Protein 5OBY (pdb70)

Radius of gyration: 21.42 Å; Cα contacts (8 Å, |Δi|>4): 765; chains: 1; bounding box: 59×61×42 Å

Foldseek 3Di:
DLDWAKFWELDQFKIWIWADDPNAIDTDAAPVRDSIFTLKWADAPPDIDGGPVLLLCVLPHPRMDGRLLVCALHQDWDWDAYPVGDIDTHHSLQSSLVVVLSVQVRVCVVVVHHAAEYEYEAAPPDDPSNQVSPCSSSVVSRHRHPYYYYQVLLLCLLVVVLVDPAWAWEWEWAAAAAWTKIWIWIHDNSDIDTLDMDTGRGAHVVVLLVLVLVVQVVVLVVPDDDPPLVVPSQLVSLSSVQSSVQQVVQLPDQKDWRWAWQSDADPVGGRIDTDIDGNVNSCVSCVVSLVSSQVRLVVSCVSSVHDLQRHDAYEYAYQVCSRPSNLVSVCVNRPPYRHDCPDPRDCSSSSSRNSVSDVVSDDPD

Nearest PDB structures (foldseek):
  5oby-assembly1_A  TM=1.003E+00  e=3.466E-74  Mycoplasmoides genitalium G37
  5obx-assembly1_A  TM=9.837E-01  e=2.014E-69  Mycoplasmoides genitalium G37
  5obu-assembly1_A  TM=9.917E-01  e=1.751E-67  Mycoplasmoides genitalium G37
  5obv-assembly1_A  TM=9.911E-01  e=8.303E-66  Mycoplasmoides genitalium G37
  6w6e-assembly1_I  TM=9.574E-01  e=3.365E-46  Mycobacterium tuberculosis

InterPro domains:
  IPR012725 Chaperone DnaK [MF_00332] (5-595)
  IPR012725 Chaperone DnaK [TIGR02350] (8-584)
  IPR013126 Heat shock protein 70 family [PF00012] (8-584)
  IPR013126 Heat shock protein 70 family [PTHR19375] (9-549)
  IPR018181 Heat shock protein 70, conserved site [PS00297] (11-18)
  IPR018181 Heat shock protein 70, conserved site [PS00329] (175-188)
  IPR018181 Heat shock protein 70, conserved site [PS01036] (317-331)
  IPR029047 Heat shock protein 70kD, peptide-binding domain superfamily [G3DSA:2.60.34.10] (359-543)
  IPR029047 Heat shock protein 70kD, peptide-binding domain superfamily [SSF100920] (365-521)
  IPR043129 ATPase, nucleotide binding domain [SSF53067] (7-166)
  IPR043129 ATPase, nucleotide binding domain [SSF53067] (171-363)

Solvent-accessible surface area: 17692 Å² total; per-residue (Å²): 140,119,31,42,5,0,0,0,22,8,14,20,42,56,1,2,1,0,5,46,113,71,68,169,48,52,11,15,68,4,101,76,38,102,108,32,1,6,3,11,0,11,11,140,62,143,86,56,59,16,0,20,32,1,51,127,77,38,54,61,40,120,27,14,20,69,40,7,27,91,48,5,27,58,98,79,103,25,133,5,112,27,99,115,45,76,76,60,101,12,19,1,36,78,0,1,2,54,1,0,33,48,1,14,73,13,0,23,171,124,46,63,138,159,3,64,31,0,0,0,1,1,6,24,104,17,85,110,53,39,51,78,4,3,93,62,0,0,164,94,10,44,4,91,25,61,114,21,14,29,16,9,16,0,0,0,17,16,44,21,14,41,170,40,123,137,91,10,40,0,0,1,0,20,0,19,17,8,23,0,23,0,3,0,0,19,4,33,176,43,86,53,102,54,50,5,55,23,37,30,77,179,5,0,1,53,39,4,1,75,55,0,34,101,55,0,39,55,76,7,51,162,138,51,147,82,40,104,25,59,146,46,94,64,1,36,13,85,0,31,62,9,0,43,158,4,20,105,68,3,31,88,82,127,71,6,99,4,58,9,67,146,7,24,106,24,180,198,21,59,0,72,0,104,21,117,1,55,47,75,73,9,59,122,38,4,98,91,29,14,57,144,0,72,97,13,0,41,64,0,21,169,115,23,185,18,118,51,132,68,0,33,54,0,0,0,4,8,31,11,1,112,10,43,22,1,28,157,4,0,82,63,40,2,101,90,74,181,12,35,132,103,40,46,8,52,8,0,5,0,18,0,0,0,38,21,0,24,105,57,107,30,125,174,137

Sequence (365 aa):
DNGLIIGIDLGTTNSCVSVMEGGRPVVLENPEGKRTTPSIVSSYKNNEIIVGDAAKRQMVTNPNTIVSIKRLMGTSNKVKVQNADGTTKELSPEQVSAQILSSYLKDFAEKKIGKKISRAVITVPAYFNDAERRNATKTAGKIAGLNVERIINNEPTAAALAYGIDKASREMKVLVYDLGGGTFDVSLLDIAEGTFEVLATAGDNRRLGGDDWDNKIIEYISAYYIAKEHQGLNLSKDKMAMQRLKEAAERAKIELSAQQLETIISLPFLTVTQKGPVNVELKLTRAKFEELTKPLLERTRNPISDVIKEAKIKPEEINEILLVGGSTRMPAVQKLVESMVPGKKPNRSINNPDDEVVAIGAAIQGGVLRGDLE

Secondary structure (DSSP, 8-state):
-----EEEEE-SSEEEEEEEETTEEEEPP-TTS-SSEES-EEEETTEEEESHHHHTTTTT-TTEE--GGGGTTS---EEEE-TTS-EEEE-HHHHHHHHHHHHHHHHHHHHTS---EEEEEE-TT--HHHHHHHHHHHHHTT-EEEEEEEHHHHHHHHTTGGG-SS-EEEEEEEE-SS-EEEEEEEEETTEEEEEEEEEETT-SHHHHHHHHHHHHHHHHHHH--S--GGG-HHHHHHHHHHHHHHHHHHHHSSEEEEEEEEEEEETTEEEEEEEEEEHHHHHHHTHHHHHHTHHHHHHHHHHHT--GGG--EEEEESGGGGSHHHHHHHHHHSTTPPPB--S-TTTHHHHHHHHHHHHHH----

Organism: Mycoplasma genitalium (strain ATCC 33530 / DSM 19775 / NCTC 10195 / G37) (NCBI:txid243273)

B-factor: mean 24.75, std 10.54, range [12.03, 91.95]

CATH classification: 3.90.640.10

Structure (mmCIF, N/CA/C/O backbone):
data_5OBY
#
_entry.id   5OBY
#
_cell.length_a   157.065
_cell.length_b   157.065
_cell.length_c   56.782
_cell.angle_alpha   90.000
_cell.angle_beta   90.000
_cell.angle_gamma   120.000
#
_symmetry.space_group_name_H-M   'H 3'
#
loop_
_entity.id
_entity.type
_entity.pdbx_description
1 polymer 'Chaperone protein DnaK'
2 non-polymer 'MAGNESIUM ION'
3 non-polymer 'PHOSPHOAMINOPHOSPHONIC ACID-ADENYLATE ESTER'
4 non-polymer GLYCEROL
5 non-polymer 'SULFATE ION'
6 water water
#
loop_
_atom_site.group_PDB
_atom_site.id
_atom_site.type_symbol
_atom_site.label_atom_id
_atom_site.label_alt_id
_atom_site.label_comp_id
_atom_site.label_asym_id
_atom_site.label_entity_id
_atom_site.label_seq_id
_atom_site.pdbx_PDB_ins_code
_atom_site.Cartn_x
_atom_site.Cartn_y
_atom_site.Cartn_z
_atom_site.occupancy
_atom_site.B_iso_or_equiv
_atom_site.auth_seq_id
_atom_site.auth_comp_id
_atom_site.auth_asym_id
_atom_site.auth_atom_id
_atom_site.pdbx_PDB_model_num
ATOM 1 N N . ASP A 1 4 ? -19.837 -23.091 20.373 1.00 47.92 4 ASP A N 1
ATOM 2 C CA . ASP A 1 4 ? -19.144 -22.936 19.020 1.00 35.18 4 ASP A CA 1
ATOM 3 C C . ASP A 1 4 ? -18.178 -21.742 18.925 1.00 33.21 4 ASP A C 1
ATOM 4 O O . ASP A 1 4 ? -17.260 -21.699 18.056 1.00 31.60 4 ASP A O 1
ATOM 6 N N . ASN A 1 5 ? -18.320 -20.832 19.857 1.00 32.50 5 ASN A N 1
ATOM 7 C CA . ASN A 1 5 ? -17.477 -19.626 19.888 1.00 30.71 5 ASN A CA 1
ATOM 8 C C . ASN A 1 5 ? -16.669 -19.510 21.185 1.00 32.55 5 ASN A C 1
ATOM 9 O O . ASN A 1 5 ? -16.254 -18.387 21.571 1.00 30.11 5 ASN A O 1
ATOM 14 N N . GLY A 1 6 ? -16.407 -20.655 21.825 1.00 28.74 6 GLY A N 1
ATOM 15 C CA . GLY A 1 6 ? -15.594 -20.666 23.026 1.00 28.20 6 GLY A CA 1
ATOM 16 C C . GLY A 1 6 ? -14.073 -20.494 22.804 1.00 26.28 6 GLY A C 1
ATOM 17 O O . GLY A 1 6 ? -13.624 -20.183 21.710 1.00 24.99 6 GLY A O 1
ATOM 18 N N . LEU A 1 7 ? -13.334 -20.632 23.892 1.00 24.69 7 LEU A N 1
ATOM 19 C CA . LEU A 1 7 ? -11.849 -20.501 23.890 1.00 24.78 7 LEU A CA 1
ATOM 20 C C . LEU A 1 7 ? -11.185 -21.311 22.805 1.00 21.12 7 LEU A C 1
ATOM 21 O O . LEU A 1 7 ? -11.570 -22.459 22.535 1.00 22.74 7 LEU A O 1
ATOM 26 N N . ILE A 1 8 ? -10.148 -20.741 22.219 1.00 21.31 8 ILE A N 1
ATOM 27 C CA . ILE A 1 8 ? -9.336 -21.468 21.241 1.00 20.04 8 ILE A CA 1
ATOM 28 C C . ILE A 1 8 ? -7.935 -21.595 21.815 1.00 20.07 8 ILE A C 1
ATOM 29 O O . ILE A 1 8 ? -7.164 -20.616 21.896 1.00 21.80 8 ILE A O 1
ATOM 34 N N . ILE A 1 9 ? -7.575 -22.804 22.240 1.00 19.23 9 ILE A N 1
ATOM 35 C CA . ILE A 1 9 ? -6.255 -22.988 22.809 1.00 17.74 9 ILE A CA 1
ATOM 36 C C . ILE A 1 9 ? -5.175 -23.017 21.729 1.00 17.03 9 ILE A C 1
ATOM 37 O O . ILE A 1 9 ? -5.449 -23.310 20.579 1.00 18.18 9 ILE A O 1
ATOM 42 N N . GLY A 1 10 ? -3.930 -22.690 22.124 1.00 16.00 10 GLY A N 1
ATOM 43 C CA . GLY A 1 10 ? -2.786 -22.720 21.210 1.00 16.22 10 GLY A CA 1
ATOM 44 C C . GLY A 1 10 ? -1.885 -23.903 21.567 1.00 15.80 10 GLY A C 1
ATOM 45 O O . GLY A 1 10 ? -1.540 -24.060 22.730 1.00 17.64 10 GLY A O 1
ATOM 46 N N . ILE A 1 11 ? -1.552 -24.694 20.555 1.00 15.16 11 ILE A N 1
ATOM 47 C CA . ILE A 1 11 ? -0.726 -25.907 20.788 1.00 14.76 11 ILE A CA 1
ATOM 48 C C . ILE A 1 11 ? 0.446 -25.904 19.858 1.00 15.55 11 ILE A C 1
ATOM 49 O O . ILE A 1 11 ? 0.312 -25.832 18.658 1.00 15.48 11 ILE A O 1
ATOM 54 N N . ASP A 1 12 ? 1.650 -26.025 20.470 1.00 14.61 12 ASP A N 1
ATOM 55 C CA . ASP A 1 12 ? 2.880 -26.348 19.760 1.00 14.43 12 ASP A CA 1
ATOM 56 C C . ASP A 1 12 ? 3.076 -27.859 19.884 1.00 14.44 12 ASP A C 1
ATOM 57 O O . ASP A 1 12 ? 3.315 -28.363 20.978 1.00 15.43 12 ASP A O 1
ATOM 62 N N . LEU A 1 13 ? 2.896 -28.563 18.754 1.00 14.26 13 LEU A N 1
ATOM 63 C CA . LEU A 1 13 ? 3.044 -30.041 18.693 1.00 14.55 13 LEU A CA 1
ATOM 64 C C . LEU A 1 13 ? 4.456 -30.311 18.122 1.00 14.00 13 LEU A C 1
ATOM 65 O O . LEU A 1 13 ? 4.616 -30.350 16.937 1.00 14.99 13 LEU A O 1
ATOM 70 N N . GLY A 1 14 ? 5.433 -30.442 19.031 1.00 14.25 14 GLY A N 1
ATOM 71 C CA . GLY A 1 14 ? 6.817 -30.524 18.596 1.00 14.79 14 GLY A CA 1
ATOM 72 C C . GLY A 1 14 ? 7.262 -31.973 18.437 1.00 13.87 14 GLY A C 1
ATOM 73 O O . GLY A 1 14 ? 6.589 -32.909 18.860 1.00 14.44 14 GLY A O 1
ATOM 74 N N . THR A 1 15 ? 8.397 -32.172 17.797 1.00 14.14 15 THR A N 1
ATOM 75 C CA . THR A 1 15 ? 8.952 -33.504 17.641 1.00 13.05 15 THR A CA 1
ATOM 76 C C . THR A 1 15 ? 9.303 -34.078 18.969 1.00 13.56 15 THR A C 1
ATOM 77 O O . THR A 1 15 ? 9.132 -35.291 19.183 1.00 14.54 15 THR A O 1
ATOM 81 N N . THR A 1 16 ? 9.853 -33.256 19.844 1.00 13.53 16 THR A N 1
ATOM 82 C CA . THR A 1 16 ? 10.388 -33.629 21.131 1.00 13.71 16 THR A CA 1
ATOM 83 C C . THR A 1 16 ? 9.416 -33.374 22.285 1.00 13.15 16 THR A C 1
ATOM 84 O O . THR A 1 16 ? 9.127 -34.251 23.084 1.00 13.87 16 THR A O 1
ATOM 88 N N . ASN A 1 17 ? 8.916 -32.127 22.290 1.00 13.50 17 ASN A N 1
ATOM 89 C CA . ASN A 1 17 ? 8.020 -31.678 23.344 1.00 13.36 17 ASN A CA 1
ATOM 90 C C . ASN A 1 17 ? 6.806 -30.956 22.743 1.00 14.07 17 ASN A C 1
ATOM 91 O O . ASN A 1 17 ? 6.855 -30.469 21.628 1.00 15.12 17 ASN A O 1
ATOM 96 N N . SER A 1 18 ? 5.736 -30.910 23.546 1.00 13.49 18 SER A N 1
ATOM 97 C CA . SER A 1 18 ? 4.544 -30.134 23.187 1.00 13.72 18 SER A CA 1
ATOM 98 C C . SER A 1 18 ? 4.252 -29.179 24.314 1.00 14.90 18 SER A C 1
ATOM 99 O O . SER A 1 18 ? 4.616 -29.346 25.448 1.00 16.66 18 SER A O 1
ATOM 102 N N . CYS A 1 19 ? 3.460 -28.146 23.955 1.00 14.88 19 CYS A N 1
ATOM 103 C CA . CYS A 1 19 ? 3.135 -27.077 24.896 1.00 15.67 19 CYS A CA 1
ATOM 104 C C . CYS A 1 19 ? 1.765 -26.508 24.547 1.00 15.77 19 CYS A C 1
ATOM 105 O O . CYS A 1 19 ? 1.464 -26.373 23.390 1.00 16.22 19 CYS A O 1
ATOM 108 N N . VAL A 1 20 ? 0.987 -26.179 25.593 1.00 16.27 20 VAL A N 1
ATOM 109 C CA . VAL A 1 20 ? -0.359 -25.604 25.395 1.00 16.04 20 VAL A CA 1
ATOM 110 C C . VAL A 1 20 ? -0.465 -24.284 26.188 1.00 17.11 20 VAL A C 1
ATOM 111 O O . VAL A 1 20 ? -0.073 -24.192 27.321 1.00 18.37 20 VAL A O 1
ATOM 115 N N . SER A 1 21 ? -1.093 -23.315 25.512 1.00 17.58 21 SER A N 1
ATOM 116 C CA . SER A 1 21 ? -1.320 -22.014 26.055 1.00 17.89 21 SER A CA 1
ATOM 117 C C . SER A 1 21 ? -2.750 -21.558 25.705 1.00 18.35 21 SER A C 1
ATOM 118 O O . SER A 1 21 ? -3.346 -22.006 24.752 1.00 19.07 21 SER A O 1
ATOM 121 N N . VAL A 1 22 ? -3.227 -20.577 26.454 1.00 19.33 22 VAL A N 1
ATOM 122 C CA . VAL A 1 22 ? -4.549 -19.994 26.193 1.00 20.34 22 VAL A CA 1
ATOM 123 C C . VAL A 1 22 ? -4.478 -18.526 26.601 1.00 21.39 22 VAL A C 1
ATOM 124 O O . VAL A 1 22 ? -3.791 -18.150 27.543 1.00 21.98 22 VAL A O 1
ATOM 128 N N . MET A 1 23 ? -5.316 -17.727 25.932 1.00 21.06 23 MET A N 1
ATOM 129 C CA . MET A 1 23 ? -5.492 -16.357 26.350 1.00 22.89 23 MET A CA 1
ATOM 130 C C . MET A 1 23 ? -6.345 -16.319 27.604 1.00 26.47 23 MET A C 1
ATOM 131 O O . MET A 1 23 ? -7.428 -16.945 27.642 1.00 26.96 23 MET A O 1
ATOM 136 N N . GLU A 1 24 ? -5.901 -15.530 28.596 1.00 28.94 24 GLU A N 1
ATOM 137 C CA . GLU A 1 24 ? -6.635 -15.353 29.857 1.00 30.02 24 GLU A CA 1
ATOM 138 C C . GLU A 1 24 ? -6.484 -13.890 30.316 1.00 34.06 24 GLU A C 1
ATOM 139 O O . GLU A 1 24 ? -5.403 -13.342 30.452 1.00 36.72 24 GLU A O 1
ATOM 145 N N . GLY A 1 25 ? -7.597 -13.216 30.480 1.00 38.99 25 GLY A N 1
ATOM 146 C CA . GLY A 1 25 ? -7.521 -11.823 30.859 1.00 38.65 25 GLY A CA 1
ATOM 147 C C . GLY A 1 25 ? -6.642 -10.951 29.983 1.00 39.57 25 GLY A C 1
ATOM 148 O O . GLY A 1 25 ? -6.008 -9.993 30.479 1.00 44.78 25 GLY A O 1
ATOM 149 N N . GLY A 1 26 ? -6.663 -11.215 28.690 1.00 33.89 26 GLY A N 1
ATOM 150 C CA . GLY A 1 26 ? -5.913 -10.421 27.693 1.00 32.81 26 GLY A CA 1
ATOM 151 C C . GLY A 1 26 ? -4.387 -10.701 27.636 1.00 30.52 26 GLY A C 1
ATOM 152 O O . GLY A 1 26 ? -3.686 -10.011 26.909 1.00 38.12 26 GLY A O 1
ATOM 153 N N . ARG A 1 27 ? -3.885 -11.790 28.246 1.00 29.48 27 ARG A N 1
ATOM 154 C CA . ARG A 1 27 ? -2.449 -12.181 28.157 1.00 26.83 27 ARG A CA 1
ATOM 155 C C . ARG A 1 27 ? -2.431 -13.701 27.950 1.00 25.35 27 ARG A C 1
ATOM 156 O O . ARG A 1 27 ? -3.24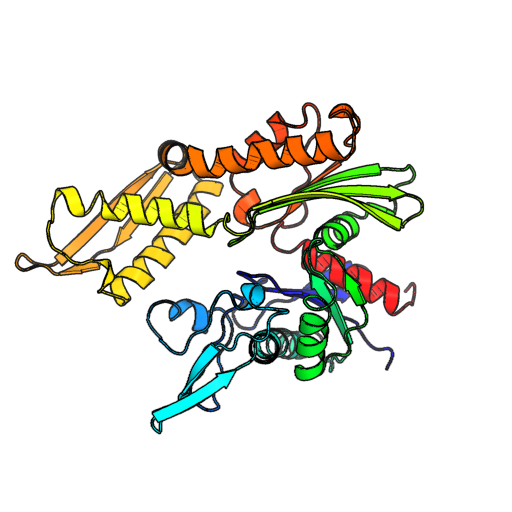3 -14.440 28.515 1.00 26.37 27 ARG A O 1
ATOM 164 N N . PRO A 1 28 ? -1.475 -14.191 27.187 1.00 22.98 28 PRO A N 1
ATOM 165 C CA . PRO A 1 28 ? -1.303 -15.652 27.062 1.00 21.92 28 PRO A CA 1
ATOM 166 C C . PRO A 1 28 ? -0.748 -16.240 28.345 1.00 23.38 28 PRO A C 1
ATOM 167 O O . PRO A 1 28 ? 0.153 -15.667 28.937 1.00 26.58 28 PRO A O 1
ATOM 171 N N . VAL A 1 29 ? -1.284 -17.392 28.727 1.00 22.90 29 VAL A N 1
ATOM 172 C CA . VAL A 1 29 ? -0.839 -18.153 29.888 1.00 23.37 29 VAL A CA 1
ATOM 173 C C . VAL A 1 29 ? -0.427 -19.537 29.367 1.00 21.90 29 VAL A C 1
ATOM 174 O O . VAL A 1 29 ? -1.076 -20.094 28.502 1.00 22.84 29 VAL A O 1
ATOM 178 N N . VAL A 1 30 ? 0.714 -20.031 29.846 1.00 21.48 30 VAL A N 1
ATOM 179 C CA . VAL A 1 30 ? 1.163 -21.400 29.511 1.00 19.82 30 VAL A CA 1
ATOM 180 C C . VAL A 1 30 ? 0.622 -22.317 30.591 1.00 20.83 30 VAL A C 1
ATOM 181 O O . VAL A 1 30 ? 0.815 -22.067 31.761 1.00 24.48 30 VAL A O 1
ATOM 185 N N . LEU A 1 31 ? -0.056 -23.394 30.188 1.00 20.55 31 LEU A N 1
ATOM 186 C CA . LEU A 1 31 ? -0.670 -24.274 31.185 1.00 23.22 31 LEU A CA 1
ATOM 187 C C . LEU A 1 31 ? 0.228 -25.449 31.605 1.00 23.00 31 LEU A C 1
ATOM 188 O O . LEU A 1 31 ? 0.807 -26.108 30.776 1.00 23.00 31 LEU A O 1
ATOM 193 N N . GLU A 1 32 ? 0.291 -25.687 32.906 1.00 24.92 32 GLU A N 1
ATOM 194 C CA . GLU A 1 32 ? 1.078 -26.760 33.452 1.00 25.53 32 GLU A CA 1
ATOM 195 C C . GLU A 1 32 ? 0.344 -28.089 33.347 1.00 25.11 32 GLU A C 1
ATOM 196 O O . GLU A 1 32 ? -0.826 -28.132 33.609 1.00 27.39 32 GLU A O 1
ATOM 202 N N . ASN A 1 33 ? 1.098 -29.158 33.041 1.00 23.62 33 ASN A N 1
ATOM 203 C CA . ASN A 1 33 ? 0.545 -30.505 32.995 1.00 23.95 33 ASN A CA 1
ATOM 204 C C . ASN A 1 33 ? 0.433 -31.036 34.403 1.00 25.67 33 ASN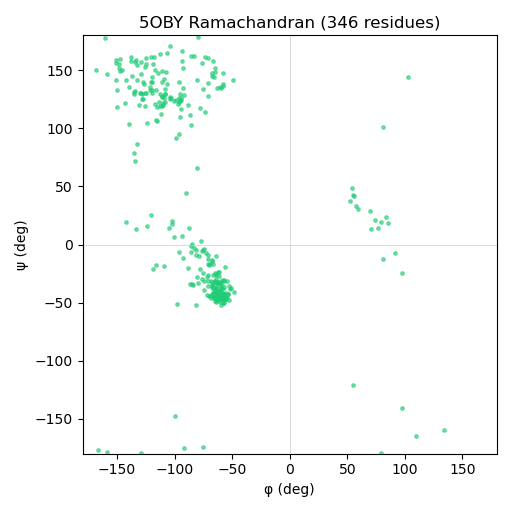 A C 1
ATOM 205 O O . ASN A 1 33 ? 0.825 -30.373 35.373 1.00 27.52 33 ASN A O 1
ATOM 210 N N . PRO A 1 34 ? -0.081 -32.261 34.565 1.00 27.47 34 PRO A N 1
ATOM 211 C CA . PRO A 1 34 ? -0.277 -32.767 35.903 1.00 31.05 34 PRO A CA 1
ATOM 212 C C . PRO A 1 34 ? 0.998 -33.113 36.647 1.00 29.60 34 PRO A C 1
ATOM 213 O O . PRO A 1 34 ? 0.939 -33.376 37.817 1.00 36.73 34 PRO A O 1
ATOM 217 N N . GLU A 1 35 ? 2.142 -33.112 35.980 1.00 28.03 35 GLU A N 1
ATOM 218 C CA . GLU A 1 35 ? 3.420 -33.310 36.660 1.00 29.79 35 GLU A CA 1
ATOM 219 C C . GLU A 1 35 ? 4.037 -31.958 37.019 1.00 32.52 35 GLU A C 1
ATOM 220 O O . GLU A 1 35 ? 5.173 -31.904 37.513 1.00 33.13 35 GLU A O 1
ATOM 226 N N . GLY A 1 36 ? 3.279 -30.884 36.806 1.00 30.58 36 GLY A N 1
ATOM 227 C CA . GLY A 1 36 ? 3.693 -29.511 37.111 1.00 32.27 36 GLY A CA 1
ATOM 228 C C . GLY A 1 36 ? 4.604 -28.888 36.094 1.00 32.07 36 GLY A C 1
ATOM 229 O O . GLY A 1 36 ? 5.259 -27.894 36.392 1.00 35.98 36 GLY A O 1
ATOM 230 N N . LYS A 1 37 ? 4.639 -29.433 34.876 1.00 27.74 37 LYS A N 1
ATOM 231 C CA . LYS A 1 37 ? 5.588 -28.966 33.872 1.00 25.83 37 LYS A CA 1
ATOM 232 C C . LYS A 1 37 ? 4.881 -28.206 32.772 1.00 24.50 37 LYS A C 1
ATOM 233 O O . LYS A 1 37 ? 3.821 -28.606 32.301 1.00 24.22 37 LYS A O 1
ATOM 239 N N . ARG A 1 38 ? 5.559 -27.178 32.321 1.00 23.31 38 ARG A N 1
ATOM 240 C CA . ARG A 1 38 ? 5.054 -26.309 31.266 1.00 22.99 38 ARG A CA 1
ATOM 241 C C . ARG A 1 38 ? 5.234 -26.801 29.842 1.00 19.99 38 ARG A C 1
ATOM 242 O O . ARG A 1 38 ? 4.671 -26.260 28.917 1.00 20.22 38 ARG A O 1
ATOM 250 N N . THR A 1 39 ? 6.012 -27.889 29.712 1.00 19.08 39 THR A N 1
ATOM 251 C CA . THR A 1 39 ? 6.098 -28.618 28.442 1.00 17.96 39 THR A CA 1
ATOM 252 C C . THR A 1 39 ? 5.949 -30.122 28.733 1.00 17.77 39 THR A C 1
ATOM 253 O O . THR A 1 39 ? 6.137 -30.519 29.858 1.00 18.70 39 THR A O 1
ATOM 257 N N . THR A 1 40 ? 5.490 -30.828 27.717 1.00 15.21 40 THR A N 1
ATOM 258 C CA . THR A 1 40 ? 5.175 -32.283 27.886 1.00 15.24 40 THR A CA 1
ATOM 259 C C . THR A 1 40 ? 5.898 -33.021 26.732 1.00 14.79 40 THR A C 1
ATOM 260 O O . THR A 1 40 ? 5.751 -32.703 25.600 1.00 15.33 40 THR A O 1
ATOM 264 N N . PRO A 1 41 ? 6.661 -34.106 27.080 1.00 14.84 41 PRO A N 1
ATOM 265 C CA . PRO A 1 41 ? 7.307 -34.868 26.011 1.00 13.87 41 PRO A CA 1
ATOM 266 C C . PRO A 1 41 ? 6.292 -35.401 25.008 1.00 13.75 41 PRO A C 1
ATOM 267 O O . PRO A 1 41 ? 5.210 -35.948 25.409 1.00 14.87 41 PRO A O 1
ATOM 271 N N . SER A 1 42 ? 6.577 -35.308 23.728 1.00 13.41 42 SER A N 1
ATOM 272 C CA . SER A 1 42 ? 5.734 -35.822 22.634 1.00 14.06 42 SER A CA 1
ATOM 273 C C . SER A 1 42 ? 5.954 -37.314 22.475 1.00 13.40 42 SER A C 1
ATOM 274 O O . SER A 1 42 ? 6.509 -37.744 21.470 1.00 14.56 42 SER A O 1
ATOM 277 N N . ILE A 1 43 ? 5.566 -38.066 23.490 1.00 13.35 43 ILE A N 1
ATOM 278 C CA . ILE A 1 43 ? 5.921 -39.491 23.580 1.00 13.36 43 ILE A CA 1
ATOM 279 C C . ILE A 1 43 ? 4.674 -40.217 24.112 1.00 14.39 43 ILE A C 1
ATOM 280 O O . ILE A 1 43 ? 4.051 -39.715 25.040 1.00 15.44 43 ILE A O 1
ATOM 285 N N . VAL A 1 44 ? 4.340 -41.349 23.518 1.00 14.28 44 VAL A N 1
ATOM 286 C CA . VAL A 1 44 ? 3.111 -42.067 23.845 1.00 14.17 44 VAL A CA 1
ATOM 287 C C . VAL A 1 44 ? 3.463 -43.573 23.982 1.00 15.16 44 VAL A C 1
ATOM 288 O O . VAL A 1 44 ? 4.104 -44.160 23.132 1.00 17.15 44 VAL A O 1
ATOM 292 N N . SER A 1 45 ? 3.020 -44.145 25.106 1.00 15.63 45 SER A N 1
ATOM 293 C CA A SER A 1 45 ? 3.203 -45.558 25.344 0.50 15.60 45 SER A CA 1
ATOM 294 C CA B SER A 1 45 ? 3.230 -45.571 25.414 0.50 15.85 45 SER A CA 1
ATOM 295 C C . SER A 1 45 ? 1.882 -46.318 25.390 1.00 16.48 45 SER A C 1
ATOM 296 O O . SER A 1 45 ? 0.887 -45.821 25.954 1.00 17.50 45 SER A O 1
ATOM 301 N N . TYR A 1 46 ? 1.851 -47.489 24.754 1.00 17.07 46 TYR A N 1
ATOM 302 C CA . TYR A 1 46 ? 0.622 -48.308 24.617 1.00 17.41 46 TYR A CA 1
ATOM 303 C C . TYR A 1 46 ? 0.727 -49.562 25.420 1.00 17.59 46 TYR A C 1
ATOM 304 O O . TYR A 1 46 ? 1.615 -50.385 25.234 1.00 18.73 46 TYR A O 1
ATOM 313 N N . LYS A 1 47 ? -0.279 -49.807 26.256 1.00 20.47 47 LYS A N 1
ATOM 314 C CA . LYS A 1 47 ? -0.457 -51.107 26.977 1.00 20.62 47 LYS A CA 1
ATOM 315 C C . LYS A 1 47 ? -1.931 -51.456 26.776 1.00 22.87 47 LYS A C 1
ATOM 316 O O . LYS A 1 47 ? -2.786 -51.165 27.593 1.00 24.85 47 LYS A O 1
ATOM 322 N N . ASN A 1 48 ? -2.228 -52.121 25.647 1.00 24.99 48 ASN A N 1
ATOM 323 C CA . ASN A 1 48 ? -3.618 -52.349 25.244 1.00 27.14 48 ASN A CA 1
ATOM 324 C C . ASN A 1 48 ? -4.361 -51.027 25.183 1.00 38.09 48 ASN A C 1
ATOM 325 O O . ASN A 1 48 ? -3.895 -50.107 24.549 1.00 42.39 48 ASN A O 1
ATOM 330 N N . ASN A 1 49 ? -5.414 -50.897 25.964 1.00 33.35 49 ASN A N 1
ATOM 331 C CA . ASN A 1 49 ? -6.166 -49.662 25.966 1.00 34.16 49 ASN A CA 1
ATOM 332 C C . ASN A 1 49 ? -5.645 -48.633 26.878 1.00 33.06 49 ASN A C 1
ATOM 333 O O . ASN A 1 49 ? -6.190 -47.525 26.864 1.00 35.46 49 ASN A O 1
ATOM 338 N N . GLU A 1 50 ? -4.648 -48.942 27.703 1.00 27.38 50 GLU A N 1
ATOM 339 C CA . GLU A 1 50 ? -4.088 -47.958 28.613 1.00 24.21 50 GLU A CA 1
ATOM 340 C C . GLU A 1 50 ? -2.985 -47.259 27.848 1.00 21.54 50 GLU A C 1
ATOM 341 O O . GLU A 1 50 ? -1.998 -47.879 27.414 1.00 22.72 50 GLU A O 1
ATOM 347 N N . ILE A 1 51 ? -3.146 -45.961 27.699 1.00 20.68 51 ILE A N 1
ATOM 348 C CA . ILE A 1 51 ? -2.232 -45.143 26.934 1.00 19.13 51 ILE A CA 1
ATOM 349 C C . ILE A 1 51 ? -1.664 -44.105 27.864 1.00 19.16 51 ILE A C 1
ATOM 350 O O . ILE A 1 51 ? -2.397 -43.443 28.612 1.00 23.67 51 ILE A O 1
ATOM 355 N N . ILE A 1 52 ? -0.337 -43.967 27.860 1.00 18.38 52 ILE A N 1
ATOM 356 C CA . ILE A 1 52 ? 0.342 -43.018 28.736 1.00 18.36 52 ILE A CA 1
ATOM 357 C C . ILE A 1 52 ? 1.087 -42.025 27.879 1.00 17.22 52 ILE A C 1
ATOM 358 O O . ILE A 1 52 ? 1.769 -42.409 26.959 1.00 19.50 52 ILE A O 1
ATOM 363 N N . VAL A 1 53 ? 0.952 -40.752 28.176 1.00 17.03 53 VAL A N 1
ATOM 364 C CA . VAL A 1 53 ? 1.625 -39.684 27.427 1.00 15.93 53 VAL A CA 1
ATOM 365 C C . VAL A 1 53 ? 2.532 -38.899 28.298 1.00 15.77 53 VAL A C 1
ATOM 366 O O . VAL A 1 53 ? 2.251 -38.634 29.450 1.00 18.09 53 VAL A O 1
ATOM 370 N N . GLY A 1 54 ? 3.666 -38.464 27.722 1.00 15.77 54 GLY A N 1
ATOM 371 C CA . GLY A 1 54 ? 4.462 -37.410 28.384 1.00 16.49 54 GLY A CA 1
ATOM 372 C C . GLY A 1 54 ? 5.624 -37.958 29.206 1.00 16.54 54 GLY A C 1
ATOM 373 O O . GLY A 1 54 ? 6.339 -38.848 28.793 1.00 16.70 54 GLY A O 1
ATOM 374 N N . ASP A 1 55 ? 5.839 -37.337 30.361 1.00 17.32 55 ASP A N 1
ATOM 375 C CA . ASP A 1 55 ? 7.014 -37.616 31.193 1.00 19.37 55 ASP A CA 1
ATOM 376 C C . ASP A 1 55 ? 7.107 -39.088 31.570 1.00 19.34 55 ASP A C 1
ATOM 377 O O . ASP A 1 55 ? 8.191 -39.681 31.534 1.00 20.08 55 ASP A O 1
ATOM 382 N N . ALA A 1 56 ? 5.987 -39.706 31.937 1.00 19.37 56 ALA A N 1
ATOM 383 C CA . ALA A 1 56 ? 6.008 -41.117 32.319 1.00 19.20 56 ALA A CA 1
ATOM 384 C C . ALA A 1 56 ? 6.384 -41.993 31.160 1.00 18.78 56 ALA A C 1
ATOM 385 O O . ALA A 1 56 ? 6.989 -43.078 31.340 1.00 21.34 56 ALA A O 1
ATOM 387 N N . ALA A 1 57 ? 6.038 -41.618 29.952 1.00 16.84 57 ALA A N 1
ATOM 388 C CA . ALA A 1 57 ? 6.429 -42.330 28.724 1.00 16.16 57 ALA A CA 1
ATOM 389 C C . ALA A 1 57 ? 7.898 -42.092 28.373 1.00 15.94 57 ALA A C 1
ATOM 390 O O . ALA A 1 57 ? 8.617 -43.030 28.025 1.00 16.06 57 ALA A O 1
ATOM 392 N N . LYS A 1 58 ? 8.393 -40.858 28.564 1.00 15.00 58 LYS A N 1
ATOM 393 C CA . LYS A 1 58 ? 9.801 -40.555 28.312 1.00 14.27 58 LYS A CA 1
ATOM 394 C C . LYS A 1 58 ? 10.676 -41.429 29.191 1.00 14.69 58 LYS A C 1
ATOM 395 O O . LYS A 1 58 ? 11.738 -41.857 28.747 1.00 16.01 58 LYS A O 1
ATOM 401 N N . ARG A 1 59 ? 10.270 -41.693 30.402 1.00 16.68 59 ARG A N 1
ATOM 402 C CA . ARG A 1 59 ? 11.059 -42.589 31.311 1.00 17.91 59 ARG A CA 1
ATOM 403 C C . ARG A 1 59 ? 11.189 -44.014 30.855 1.00 18.14 59 ARG A C 1
ATOM 404 O O . ARG A 1 59 ? 11.994 -44.747 31.432 1.00 19.73 59 ARG A O 1
ATOM 412 N N . GLN A 1 60 ? 10.449 -44.405 29.835 1.00 16.58 60 GLN A N 1
ATOM 413 C CA . GLN A 1 60 ? 10.513 -45.742 29.258 1.00 16.95 60 GLN A CA 1
ATOM 414 C C . GLN A 1 60 ? 10.819 -45.744 27.786 1.00 16.96 60 GLN A C 1
ATOM 415 O O . GLN A 1 60 ? 10.661 -46.721 27.080 1.00 18.18 60 GLN A O 1
ATOM 421 N N . MET A 1 61 ? 11.321 -44.566 27.289 1.00 16.87 61 MET A N 1
ATOM 422 C CA . MET A 1 61 ? 11.472 -44.510 25.893 1.00 17.91 61 MET A CA 1
ATOM 423 C C . MET A 1 61 ? 12.483 -45.477 25.319 1.00 17.20 61 MET A C 1
ATOM 424 O O . MET A 1 61 ? 12.381 -45.872 24.147 1.00 18.95 61 MET A O 1
ATOM 429 N N . VAL A 1 62 ? 13.535 -45.759 26.091 1.00 15.59 62 VAL A N 1
ATOM 430 C CA . VAL A 1 62 ? 14.501 -46.723 25.639 1.00 15.97 62 VAL A CA 1
ATOM 431 C C . VAL A 1 62 ? 14.088 -48.165 26.019 1.00 17.21 62 VAL A C 1
ATOM 432 O O . VAL A 1 62 ? 14.394 -49.120 25.319 1.00 20.92 62 VAL A O 1
ATOM 436 N N . THR A 1 63 ? 13.440 -48.313 27.170 1.00 15.49 63 THR A N 1
ATOM 437 C CA . THR A 1 63 ? 13.203 -49.663 27.716 1.00 16.02 63 THR A CA 1
ATOM 438 C C . THR A 1 63 ? 11.930 -50.322 27.243 1.00 16.77 63 THR A C 1
ATOM 439 O O . THR A 1 63 ? 11.816 -51.549 27.394 1.00 18.49 63 THR A O 1
ATOM 443 N N . ASN A 1 64 ? 10.927 -49.583 26.735 1.00 16.66 64 ASN A N 1
ATOM 444 C CA . ASN A 1 64 ? 9.624 -50.178 26.392 1.00 15.92 64 ASN A CA 1
ATOM 445 C C . ASN A 1 64 ? 9.435 -50.202 24.916 1.00 15.57 64 ASN A C 1
ATOM 446 O O . ASN A 1 64 ? 9.326 -49.123 24.333 1.00 15.66 64 ASN A O 1
ATOM 451 N N . PRO A 1 65 ? 9.246 -51.391 24.299 1.00 15.74 65 PRO A N 1
ATOM 452 C CA . PRO A 1 65 ? 9.124 -51.457 22.862 1.00 16.22 65 PRO A CA 1
ATOM 453 C C . PRO A 1 65 ? 7.799 -50.870 22.346 1.00 16.93 65 PRO A C 1
ATOM 454 O O . PRO A 1 65 ? 7.648 -50.748 21.166 1.00 19.12 65 PRO A O 1
ATOM 458 N N . ASN A 1 66 ? 6.829 -50.624 23.249 1.00 14.77 66 ASN A N 1
ATOM 459 C CA . ASN A 1 66 ? 5.550 -50.051 22.826 1.00 14.67 66 ASN A CA 1
ATOM 460 C C . ASN A 1 66 ? 5.453 -48.558 23.140 1.00 15.12 66 ASN A C 1
ATOM 461 O O . ASN A 1 66 ? 4.363 -47.971 23.167 1.00 16.29 66 ASN A O 1
ATOM 466 N N . THR A 1 67 ? 6.602 -47.902 23.341 1.00 14.52 67 THR A N 1
ATOM 467 C CA . THR A 1 67 ? 6.699 -46.464 23.517 1.00 14.05 67 THR A CA 1
ATOM 468 C C . THR A 1 67 ? 7.141 -45.814 22.243 1.00 14.69 67 THR A C 1
ATOM 469 O O . THR A 1 67 ? 8.216 -46.146 21.721 1.00 16.90 67 THR A O 1
ATOM 473 N N . ILE A 1 68 ? 6.348 -44.875 21.754 1.00 15.53 68 ILE A N 1
ATOM 474 C CA . ILE A 1 68 ? 6.544 -44.215 20.468 1.00 14.79 68 ILE A CA 1
ATOM 475 C C . ILE A 1 68 ? 7.088 -42.819 20.616 1.00 14.34 68 ILE A C 1
ATOM 476 O O . ILE A 1 68 ? 6.468 -41.990 21.318 1.00 15.31 68 ILE A O 1
ATOM 481 N N . VAL A 1 69 ? 8.206 -42.567 19.948 1.00 14.10 69 VAL A N 1
ATOM 482 C CA . VAL A 1 69 ? 8.856 -41.227 19.993 1.00 14.84 69 VAL A CA 1
ATOM 483 C C . VAL A 1 69 ? 8.916 -40.700 18.560 1.00 14.67 69 VAL A C 1
ATOM 484 O O . VAL A 1 69 ? 8.810 -41.411 17.613 1.00 14.94 69 VAL A O 1
ATOM 488 N N . SER A 1 70 ? 9.103 -39.337 18.454 1.00 14.88 70 SER A N 1
ATOM 489 C CA . SER A 1 70 ? 9.388 -38.783 17.167 1.00 15.63 70 SER A CA 1
ATOM 490 C C . SER A 1 70 ? 8.328 -39.034 16.106 1.00 14.53 70 SER A C 1
ATOM 491 O O . SER A 1 70 ? 8.617 -39.049 14.942 1.00 15.69 70 SER A O 1
ATOM 494 N N . ILE A 1 71 ? 7.061 -39.147 16.536 1.00 14.36 71 ILE A N 1
ATOM 495 C CA . ILE A 1 71 ? 6.019 -39.413 15.560 1.00 15.57 71 ILE A CA 1
ATOM 496 C C . ILE A 1 71 ? 5.838 -38.287 14.568 1.00 14.69 71 ILE A C 1
ATOM 497 O O . ILE A 1 71 ? 5.386 -38.508 13.439 1.00 15.45 71 ILE A O 1
ATOM 502 N N . LYS A 1 72 ? 6.226 -37.043 14.934 1.00 14.25 72 LYS A N 1
ATOM 503 C CA . LYS A 1 72 ? 6.032 -35.948 14.029 1.00 15.16 72 LYS A CA 1
ATOM 504 C C . LYS A 1 72 ? 6.702 -36.161 12.677 1.00 15.31 72 LYS A C 1
ATOM 505 O O . LYS A 1 72 ? 6.281 -35.690 11.634 1.00 16.73 72 LYS A O 1
ATOM 511 N N . ARG A 1 73 ? 7.823 -36.912 12.721 1.00 15.23 73 ARG A N 1
ATOM 512 C CA . ARG A 1 73 ? 8.588 -37.181 11.523 1.00 16.63 73 ARG A CA 1
ATOM 513 C C . ARG A 1 73 ? 7.802 -37.948 10.445 1.00 17.84 73 ARG A C 1
ATOM 514 O O . ARG A 1 73 ? 8.133 -37.893 9.276 1.00 19.69 73 ARG A O 1
ATOM 522 N N . LEU A 1 74 ? 6.762 -38.676 10.875 1.00 16.47 74 LEU A N 1
ATOM 523 C CA . LEU A 1 74 ? 5.932 -39.462 9.946 1.00 17.07 74 LEU A CA 1
ATOM 524 C C . LEU A 1 74 ? 4.676 -38.756 9.492 1.00 17.96 74 LEU A C 1
ATOM 525 O O . LEU A 1 74 ? 3.950 -39.238 8.622 1.00 19.27 74 LEU A O 1
ATOM 530 N N . MET A 1 75 ? 4.396 -37.583 10.061 1.00 17.62 75 MET A N 1
ATOM 531 C CA . MET A 1 75 ? 3.137 -36.884 9.746 1.00 17.72 75 MET A CA 1
ATOM 532 C C . MET A 1 75 ? 3.146 -36.527 8.270 1.00 19.00 75 MET A C 1
ATOM 533 O O . MET A 1 75 ? 4.095 -36.067 7.727 1.00 20.60 75 MET A O 1
ATOM 538 N N . GLY A 1 76 ? 2.004 -36.789 7.632 1.00 19.74 76 GLY A N 1
ATOM 539 C CA . GLY A 1 76 ? 1.853 -36.571 6.244 1.00 22.10 76 GLY A CA 1
ATOM 540 C C . GLY A 1 76 ? 2.162 -37.725 5.345 1.00 25.01 76 GLY A C 1
ATOM 541 O O . GLY A 1 76 ? 1.991 -37.632 4.154 1.00 30.23 76 GLY A O 1
ATOM 542 N N . THR A 1 77 ? 2.685 -38.773 5.935 1.00 23.04 77 THR A N 1
ATOM 543 C CA . THR A 1 77 ? 2.996 -40.009 5.191 1.00 26.96 77 THR A CA 1
ATOM 544 C C . THR A 1 77 ? 1.932 -41.064 5.517 1.00 25.74 77 THR A C 1
ATOM 545 O O . THR A 1 77 ? 1.185 -40.949 6.479 1.00 25.79 77 THR A O 1
ATOM 549 N N . SER A 1 78 ? 1.951 -42.175 4.787 1.00 28.63 78 SER A N 1
ATOM 550 C CA . SER A 1 78 ? 1.053 -43.295 5.102 1.00 28.55 78 SER A CA 1
ATOM 551 C C . SER A 1 78 ? 1.841 -44.395 5.823 1.00 31.11 78 SER A C 1
ATOM 552 O O . SER A 1 78 ? 1.378 -45.529 5.928 1.00 34.79 78 SER A O 1
ATOM 555 N N . ASN A 1 79 ? 3.025 -44.047 6.363 1.00 28.41 79 ASN A N 1
ATOM 556 C CA . ASN A 1 79 ? 3.737 -44.980 7.230 1.00 27.72 79 ASN A CA 1
ATOM 557 C C . ASN A 1 79 ? 2.930 -45.228 8.491 1.00 28.39 79 ASN A C 1
ATOM 558 O O . ASN A 1 79 ? 2.209 -44.362 8.980 1.00 34.13 79 ASN A O 1
ATOM 563 N N . LYS A 1 80 ? 3.034 -46.397 9.039 1.00 27.32 80 LYS A N 1
ATOM 564 C CA . LYS A 1 80 ? 2.363 -46.771 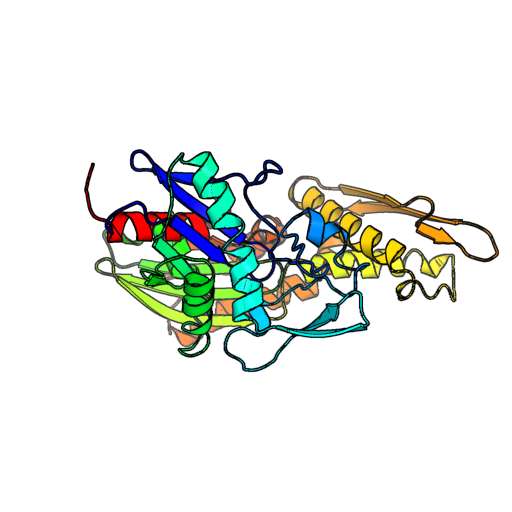10.279 1.00 28.22 80 LYS A CA 1
ATOM 565 C C . LYS A 1 80 ? 3.427 -47.139 11.325 1.00 24.22 80 LYS A C 1
ATOM 566 O O . LYS A 1 80 ? 4.539 -47.546 10.944 1.00 27.41 80 LYS A O 1
ATOM 572 N N . VAL A 1 81 ? 3.097 -47.029 12.591 1.00 21.05 81 VAL A N 1
ATOM 573 C CA . VAL A 1 81 ? 3.931 -47.617 13.651 1.00 19.48 81 VAL A CA 1
ATOM 574 C C . VAL A 1 81 ? 3.162 -48.780 14.256 1.00 19.85 81 VAL A C 1
ATOM 575 O O . VAL A 1 81 ? 1.922 -48.814 14.277 1.00 22.97 81 VAL A O 1
ATOM 579 N N . LYS A 1 82 ? 3.845 -49.785 14.721 1.00 19.32 82 LYS A N 1
ATOM 580 C CA . LYS A 1 82 ? 3.248 -50.973 15.275 1.00 19.81 82 LYS A CA 1
ATOM 581 C C . LYS A 1 82 ? 3.489 -51.054 16.720 1.00 19.99 82 LYS A C 1
ATOM 582 O O . LYS A 1 82 ? 4.625 -50.816 17.183 1.00 20.42 82 LYS A O 1
ATOM 588 N N . VAL A 1 83 ? 2.506 -51.466 17.469 1.00 19.00 83 VAL A N 1
ATOM 589 C CA . VAL A 1 83 ? 2.637 -51.819 18.882 1.00 18.62 83 VAL A CA 1
ATOM 590 C C . VAL A 1 83 ? 1.995 -53.203 19.042 1.00 18.11 83 VAL A C 1
ATOM 591 O O . VAL A 1 83 ? 1.162 -53.640 18.258 1.00 19.89 83 VAL A O 1
ATOM 595 N N . GLN A 1 84 ? 2.421 -53.888 20.103 1.00 18.06 84 GLN A N 1
ATOM 596 C CA . GLN A 1 84 ? 1.985 -55.260 20.338 1.00 18.63 84 GLN A CA 1
ATOM 597 C C . GLN A 1 84 ? 1.056 -55.338 21.509 1.00 17.70 84 GLN A C 1
ATOM 598 O O . GLN A 1 84 ? 1.332 -54.910 22.596 1.00 19.25 84 GLN A O 1
ATOM 604 N N . ASN A 1 85 ? -0.127 -55.938 21.249 1.00 18.81 85 ASN A N 1
ATOM 605 C CA . ASN A 1 85 ? -1.131 -56.163 22.272 1.00 20.21 85 ASN A CA 1
ATOM 606 C C . ASN A 1 85 ? -0.709 -57.296 23.200 1.00 19.92 85 ASN A C 1
ATOM 607 O O . ASN A 1 85 ? 0.151 -58.127 22.880 1.00 19.47 85 ASN A O 1
ATOM 612 N N . ALA A 1 86 ? -1.307 -57.366 24.344 1.00 19.81 86 ALA A N 1
ATOM 613 C CA . ALA A 1 86 ? -1.080 -58.422 25.344 1.00 21.22 86 ALA A CA 1
ATOM 614 C C . ALA A 1 86 ? -1.236 -59.799 24.794 1.00 21.13 86 ALA A C 1
ATOM 615 O O . ALA A 1 86 ? -0.548 -60.730 25.241 1.00 22.27 86 ALA A O 1
ATOM 617 N N . ASP A 1 87 ? -2.172 -59.978 23.873 1.00 21.71 87 ASP A N 1
ATOM 618 C CA . ASP A 1 87 ? -2.433 -61.297 23.284 1.00 22.85 87 ASP A CA 1
ATOM 619 C C . ASP A 1 87 ? -1.539 -61.601 22.058 1.00 22.91 87 ASP A C 1
ATOM 620 O O . ASP A 1 87 ? -1.716 -62.596 21.374 1.00 25.72 87 ASP A O 1
ATOM 625 N N . GLY A 1 88 ? -0.495 -60.812 21.880 1.00 22.53 88 GLY A N 1
ATOM 626 C CA . GLY A 1 88 ? 0.379 -60.980 20.787 1.00 25.26 88 GLY A CA 1
ATOM 627 C C . GLY A 1 88 ? 0.035 -60.444 19.481 1.00 24.11 88 GLY A C 1
ATOM 628 O O . GLY A 1 88 ? 0.878 -60.373 18.591 1.00 25.87 88 GLY A O 1
ATOM 629 N N . THR A 1 89 ? -1.225 -60.028 19.297 1.00 23.17 89 THR A N 1
ATOM 630 C CA . THR A 1 89 ? -1.589 -59.383 18.028 1.00 23.84 89 THR A CA 1
ATOM 631 C C . THR A 1 89 ? -0.971 -57.993 17.920 1.00 22.56 89 THR A C 1
ATOM 632 O O . THR A 1 89 ? -0.510 -57.408 18.880 1.00 22.89 89 THR A O 1
ATOM 636 N N . THR A 1 90 ? -0.905 -57.537 16.689 1.00 23.69 90 THR A N 1
ATOM 637 C CA . THR A 1 90 ? -0.234 -56.291 16.380 1.00 23.24 90 THR A CA 1
ATOM 638 C C . THR A 1 90 ? -1.270 -55.222 16.018 1.00 23.33 90 THR A C 1
ATOM 639 O O . THR A 1 90 ? -2.198 -55.478 15.259 1.00 27.12 90 THR A O 1
ATOM 643 N N . LYS A 1 91 ? -1.097 -54.036 16.602 1.00 22.69 91 LYS A N 1
ATOM 644 C CA . LYS A 1 91 ? -1.933 -52.890 16.350 1.00 23.96 91 LYS A CA 1
ATOM 645 C C . LYS A 1 91 ? -1.126 -51.904 15.543 1.00 21.56 91 LYS A C 1
ATOM 646 O O . LYS A 1 91 ? -0.043 -51.505 15.954 1.00 22.65 91 LYS A O 1
ATOM 652 N N . GLU A 1 92 ? -1.623 -51.545 14.389 1.00 23.66 92 GLU A N 1
ATOM 653 C CA . GLU A 1 92 ? -1.013 -50.570 13.510 1.00 24.82 92 GLU A CA 1
ATOM 654 C C . GLU A 1 92 ? -1.649 -49.210 13.762 1.00 22.50 92 GLU A C 1
ATOM 655 O O . GLU A 1 92 ? -2.874 -49.076 13.844 1.00 25.21 92 GLU A O 1
ATOM 661 N N . LEU A 1 93 ? -0.777 -48.215 13.974 1.00 20.47 93 LEU A N 1
ATOM 662 C CA . LEU A 1 93 ? -1.230 -46.863 14.272 1.00 20.10 93 LEU A CA 1
ATOM 663 C C . LEU A 1 93 ? -0.749 -45.871 13.275 1.00 19.57 93 LEU A C 1
ATOM 664 O O . LEU A 1 93 ? 0.428 -45.905 12.869 1.00 20.78 93 LEU A O 1
ATOM 669 N N . SER A 1 94 ? -1.623 -44.931 12.923 1.00 19.76 94 SER A N 1
ATOM 670 C CA . SER A 1 94 ? -1.198 -43.873 12.022 1.00 19.66 94 SER A CA 1
ATOM 671 C C . SER A 1 94 ? -0.491 -42.773 12.827 1.00 17.65 94 SER A C 1
ATOM 672 O O . SER A 1 94 ? -0.722 -42.625 14.019 1.00 18.58 94 SER A O 1
ATOM 675 N N . PRO A 1 95 ? 0.279 -41.911 12.147 1.00 18.08 95 PRO A N 1
ATOM 676 C CA . PRO A 1 95 ? 0.887 -40.786 12.854 1.00 17.28 95 PRO A CA 1
ATOM 677 C C . PRO A 1 95 ? -0.207 -39.832 13.426 1.00 16.98 95 PRO A C 1
ATOM 678 O O . PRO A 1 95 ? -0.034 -39.261 14.498 1.00 17.41 95 PRO A O 1
ATOM 682 N N . GLU A 1 96 ? -1.322 -39.728 12.703 1.00 17.35 96 GLU A N 1
ATOM 683 C CA . GLU A 1 96 ? -2.440 -38.957 13.166 1.00 19.50 96 GLU A CA 1
ATOM 684 C C . GLU A 1 96 ? -2.992 -39.438 14.505 1.00 17.63 96 GLU A C 1
ATOM 685 O O . GLU A 1 96 ? -3.313 -38.675 15.408 1.00 18.03 96 GLU A O 1
ATOM 691 N N . GLN A 1 97 ? -3.117 -40.779 14.616 1.00 18.75 97 GLN A N 1
ATOM 692 C CA . GLN A 1 97 ? -3.655 -41.376 15.821 1.00 19.27 97 GLN A CA 1
ATOM 693 C C . GLN A 1 97 ? -2.733 -41.155 17.029 1.00 16.95 97 GLN A C 1
ATOM 694 O O . GLN A 1 97 ? -3.175 -40.878 18.127 1.00 18.02 97 GLN A O 1
ATOM 700 N N . VAL A 1 98 ? -1.424 -41.348 16.803 1.00 16.46 98 VAL A N 1
ATOM 701 C CA . VAL A 1 98 ? -0.485 -41.188 17.907 1.00 15.96 98 VAL A CA 1
ATOM 702 C C . VAL A 1 98 ? -0.414 -39.704 18.323 1.00 15.71 98 VAL A C 1
ATOM 703 O O . VAL A 1 98 ? -0.480 -39.366 19.500 1.00 16.10 98 VAL A O 1
ATOM 707 N N . SER A 1 99 ? -0.310 -38.814 17.325 1.00 15.14 99 SER A N 1
ATOM 708 C CA . SER A 1 99 ? -0.321 -37.368 17.609 1.00 15.68 99 SER A CA 1
ATOM 709 C C . SER A 1 99 ? -1.577 -36.949 18.351 1.00 15.05 99 SER A C 1
ATOM 710 O O . SER A 1 99 ? -1.521 -36.110 19.269 1.00 16.01 99 SER A O 1
ATOM 713 N N . ALA A 1 100 ? -2.722 -37.581 18.012 1.00 15.37 100 ALA A N 1
ATOM 714 C CA . ALA A 1 100 ? -3.974 -37.276 18.673 1.00 17.45 100 ALA A CA 1
ATOM 715 C C . ALA A 1 100 ? -3.930 -37.599 20.120 1.00 17.08 100 ALA A C 1
ATOM 716 O O . ALA A 1 100 ? -4.561 -36.926 20.936 1.00 17.97 100 ALA A O 1
ATOM 718 N N . GLN A 1 101 ? -3.179 -38.640 20.505 1.00 17.75 101 GLN A N 1
ATOM 719 C CA . GLN A 1 101 ? -3.057 -38.931 21.930 1.00 17.26 101 GLN A CA 1
ATOM 720 C C . GLN A 1 101 ? -2.343 -37.807 22.687 1.00 15.92 101 GLN A C 1
ATOM 721 O O . GLN A 1 101 ? -2.679 -37.492 23.834 1.00 17.23 101 GLN A O 1
ATOM 727 N N . ILE A 1 102 ? -1.293 -37.264 22.059 1.00 15.79 102 ILE A N 1
ATOM 728 C CA . ILE A 1 102 ? -0.587 -36.092 22.682 1.00 15.76 102 ILE A CA 1
ATOM 729 C C . ILE A 1 102 ? -1.575 -34.907 22.788 1.00 15.93 102 ILE A C 1
ATOM 730 O O . ILE A 1 102 ? -1.710 -34.336 23.860 1.00 17.52 102 ILE A O 1
ATOM 735 N N . LEU A 1 103 ? -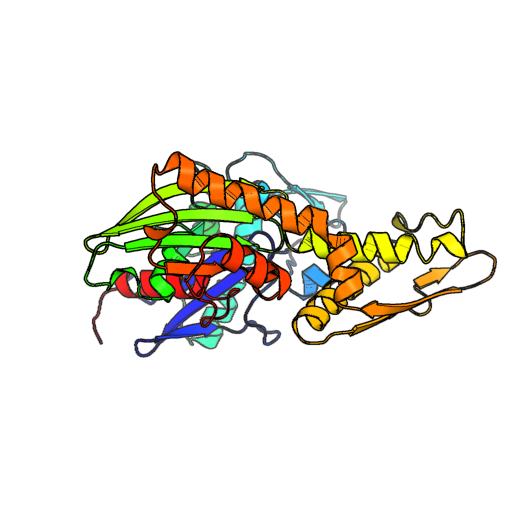2.292 -34.639 21.692 1.00 16.12 103 LEU A N 1
ATOM 736 C CA . LEU A 1 103 ? -3.241 -33.515 21.688 1.00 16.53 103 LEU A CA 1
ATOM 737 C C . LEU A 1 103 ? -4.312 -33.723 22.722 1.00 17.52 103 LEU A C 1
ATOM 738 O O . LEU A 1 103 ? -4.739 -32.783 23.425 1.00 19.07 103 LEU A O 1
ATOM 743 N N . SER A 1 104 ? -4.811 -34.947 22.820 1.00 18.57 104 SER A N 1
ATOM 744 C CA A SER A 1 104 ? -5.874 -35.304 23.870 0.70 19.13 104 SER A CA 1
ATOM 745 C CA B SER A 1 104 ? -5.854 -35.268 23.812 0.30 20.37 104 SER A CA 1
ATOM 746 C C . SER A 1 104 ? -5.418 -35.090 25.298 1.00 19.11 104 SER A C 1
ATOM 747 O O . SER A 1 104 ? -6.127 -34.591 26.143 1.00 20.82 104 SER A O 1
ATOM 752 N N . TYR A 1 105 ? -4.146 -35.465 25.567 1.00 18.66 105 TYR A N 1
ATOM 753 C CA . TYR A 1 105 ? -3.585 -35.271 26.878 1.00 17.90 105 TYR A CA 1
ATOM 754 C C . TYR A 1 105 ? -3.514 -33.773 27.218 1.00 18.20 105 TYR A C 1
ATOM 755 O O . TYR A 1 105 ? -3.891 -33.384 28.310 1.00 20.07 105 TYR A O 1
ATOM 764 N N . LEU A 1 106 ? -2.998 -32.955 26.264 1.00 17.61 106 LEU A N 1
ATOM 765 C CA . LEU A 1 106 ? -2.930 -31.512 26.470 1.00 17.34 106 LEU A CA 1
ATOM 766 C C . LEU A 1 106 ? -4.336 -30.941 26.705 1.00 19.01 106 LEU A C 1
ATOM 767 O O . LEU A 1 106 ? -4.516 -30.133 27.601 1.00 20.46 106 LEU A O 1
ATOM 772 N N . LYS A 1 107 ? -5.297 -31.345 25.872 1.00 19.63 107 LYS A N 1
ATOM 773 C CA . LYS A 1 107 ? -6.676 -30.866 25.953 1.00 20.88 107 LYS A CA 1
ATOM 774 C C . LYS A 1 107 ? -7.209 -31.189 27.322 1.00 21.19 107 LYS A C 1
ATOM 775 O O . LYS A 1 107 ? -7.864 -30.348 27.977 1.00 22.94 107 LYS A O 1
ATOM 781 N N . ASP A 1 108 ? -7.047 -32.432 27.732 1.00 21.49 108 ASP A N 1
ATOM 782 C CA . ASP A 1 108 ? -7.632 -32.878 29.005 1.00 24.49 108 ASP A CA 1
ATOM 783 C C . ASP A 1 108 ? -7.123 -32.080 30.208 1.00 23.60 108 ASP A C 1
ATOM 784 O O . ASP A 1 108 ? -7.911 -31.629 31.038 1.00 25.88 108 ASP A O 1
ATOM 789 N N . PHE A 1 109 ? -5.796 -31.873 30.295 1.00 22.71 109 PHE A N 1
ATOM 790 C CA . PHE A 1 109 ? -5.289 -31.160 31.450 1.00 24.32 109 PHE A CA 1
ATOM 791 C C . PHE A 1 109 ? -5.607 -29.660 31.329 1.00 25.76 109 PHE A C 1
ATOM 792 O O . PHE A 1 109 ? -5.789 -28.985 32.340 1.00 26.86 109 PHE A O 1
ATOM 800 N N . ALA A 1 110 ? -5.648 -29.147 30.106 1.00 22.39 110 ALA A N 1
ATOM 801 C CA . ALA A 1 110 ? -6.022 -27.749 29.885 1.00 24.25 110 ALA A CA 1
ATOM 802 C C . ALA A 1 110 ? -7.443 -27.477 30.395 1.00 24.73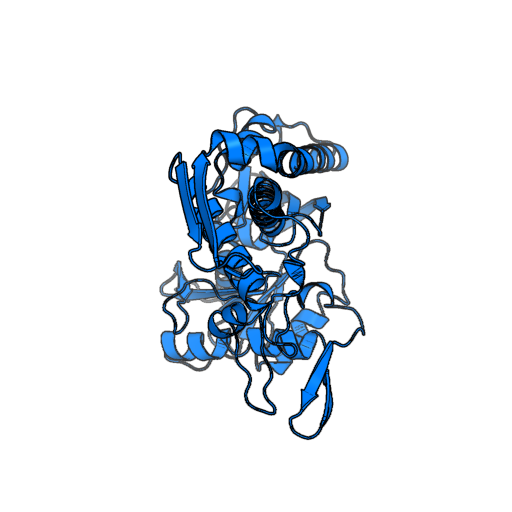 110 ALA A C 1
ATOM 803 O O . ALA A 1 110 ? -7.684 -26.441 31.045 1.00 28.37 110 ALA A O 1
ATOM 805 N N . GLU A 1 111 ? -8.377 -28.381 30.074 1.00 24.69 111 GLU A N 1
ATOM 806 C CA . GLU A 1 111 ? -9.766 -28.261 30.484 1.00 27.04 111 GLU A CA 1
ATOM 807 C C . GLU A 1 111 ? -9.857 -28.184 31.993 1.00 29.37 111 GLU A C 1
ATOM 808 O O . GLU A 1 111 ? -10.631 -27.355 32.531 1.00 31.70 111 GLU A O 1
ATOM 814 N N . LYS A 1 112 ? -9.105 -29.032 32.676 1.00 28.18 112 LYS A N 1
ATOM 815 C CA . LYS A 1 112 ? -9.106 -29.026 34.146 1.00 32.58 112 LYS A CA 1
ATOM 816 C C . LYS A 1 112 ? -8.521 -27.768 34.766 1.00 32.27 112 LYS A C 1
ATOM 817 O O . LYS A 1 112 ? -9.011 -27.268 35.765 1.00 37.22 112 LYS A O 1
ATOM 823 N N . LYS A 1 113 ? -7.499 -27.210 34.130 1.00 32.04 113 LYS A N 1
ATOM 824 C CA . LYS A 1 113 ? -6.887 -25.980 34.617 1.00 32.01 113 LYS A CA 1
ATOM 825 C C . LYS A 1 113 ? -7.795 -24.797 34.387 1.00 32.77 113 LYS A C 1
ATOM 826 O O . LYS A 1 113 ? -7.855 -23.896 35.219 1.00 42.89 113 LYS A O 1
ATOM 832 N N . ILE A 1 114 ? -8.398 -24.743 33.213 1.00 30.12 114 ILE A N 1
ATOM 833 C CA . ILE A 1 114 ? -9.253 -23.584 32.826 1.00 34.12 114 ILE A CA 1
ATOM 834 C C . ILE A 1 114 ? -10.625 -23.657 33.530 1.00 36.37 114 ILE A C 1
ATOM 835 O O . ILE A 1 114 ? -11.279 -22.663 33.770 1.00 39.75 114 ILE A O 1
ATOM 840 N N . GLY A 1 115 ? -11.074 -24.862 33.806 1.00 37.14 115 GLY A N 1
ATOM 841 C CA . GLY A 1 115 ? -12.397 -25.111 34.396 1.00 40.38 115 GLY A CA 1
ATOM 842 C C . GLY A 1 115 ? -13.520 -25.153 33.383 1.00 39.34 115 GLY A C 1
ATOM 843 O O . GLY A 1 115 ? -14.653 -24.933 33.733 1.00 47.39 115 GLY A O 1
ATOM 844 N N . LYS A 1 116 ? -13.221 -25.444 32.129 1.00 39.57 116 LYS A N 1
ATOM 845 C CA . LYS A 1 116 ? -14.241 -25.529 31.069 1.00 40.35 116 LYS A CA 1
ATOM 846 C C . LYS A 1 116 ? -13.871 -26.546 30.027 1.00 32.75 116 LYS A C 1
ATOM 847 O O . LYS A 1 116 ? -12.682 -26.768 29.801 1.00 35.31 116 LYS A O 1
ATOM 853 N N . LYS A 1 117 ? -14.845 -27.092 29.327 1.00 34.92 117 LYS A N 1
ATOM 854 C CA . LYS A 1 117 ? -14.588 -27.925 28.185 1.00 31.47 117 LYS A CA 1
ATOM 855 C C . LYS A 1 117 ? -13.984 -27.069 27.049 1.00 29.59 117 LYS A C 1
ATOM 856 O O . LYS A 1 117 ? -14.330 -25.922 26.862 1.00 32.51 117 LYS A O 1
ATOM 862 N N . ILE A 1 118 ? -13.091 -27.658 26.284 1.00 26.78 118 ILE A N 1
ATOM 863 C CA . ILE A 1 118 ? -12.405 -27.008 25.183 1.00 26.62 118 ILE A CA 1
ATOM 864 C C . ILE A 1 118 ? -12.588 -27.828 23.918 1.00 23.06 118 ILE A C 1
ATOM 865 O O . ILE A 1 118 ? -12.386 -29.057 23.929 1.00 25.62 118 ILE A O 1
ATOM 870 N N . SER A 1 119 ? -12.990 -27.190 22.844 1.00 23.10 119 SER A N 1
ATOM 871 C CA . SER A 1 119 ? -13.264 -27.848 21.587 1.00 23.80 119 SER A CA 1
ATOM 872 C C . SER A 1 119 ? -12.674 -27.190 20.372 1.00 21.22 119 SER A C 1
ATOM 873 O O . SER A 1 119 ? -12.968 -27.561 19.262 1.00 21.78 119 SER A O 1
ATOM 876 N N . ARG A 1 120 ? -11.746 -26.258 20.583 1.00 20.15 120 ARG A N 1
ATOM 877 C CA . ARG A 1 120 ? -11.187 -25.431 19.463 1.00 19.27 120 ARG A CA 1
ATOM 878 C C . ARG A 1 120 ? -9.696 -25.227 19.733 1.00 18.04 120 ARG A C 1
ATOM 879 O O . ARG A 1 120 ? -9.302 -24.997 20.863 1.00 19.26 120 ARG A O 1
ATOM 887 N N . ALA A 1 121 ? -8.889 -25.262 18.687 1.00 17.51 121 ALA A N 1
ATOM 888 C CA . ALA A 1 121 ? -7.451 -25.036 18.828 1.00 16.67 121 ALA A CA 1
ATOM 889 C C . ALA A 1 121 ? -6.872 -24.438 17.558 1.00 16.71 121 ALA A C 1
ATOM 890 O O . ALA A 1 121 ? -7.343 -24.594 16.451 1.00 17.47 121 ALA A O 1
ATOM 892 N N . VAL A 1 122 ? -5.734 -23.751 17.777 1.00 16.26 122 VAL A N 1
ATOM 893 C CA . VAL A 1 122 ? -4.752 -23.443 16.731 1.00 15.43 122 VAL A CA 1
ATOM 894 C C . VAL A 1 122 ? -3.540 -24.329 17.006 1.00 14.82 122 VAL A C 1
ATOM 895 O O . VAL A 1 122 ? -3.106 -24.397 18.129 1.00 17.05 122 VAL A O 1
ATOM 899 N N . ILE A 1 123 ? -3.104 -25.018 15.949 1.00 14.79 123 ILE A N 1
ATOM 900 C CA . ILE A 1 123 ? -1.933 -25.902 16.079 1.00 14.63 123 ILE A CA 1
ATOM 901 C C . ILE A 1 123 ? -0.871 -25.388 15.120 1.00 14.85 123 ILE A C 1
ATOM 902 O O . ILE A 1 123 ? -1.179 -25.034 13.989 1.00 16.30 123 ILE A O 1
ATOM 907 N N . THR A 1 124 ? 0.372 -25.407 15.581 1.00 14.41 124 THR A N 1
ATOM 908 C CA . THR A 1 124 ? 1.501 -24.943 14.786 1.00 14.22 124 THR A CA 1
ATOM 909 C C . THR A 1 124 ? 2.143 -26.094 14.054 1.00 13.94 124 THR A C 1
ATOM 910 O O . THR A 1 124 ? 2.098 -27.242 14.502 1.00 15.52 124 THR A O 1
ATOM 914 N N . VAL A 1 125 ? 2.853 -25.761 12.981 1.00 14.87 125 VAL A N 1
ATOM 915 C CA . VAL A 1 125 ? 3.590 -26.706 12.161 1.00 14.75 125 VAL A CA 1
ATOM 916 C C . VAL A 1 125 ? 4.837 -26.017 11.592 1.00 14.77 125 VAL A C 1
ATOM 917 O O . VAL A 1 125 ? 4.889 -24.779 11.483 1.00 15.59 125 VAL A O 1
ATOM 921 N N . PRO A 1 126 ? 5.846 -26.786 11.165 1.00 13.86 126 PRO A N 1
ATOM 922 C CA . PRO A 1 126 ? 6.964 -26.117 10.521 1.00 14.66 126 PRO A CA 1
ATOM 923 C C . PRO A 1 126 ? 6.568 -25.465 9.231 1.00 14.96 126 PRO A C 1
ATOM 924 O O . PRO A 1 126 ? 5.657 -25.903 8.540 1.00 15.63 126 PRO A O 1
ATOM 928 N N . ALA A 1 127 ? 7.296 -24.416 8.901 1.00 15.69 127 ALA A N 1
ATOM 929 C CA . ALA A 1 127 ? 6.974 -23.637 7.690 1.00 16.83 127 ALA A CA 1
ATOM 930 C C . ALA A 1 127 ? 7.077 -24.467 6.420 1.00 18.13 127 ALA A C 1
ATOM 931 O O . ALA A 1 127 ? 6.442 -24.201 5.426 1.00 19.74 127 ALA A O 1
ATOM 933 N N . TYR A 1 128 ? 7.932 -25.500 6.456 1.00 17.61 128 TYR A N 1
ATOM 934 C CA . TYR A 1 128 ? 8.126 -26.370 5.309 1.00 17.96 128 TYR A CA 1
ATOM 935 C C . TYR A 1 128 ? 7.066 -27.467 5.147 1.00 17.47 128 TYR A C 1
ATOM 936 O O . TYR A 1 128 ? 7.065 -28.144 4.121 1.00 20.41 128 TYR A O 1
ATOM 945 N N . PHE A 1 129 ? 6.146 -27.605 6.082 1.00 16.78 129 PHE A N 1
ATOM 946 C CA . PHE A 1 129 ? 5.065 -28.592 5.943 1.00 17.33 129 PHE A CA 1
ATOM 947 C C . PHE A 1 129 ? 4.240 -28.327 4.696 1.00 18.42 129 PHE A C 1
ATOM 948 O O . PHE A 1 129 ? 3.828 -27.155 4.444 1.00 20.57 129 PHE A O 1
ATOM 956 N N . ASN A 1 130 ? 3.959 -29.374 3.958 1.00 19.97 130 ASN A N 1
ATOM 957 C CA . ASN A 1 130 ? 3.100 -29.279 2.790 1.00 21.54 130 ASN A CA 1
ATOM 958 C C . ASN A 1 130 ? 1.626 -29.560 3.153 1.00 22.22 130 ASN A C 1
ATOM 959 O O . ASN A 1 130 ? 1.289 -29.673 4.299 1.00 20.82 130 ASN A O 1
ATOM 964 N N . ASP A 1 131 ? 0.764 -29.605 2.159 1.00 23.06 131 ASP A N 1
ATOM 965 C CA . ASP A 1 131 ? -0.627 -29.772 2.447 1.00 24.13 131 ASP A CA 1
ATOM 966 C C . ASP A 1 131 ? -0.930 -31.098 3.155 1.00 23.19 131 ASP A C 1
ATOM 967 O O . ASP A 1 131 ? -1.743 -31.116 4.076 1.00 23.29 131 ASP A O 1
ATOM 972 N N . ALA A 1 132 ? -0.279 -32.178 2.743 1.00 23.82 132 ALA A N 1
ATOM 973 C CA . ALA A 1 132 ? -0.530 -33.453 3.380 1.00 22.86 132 ALA A CA 1
ATOM 974 C C . ALA A 1 132 ? -0.105 -33.454 4.853 1.00 21.80 132 ALA A C 1
ATOM 975 O O . ALA A 1 132 ? -0.794 -33.998 5.723 1.00 21.71 132 ALA A O 1
ATOM 977 N N . GLU A 1 133 ? 1.008 -32.774 5.129 1.00 20.68 133 GLU A N 1
ATOM 978 C CA . GLU A 1 133 ? 1.537 -32.716 6.496 1.00 19.40 133 GLU A CA 1
ATOM 979 C C . GLU A 1 133 ? 0.635 -31.857 7.384 1.00 18.23 133 GLU A C 1
ATOM 980 O O . GLU A 1 133 ? 0.402 -32.134 8.534 1.00 17.94 133 GLU A O 1
ATOM 986 N N A ARG A 1 134 ? 0.225 -30.705 6.829 0.70 18.74 134 ARG A N 1
ATOM 987 N N B ARG A 1 134 ? 0.197 -30.729 6.829 0.30 19.05 134 ARG A N 1
ATOM 988 C CA A ARG A 1 134 ? -0.734 -29.823 7.531 0.70 17.97 134 ARG A CA 1
ATOM 989 C CA B ARG A 1 134 ? -0.738 -29.846 7.541 0.30 18.07 134 ARG A CA 1
ATOM 990 C C A ARG A 1 134 ? -2.076 -30.563 7.792 0.70 18.81 134 ARG A C 1
ATOM 991 C C B ARG A 1 134 ? -2.086 -30.559 7.780 0.30 18.85 134 ARG A C 1
ATOM 992 O O A ARG A 1 134 ? -2.627 -30.496 8.886 0.70 20.11 134 ARG A O 1
ATOM 993 O O B ARG A 1 134 ? -2.641 -30.491 8.854 0.30 20.43 134 ARG A O 1
ATOM 1008 N N . ASN A 1 135 ? -2.548 -31.303 6.785 1.00 19.36 135 ASN A N 1
ATOM 1009 C CA . ASN A 1 135 ? -3.832 -32.000 6.873 1.00 22.04 135 ASN A CA 1
ATOM 1010 C C . ASN A 1 135 ? -3.762 -33.112 7.909 1.00 19.46 135 ASN A C 1
ATOM 1011 O O . ASN A 1 135 ? -4.711 -33.315 8.674 1.00 21.30 135 ASN A O 1
ATOM 1016 N N . ALA A 1 136 ? -2.599 -33.758 8.015 1.00 18.90 136 ALA A N 1
ATOM 1017 C CA . ALA A 1 136 ? -2.398 -34.776 9.044 1.00 20.18 136 ALA A CA 1
ATOM 1018 C C . ALA A 1 136 ? -2.522 -34.201 10.393 1.00 17.51 136 ALA A C 1
ATOM 1019 O O . ALA A 1 136 ? -3.071 -34.810 11.292 1.00 18.48 136 ALA A O 1
ATOM 1021 N N . THR A 1 137 ? -1.958 -32.984 10.548 1.00 17.99 137 THR A N 1
ATOM 1022 C CA . THR A 1 137 ? -2.027 -32.316 11.806 1.00 16.90 137 THR A CA 1
ATOM 1023 C C . THR A 1 137 ? -3.472 -31.926 12.186 1.00 17.65 137 THR A C 1
ATOM 1024 O O . THR A 1 137 ? -3.918 -32.061 13.330 1.00 17.46 137 THR A O 1
ATOM 1028 N N . LYS A 1 138 ? -4.192 -31.364 11.203 1.00 17.97 138 LYS A N 1
ATOM 1029 C CA . LYS A 1 138 ? -5.635 -31.074 11.433 1.00 19.78 138 LYS A CA 1
ATOM 1030 C C . LYS A 1 138 ? -6.416 -32.329 11.827 1.00 19.32 138 LYS A C 1
ATOM 1031 O O . LYS A 1 138 ? -7.221 -32.285 12.728 1.00 20.45 138 LYS A O 1
ATOM 1037 N N . THR A 1 139 ? -6.135 -33.451 11.154 1.00 19.71 139 THR A N 1
ATOM 1038 C CA . THR A 1 139 ? -6.802 -34.714 11.456 1.00 20.47 139 THR A CA 1
ATOM 1039 C C . THR A 1 139 ? -6.523 -35.183 12.848 1.00 18.94 139 THR A C 1
ATOM 1040 O O . THR A 1 139 ? -7.399 -35.663 13.542 1.00 19.98 139 THR A O 1
ATOM 1044 N N . ALA A 1 140 ? -5.248 -35.061 13.263 1.00 17.81 140 ALA A N 1
ATOM 1045 C CA . ALA A 1 140 ? -4.906 -35.406 14.615 1.00 18.40 140 ALA A CA 1
ATOM 1046 C C . ALA A 1 140 ? -5.755 -34.622 15.605 1.00 17.93 140 ALA A C 1
ATOM 1047 O O . ALA A 1 140 ? -6.262 -35.116 16.601 1.00 18.52 140 ALA A O 1
ATOM 1049 N N . GLY A 1 141 ? -5.873 -33.313 15.316 1.00 17.90 141 GLY A N 1
ATOM 1050 C CA . GLY A 1 141 ? -6.718 -32.475 16.192 1.00 18.85 141 GLY A CA 1
ATOM 1051 C C . GLY A 1 141 ? -8.195 -32.974 16.244 1.00 19.61 141 GLY A C 1
ATOM 1052 O O . GLY A 1 141 ? -8.773 -33.054 17.303 1.00 20.56 141 GLY A O 1
ATOM 1053 N N . LYS A 1 142 ? -8.711 -33.295 15.090 1.00 19.14 142 LYS A N 1
ATOM 1054 C CA . LYS A 1 142 ? -10.108 -33.765 14.982 1.00 22.41 142 LYS A CA 1
ATOM 1055 C C . LYS A 1 142 ? -10.291 -35.051 15.776 1.00 22.37 142 LYS A C 1
ATOM 1056 O O . LYS A 1 142 ? -11.277 -35.196 16.537 1.00 22.77 142 LYS A O 1
ATOM 1062 N N . ILE A 1 143 ? -9.323 -35.972 15.668 1.00 19.94 143 ILE A N 1
ATOM 1063 C CA . ILE A 1 143 ? -9.416 -37.239 16.421 1.00 19.81 143 ILE A CA 1
ATOM 1064 C C . ILE A 1 143 ? -9.469 -36.946 17.914 1.00 20.60 143 ILE A C 1
ATOM 1065 O O . ILE A 1 143 ? -10.173 -37.584 18.678 1.00 22.14 143 ILE A O 1
ATOM 1070 N N . ALA A 1 144 ? -8.683 -35.932 18.320 1.00 19.74 144 ALA A N 1
ATOM 1071 C CA . ALA A 1 144 ? -8.653 -35.507 19.708 1.00 20.07 144 ALA A CA 1
ATOM 1072 C C . ALA A 1 144 ? -9.827 -34.656 20.174 1.00 20.42 144 ALA A C 1
ATOM 1073 O O . ALA A 1 144 ? -9.866 -34.253 21.312 1.00 23.52 144 ALA A O 1
ATOM 1075 N N . GLY A 1 145 ? -10.788 -34.424 19.315 1.00 20.70 145 GLY A N 1
ATOM 1076 C CA . GLY A 1 145 ? -11.976 -33.650 19.730 1.00 21.85 145 GLY A CA 1
ATOM 1077 C C . GLY A 1 145 ? -11.796 -32.144 19.617 1.00 22.76 145 GLY A C 1
ATOM 1078 O O . GLY A 1 145 ? -12.550 -31.375 20.240 1.00 24.90 145 GLY A O 1
ATOM 1079 N N . LEU A 1 146 ? -10.822 -31.711 18.844 1.00 21.60 146 LEU A N 1
ATOM 1080 C CA . LEU A 1 146 ? -10.563 -30.279 18.649 1.00 21.70 146 LEU A CA 1
ATOM 1081 C C . LEU A 1 146 ? -10.911 -29.857 17.245 1.00 23.23 146 LEU A C 1
ATOM 1082 O O . LEU A 1 146 ? -10.447 -30.461 16.246 1.00 26.59 146 LEU A O 1
ATOM 1087 N N . ASN A 1 147 ? -11.740 -28.818 17.152 1.00 23.14 147 ASN A N 1
ATOM 1088 C CA . ASN A 1 147 ? -11.910 -28.132 15.887 1.00 22.25 147 ASN A CA 1
ATOM 1089 C C . ASN A 1 147 ? -10.628 -27.283 15.635 1.00 20.91 147 ASN A C 1
ATOM 1090 O O . ASN A 1 147 ? -10.357 -26.377 16.403 1.00 21.49 147 ASN A O 1
ATOM 1095 N N . VAL A 1 148 ? -9.864 -27.631 14.619 1.00 20.77 148 VAL A N 1
ATOM 1096 C CA . VAL A 1 148 ? -8.600 -26.933 14.371 1.00 18.90 148 VAL A CA 1
ATOM 1097 C C . VAL A 1 148 ? -8.966 -25.702 13.516 1.00 20.69 148 VAL A C 1
ATOM 1098 O O . VAL A 1 148 ? -9.222 -25.810 12.322 1.00 22.78 148 VAL A O 1
ATOM 1102 N N . GLU A 1 149 ? -8.988 -24.590 14.197 1.00 19.12 149 GLU A N 1
ATOM 1103 C CA . GLU A 1 149 ? -9.459 -23.330 13.606 1.00 19.26 149 GLU A CA 1
ATOM 1104 C C . GLU A 1 149 ? -8.477 -22.803 12.572 1.00 19.83 149 GLU A C 1
ATOM 1105 O O . GLU A 1 149 ? -8.853 -22.114 11.617 1.00 22.30 149 GLU A O 1
ATOM 1111 N N . ARG A 1 150 ? -7.179 -22.997 12.818 1.00 18.41 150 ARG A N 1
ATOM 1112 C CA . ARG A 1 150 ? -6.138 -22.617 11.873 1.00 17.68 150 ARG A CA 1
ATOM 1113 C C . ARG A 1 150 ? -4.880 -23.432 12.197 1.00 17.41 150 ARG A C 1
ATOM 1114 O O . ARG A 1 150 ? -4.620 -23.689 13.342 1.00 18.59 150 ARG A O 1
ATOM 1122 N N . ILE A 1 151 ? -4.175 -23.733 11.136 1.00 17.00 151 ILE A N 1
ATOM 1123 C CA . ILE A 1 151 ? -2.804 -24.263 11.220 1.00 16.17 151 ILE A CA 1
ATOM 1124 C C . ILE A 1 151 ? -1.924 -23.010 10.867 1.00 17.54 151 ILE A C 1
ATOM 1125 O O . ILE A 1 151 ? -2.095 -22.424 9.840 1.00 19.01 151 ILE A O 1
ATOM 1130 N N . ILE A 1 152 ? -0.962 -22.685 11.744 1.00 16.43 152 ILE A N 1
ATOM 1131 C CA . ILE A 1 152 ? -0.046 -21.600 11.463 1.00 16.28 152 ILE A CA 1
ATOM 1132 C C . ILE A 1 152 ? 1.365 -22.131 11.554 1.00 15.68 152 ILE A C 1
ATOM 1133 O O . ILE A 1 152 ? 1.663 -23.120 12.247 1.00 16.87 152 ILE A O 1
ATOM 1138 N N . ASN A 1 153 ? 2.290 -21.473 10.874 1.00 15.61 153 ASN A N 1
ATOM 1139 C CA A ASN A 1 153 ? 3.720 -21.829 10.932 0.60 15.77 153 ASN A CA 1
ATOM 1140 C CA B ASN A 1 153 ? 3.607 -22.016 10.953 0.40 16.75 153 ASN A CA 1
ATOM 1141 C C . ASN A 1 153 ? 4.353 -21.485 12.248 1.00 14.33 153 ASN A C 1
ATOM 1142 O O . ASN A 1 153 ?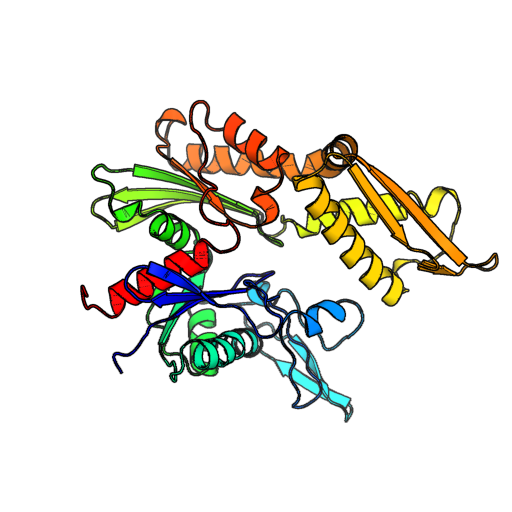 4.094 -20.421 12.786 1.00 16.99 153 ASN A O 1
ATOM 1151 N N . GLU A 1 154 ? 5.262 -22.323 12.725 1.00 14.80 154 GLU A N 1
ATOM 1152 C CA . GLU A 1 154 ? 6.018 -22.116 13.945 1.00 14.21 154 GLU A CA 1
ATOM 1153 C C . GLU A 1 154 ? 6.759 -20.740 14.018 1.00 14.46 154 GLU A C 1
ATOM 1154 O O . GLU A 1 154 ? 6.645 -20.071 15.038 1.00 15.45 154 GLU A O 1
ATOM 1160 N N . PRO A 1 155 ? 7.484 -20.326 12.961 1.00 14.90 155 PRO A N 1
ATOM 1161 C CA . PRO A 1 155 ? 8.179 -19.035 13.079 1.00 14.95 155 PRO A CA 1
ATOM 1162 C C . PRO A 1 155 ? 7.217 -17.885 13.118 1.00 16.23 155 PRO A C 1
ATOM 1163 O O . PRO A 1 155 ? 7.482 -16.881 13.781 1.00 17.23 155 PRO A O 1
ATOM 1167 N N . THR A 1 156 ? 6.076 -17.993 12.451 1.00 16.46 156 THR A N 1
ATOM 1168 C CA . THR A 1 156 ? 5.019 -16.991 12.552 1.00 17.17 156 THR A CA 1
ATOM 1169 C C . THR A 1 156 ? 4.489 -16.917 13.947 1.00 16.25 156 THR A C 1
ATOM 1170 O O . THR A 1 156 ? 4.304 -15.821 14.507 1.00 16.77 156 THR A O 1
ATOM 1174 N N . ALA A 1 157 ? 4.208 -18.076 14.553 1.00 15.91 157 ALA A N 1
ATOM 1175 C CA . ALA A 1 157 ? 3.782 -18.089 15.911 1.00 16.16 157 ALA A CA 1
ATOM 1176 C C . ALA A 1 157 ? 4.745 -17.373 16.853 1.00 15.50 157 ALA A C 1
ATOM 1177 O O . ALA A 1 157 ? 4.384 -16.606 17.735 1.00 16.69 157 ALA A O 1
ATOM 1179 N N . ALA A 1 158 ? 6.048 -17.656 16.679 1.00 15.53 158 ALA A N 1
ATOM 1180 C CA . ALA A 1 158 ? 7.042 -16.994 17.525 1.00 15.34 158 ALA A CA 1
ATOM 1181 C C . ALA A 1 158 ? 6.983 -15.459 17.325 1.00 15.73 158 ALA A C 1
ATOM 1182 O O . ALA A 1 158 ? 7.083 -14.717 18.297 1.00 17.01 158 ALA A O 1
ATOM 1184 N N . ALA A 1 159 ? 6.864 -15.024 16.094 1.00 15.78 159 ALA A N 1
ATOM 1185 C CA . ALA A 1 159 ? 6.770 -13.557 15.824 1.00 17.24 159 ALA A CA 1
ATOM 1186 C C . ALA A 1 159 ? 5.513 -12.975 16.494 1.00 17.50 159 ALA A C 1
ATOM 1187 O O . ALA A 1 159 ? 5.554 -11.851 17.013 1.00 18.65 159 ALA A O 1
ATOM 1189 N N . LEU A 1 160 ? 4.381 -13.678 16.444 1.00 16.63 160 LEU A N 1
ATOM 1190 C CA . LEU A 1 160 ? 3.172 -13.228 17.147 1.00 17.71 160 LEU A CA 1
ATOM 1191 C C . LEU A 1 160 ? 3.396 -13.065 18.604 1.00 17.54 160 LEU A C 1
ATOM 1192 O O . LEU A 1 160 ? 2.928 -12.113 19.240 1.00 20.23 160 LEU A O 1
ATOM 1197 N N . ALA A 1 161 ? 4.109 -14.036 19.214 1.00 17.33 161 ALA A N 1
ATOM 1198 C CA . ALA A 1 161 ? 4.372 -13.954 20.639 1.00 18.02 161 ALA A CA 1
ATOM 1199 C C . ALA A 1 161 ? 5.118 -12.660 21.027 1.00 18.82 161 ALA A C 1
ATOM 1200 O O . ALA A 1 161 ? 4.872 -12.077 22.077 1.00 20.37 161 ALA A O 1
ATOM 1202 N N . TYR A 1 162 ? 6.046 -12.264 20.158 1.00 17.53 162 TYR A N 1
ATOM 1203 C CA . TYR A 1 162 ? 6.804 -11.054 20.385 1.00 18.68 162 TYR A CA 1
ATOM 1204 C C . TYR A 1 162 ? 6.077 -9.822 19.882 1.00 21.35 162 TYR A C 1
ATOM 1205 O O . TYR A 1 162 ? 6.624 -8.710 20.009 1.00 24.41 162 TYR A O 1
ATOM 1214 N N . GLY A 1 163 ? 4.886 -9.931 19.318 1.00 19.93 163 GLY A N 1
ATOM 1215 C CA . GLY A 1 163 ? 4.116 -8.789 18.914 1.00 20.52 163 GLY A CA 1
ATOM 1216 C C . GLY A 1 163 ? 4.626 -8.131 17.686 1.00 19.78 163 GLY A C 1
ATOM 1217 O O . GLY A 1 163 ? 4.310 -6.969 17.434 1.00 21.86 163 GLY A O 1
ATOM 1218 N N . ILE A 1 164 ? 5.400 -8.796 16.857 1.00 19.89 164 ILE A N 1
ATOM 1219 C CA . ILE A 1 164 ? 6.032 -8.214 15.711 1.00 22.25 164 ILE A CA 1
ATOM 1220 C C . ILE A 1 164 ? 5.043 -7.786 14.646 1.00 23.83 164 ILE A C 1
ATOM 1221 O O . ILE A 1 164 ? 5.267 -6.803 13.899 1.00 25.91 164 ILE A O 1
ATOM 1226 N N . ASP A 1 165 ? 3.898 -8.436 14.630 1.00 22.91 165 ASP A N 1
ATOM 1227 C CA . ASP A 1 165 ? 2.816 -8.051 13.701 1.00 25.15 165 ASP A CA 1
ATOM 1228 C C . ASP A 1 165 ? 2.342 -6.648 13.967 1.00 24.06 165 ASP A C 1
ATOM 1229 O O . ASP A 1 165 ? 1.730 -6.037 13.076 1.00 27.48 165 ASP A O 1
ATOM 1234 N N . LYS A 1 166 ? 2.536 -6.151 15.180 1.00 23.41 166 LYS A N 1
ATOM 1235 C CA . LYS A 1 166 ? 2.090 -4.778 15.595 1.00 25.14 166 LYS A CA 1
ATOM 1236 C C . LYS A 1 166 ? 3.100 -3.733 15.252 1.00 25.61 166 LYS A C 1
ATOM 1237 O O . LYS A 1 166 ? 2.854 -2.574 15.483 1.00 31.48 166 LYS A O 1
ATOM 1243 N N . ALA A 1 167 ? 4.229 -4.099 14.686 1.00 27.90 167 ALA A N 1
ATOM 1244 C CA . ALA A 1 167 ? 5.245 -3.149 14.327 1.00 29.37 167 ALA A CA 1
ATOM 1245 C C . ALA A 1 167 ? 4.651 -2.154 13.381 1.00 29.99 167 ALA A C 1
ATOM 1246 O O . ALA A 1 167 ? 3.810 -2.479 12.477 1.00 32.04 167 ALA A O 1
ATOM 1248 N N . SER A 1 168 ? 5.174 -0.927 13.497 1.00 34.62 168 SER A N 1
ATOM 1249 C CA . SER A 1 168 ? 4.736 0.114 12.677 1.00 38.88 168 SER A CA 1
ATOM 1250 C C . SER A 1 168 ? 5.318 0.164 11.277 1.00 38.33 168 SER A C 1
ATOM 1251 O O . SER A 1 168 ? 4.742 0.706 10.357 1.00 43.51 168 SER A O 1
ATOM 1254 N N . ARG A 1 169 ? 6.516 -0.342 11.122 1.00 27.94 169 ARG A N 1
ATOM 1255 C CA . ARG A 1 169 ? 7.153 -0.382 9.822 1.00 27.61 169 ARG A CA 1
ATOM 1256 C C . ARG A 1 169 ? 7.289 -1.855 9.378 1.00 24.26 169 ARG A C 1
ATOM 1257 O O . ARG A 1 169 ? 7.191 -2.787 10.225 1.00 26.73 169 ARG A O 1
ATOM 1265 N N . GLU A 1 170 ? 7.539 -2.034 8.081 1.00 24.17 170 GLU A N 1
ATOM 1266 C CA . GLU A 1 170 ? 7.841 -3.362 7.562 1.00 24.19 170 GLU A CA 1
ATOM 1267 C C . GLU A 1 170 ? 9.094 -3.906 8.231 1.00 21.79 170 GLU A C 1
ATOM 1268 O O . GLU A 1 170 ? 10.071 -3.156 8.409 1.00 26.02 170 GLU A O 1
ATOM 1274 N N . MET A 1 171 ? 9.070 -5.171 8.640 1.00 22.42 171 MET A N 1
ATOM 1275 C CA . MET A 1 171 ? 10.187 -5.781 9.385 1.00 22.24 171 MET A CA 1
ATOM 1276 C C . MET A 1 171 ? 10.614 -7.085 8.689 1.00 20.20 171 MET A C 1
ATOM 1277 O O . MET A 1 171 ? 9.792 -7.880 8.226 1.00 23.17 171 MET A O 1
ATOM 1282 N N . LYS A 1 172 ? 11.922 -7.308 8.624 1.00 17.58 172 LYS A N 1
ATOM 1283 C CA . LYS A 1 172 ? 12.495 -8.609 8.269 1.00 16.57 172 LYS A CA 1
ATOM 1284 C C . LYS A 1 172 ? 12.992 -9.238 9.534 1.00 15.30 172 LYS A C 1
ATOM 1285 O O . LYS A 1 172 ? 13.759 -8.636 10.287 1.00 16.80 172 LYS A O 1
ATOM 1291 N N . VAL A 1 173 ? 12.553 -10.469 9.773 1.00 15.20 173 VAL A N 1
ATOM 1292 C CA . VAL A 1 173 ? 12.815 -11.114 11.030 1.00 14.97 173 VAL A CA 1
ATOM 1293 C C . VAL A 1 173 ? 13.439 -12.477 10.812 1.00 15.01 173 VAL A C 1
ATOM 1294 O O . VAL A 1 173 ? 12.943 -13.290 10.026 1.00 15.58 173 VAL A O 1
ATOM 1298 N N . LEU A 1 174 ? 14.597 -12.696 11.440 1.00 14.21 174 LEU A N 1
ATOM 1299 C CA . LEU A 1 174 ? 15.265 -14.008 11.388 1.00 13.58 174 LEU A CA 1
ATOM 1300 C C . LEU A 1 174 ? 14.858 -14.806 12.593 1.00 14.11 174 LEU A C 1
ATOM 1301 O O . LEU A 1 174 ? 15.005 -14.380 13.702 1.00 15.44 174 LEU A O 1
ATOM 1306 N N . VAL A 1 175 ? 14.346 -16.025 12.324 1.00 13.49 175 VAL A N 1
ATOM 1307 C CA . VAL A 1 175 ? 13.967 -16.938 13.393 1.00 13.28 175 VAL A CA 1
ATOM 1308 C C . VAL A 1 175 ? 14.953 -18.118 13.372 1.00 13.76 175 VAL A C 1
ATOM 1309 O O . VAL A 1 175 ? 15.035 -18.818 12.366 1.00 15.16 175 VAL A O 1
ATOM 1313 N N . TYR A 1 176 ? 15.677 -18.291 14.480 1.00 13.67 176 TYR A N 1
ATOM 1314 C CA . TYR A 1 176 ? 16.648 -19.412 14.616 1.00 13.14 176 TYR A CA 1
ATOM 1315 C C . TYR A 1 176 ? 16.015 -20.318 15.679 1.00 12.40 176 TYR A C 1
ATOM 1316 O O . TYR A 1 176 ? 15.894 -19.964 16.817 1.00 13.76 176 TYR A O 1
ATOM 1325 N N . ASP A 1 177 ? 15.611 -21.516 15.198 1.00 13.01 177 ASP A N 1
ATOM 1326 C CA . ASP A 1 177 ? 14.817 -22.443 16.032 1.00 13.31 177 ASP A CA 1
ATOM 1327 C C . ASP A 1 177 ? 15.542 -23.810 16.123 1.00 12.84 177 ASP A C 1
ATOM 1328 O O . ASP A 1 177 ? 15.527 -24.598 15.179 1.00 14.05 177 ASP A O 1
ATOM 1333 N N . LEU A 1 178 ? 16.143 -24.028 17.272 1.00 13.16 178 LEU A N 1
ATOM 1334 C CA . LEU A 1 178 ? 16.901 -25.257 17.518 1.00 12.58 178 LEU A CA 1
ATOM 1335 C C . LEU A 1 178 ? 16.186 -25.996 18.620 1.00 13.25 178 LEU A C 1
ATOM 1336 O O . LEU A 1 178 ? 16.224 -25.625 19.750 1.00 13.62 178 LEU A O 1
ATOM 1341 N N . GLY A 1 179 ? 15.494 -27.087 18.227 1.00 13.47 179 GLY A N 1
ATOM 1342 C CA . GLY A 1 179 ? 14.673 -27.835 19.185 1.00 13.57 179 GLY A CA 1
ATOM 1343 C C . GLY A 1 179 ? 15.433 -29.063 19.651 1.00 13.55 179 GLY A C 1
ATOM 1344 O O . GLY A 1 179 ? 16.681 -29.025 19.783 1.00 14.99 179 GLY A O 1
ATOM 1345 N N . GLY A 1 180 ? 14.753 -30.146 19.942 1.00 14.55 180 GLY A N 1
ATOM 1346 C CA . GLY A 1 180 ? 15.404 -31.411 20.341 1.00 13.50 180 GLY A CA 1
ATOM 1347 C C . GLY A 1 180 ? 15.811 -32.210 19.176 1.00 14.42 180 GLY A C 1
ATOM 1348 O O . GLY A 1 180 ? 16.787 -32.953 19.268 1.00 15.15 180 GLY A O 1
ATOM 1349 N N . GLY A 1 181 ? 15.053 -32.173 18.076 1.00 14.52 181 GLY A N 1
ATOM 1350 C CA . GLY A 1 181 ? 15.277 -33.006 16.947 1.00 16.05 181 GLY A CA 1
ATOM 1351 C C . GLY A 1 181 ? 15.596 -32.328 15.608 1.00 14.49 181 GLY A C 1
ATOM 1352 O O . GLY A 1 181 ? 16.151 -32.935 14.706 1.00 14.87 181 GLY A O 1
ATOM 1353 N N . THR A 1 182 ? 15.196 -31.034 15.536 1.00 13.40 182 THR A N 1
ATOM 1354 C CA . THR A 1 182 ? 15.297 -30.348 14.300 1.00 12.67 182 THR A CA 1
ATOM 1355 C C . THR A 1 182 ? 15.812 -28.906 14.452 1.00 12.70 182 THR A C 1
ATOM 1356 O O . THR A 1 182 ? 15.672 -28.301 15.508 1.00 13.84 182 THR A O 1
ATOM 1360 N N . PHE A 1 183 ? 16.352 -28.407 13.336 1.00 12.03 183 PHE A N 1
ATOM 1361 C CA . PHE A 1 183 ? 16.924 -27.051 13.302 1.00 12.25 183 PHE A CA 1
ATOM 1362 C C . PHE A 1 183 ? 16.342 -26.354 12.097 1.00 12.50 183 PHE A C 1
ATOM 1363 O O . PHE A 1 183 ? 16.484 -26.759 10.986 1.00 13.60 183 PHE A O 1
ATOM 1371 N N . ASP A 1 184 ? 15.636 -25.222 12.417 1.00 12.67 184 ASP A N 1
ATOM 1372 C CA . ASP A 1 184 ? 14.981 -24.416 11.377 1.00 13.20 184 ASP A CA 1
ATOM 1373 C C . ASP A 1 184 ? 15.416 -22.969 11.428 1.00 13.36 184 ASP A C 1
ATOM 1374 O O . ASP A 1 184 ? 15.372 -22.369 12.486 1.00 16.12 184 ASP A O 1
ATOM 1379 N N . VAL A 1 185 ? 15.811 -22.436 10.269 1.00 12.92 185 VAL A N 1
ATOM 1380 C CA . VAL A 1 185 ? 16.038 -20.979 10.158 1.00 13.57 185 VAL A CA 1
ATOM 1381 C C . VAL A 1 185 ? 15.024 -20.482 9.165 1.00 13.76 185 VAL A C 1
ATOM 1382 O O . VAL A 1 185 ? 14.872 -21.022 8.106 1.00 15.22 185 VAL A O 1
ATOM 1386 N N . SER A 1 186 ? 14.354 -19.381 9.533 1.00 13.79 186 SER A N 1
ATOM 1387 C CA . SER A 1 186 ? 13.350 -18.793 8.670 1.00 14.07 186 SER A CA 1
ATOM 1388 C C . SER A 1 186 ? 13.605 -17.252 8.603 1.00 14.56 186 SER A C 1
ATOM 1389 O O . SER A 1 186 ? 13.905 -16.646 9.634 1.00 16.77 186 SER A O 1
ATOM 1392 N N . LEU A 1 187 ? 13.411 -16.687 7.424 1.00 14.40 187 LEU A N 1
ATOM 1393 C CA . LEU A 1 187 ? 13.406 -15.229 7.278 1.00 14.50 187 LEU A CA 1
ATOM 1394 C C . LEU A 1 187 ? 11.996 -14.836 6.903 1.00 15.23 187 LEU A C 1
ATOM 1395 O O . LEU A 1 187 ? 11.506 -15.259 5.876 1.00 16.35 187 LEU A O 1
ATOM 1400 N N . LEU A 1 188 ? 11.391 -14.026 7.771 1.00 15.13 188 LEU A N 1
ATOM 1401 C CA . LEU A 1 188 ? 10.004 -13.573 7.577 1.00 15.41 188 LEU A CA 1
ATOM 1402 C C . LEU A 1 188 ? 10.008 -12.113 7.188 1.00 15.54 188 LEU A C 1
ATOM 1403 O O . LEU A 1 188 ? 10.818 -11.332 7.676 1.00 17.96 188 LEU A O 1
ATOM 1408 N N . ASP A 1 189 ? 9.026 -11.727 6.376 1.00 16.39 189 ASP A N 1
ATOM 1409 C CA . ASP A 1 189 ? 8.748 -10.314 6.068 1.00 17.60 189 ASP A CA 1
ATOM 1410 C C . ASP A 1 189 ? 7.406 -10.026 6.683 1.00 18.31 189 ASP A C 1
ATOM 1411 O O . ASP A 1 189 ? 6.439 -10.753 6.403 1.00 20.17 189 ASP A O 1
ATOM 1416 N N . ILE A 1 190 ? 7.307 -9.050 7.555 1.00 18.02 190 ILE A N 1
ATOM 1417 C CA . ILE A 1 190 ? 6.032 -8.726 8.186 1.00 20.26 190 ILE A CA 1
ATOM 1418 C C . ILE A 1 190 ? 5.684 -7.331 7.755 1.00 20.04 190 ILE A C 1
ATOM 1419 O O . ILE A 1 190 ? 6.453 -6.388 7.937 1.00 23.87 190 ILE A O 1
ATOM 1424 N N . ALA A 1 191 ? 4.550 -7.206 7.114 1.00 21.84 191 ALA A N 1
ATOM 1425 C CA . ALA A 1 191 ? 4.107 -5.931 6.592 1.00 24.64 191 ALA A CA 1
ATOM 1426 C C . ALA A 1 191 ? 2.571 -5.928 6.610 1.00 25.93 191 ALA A C 1
ATOM 1427 O O . ALA A 1 191 ? 1.914 -6.902 6.252 1.00 26.71 191 ALA A O 1
ATOM 1429 N N . GLU A 1 192 ? 1.992 -4.829 7.123 1.00 29.05 192 GLU A N 1
ATOM 1430 C CA . GLU A 1 192 ? 0.542 -4.702 7.206 1.00 29.56 192 GLU A CA 1
ATOM 1431 C C . GLU A 1 192 ? -0.079 -5.800 7.995 1.00 28.31 192 GLU A C 1
ATOM 1432 O O . GLU A 1 192 ? -1.187 -6.283 7.716 1.00 30.60 192 GLU A O 1
ATOM 1438 N N . GLY A 1 193 ? 0.646 -6.260 8.995 1.00 25.78 193 GLY A N 1
ATOM 1439 C CA . GLY A 1 193 ? 0.164 -7.322 9.886 1.00 29.78 193 GLY A CA 1
ATOM 1440 C C . GLY A 1 193 ? 0.093 -8.666 9.248 1.00 27.39 193 GLY A C 1
ATOM 1441 O O . GLY A 1 193 ? -0.532 -9.569 9.815 1.00 33.31 193 GLY A O 1
ATOM 1442 N N . THR A 1 194 ? 0.714 -8.812 8.071 1.00 24.97 194 THR A N 1
ATOM 1443 C CA . THR A 1 194 ? 0.744 -10.094 7.370 1.00 26.22 194 THR A CA 1
ATOM 1444 C C . THR A 1 194 ? 2.157 -10.609 7.299 1.00 22.79 194 THR A C 1
ATOM 1445 O O . THR A 1 194 ? 3.108 -9.858 7.232 1.00 27.77 194 THR A O 1
ATOM 1449 N N . PHE A 1 195 ? 2.293 -11.891 7.328 1.00 22.02 195 PHE A N 1
ATOM 1450 C CA . PHE A 1 195 ? 3.567 -12.572 7.326 1.00 21.37 195 PHE A CA 1
ATOM 1451 C C . PHE A 1 195 ? 3.826 -13.221 5.978 1.00 22.79 195 PHE A C 1
ATOM 1452 O O . PHE A 1 195 ? 2.921 -13.871 5.401 1.00 27.88 195 PHE A O 1
ATOM 1460 N N . GLU A 1 196 ? 5.039 -13.117 5.499 1.00 19.29 196 GLU A N 1
ATOM 1461 C CA . GLU A 1 196 ? 5.464 -13.790 4.296 1.00 20.69 196 GLU A CA 1
ATOM 1462 C C . GLU A 1 196 ? 6.805 -14.512 4.659 1.00 17.86 196 GLU A C 1
ATOM 1463 O O . GLU A 1 196 ? 7.712 -13.925 5.246 1.00 18.74 196 GLU A O 1
ATOM 1469 N N . VAL A 1 197 ? 6.889 -15.787 4.320 1.00 18.47 197 VAL A N 1
ATOM 1470 C CA . VAL A 1 197 ? 8.135 -16.537 4.550 1.00 17.57 197 VAL A CA 1
ATOM 1471 C C . VAL A 1 197 ? 8.971 -16.294 3.332 1.00 19.45 197 VAL A C 1
ATOM 1472 O O . VAL A 1 197 ? 8.626 -16.756 2.241 1.00 24.31 197 VAL A O 1
ATOM 1476 N N . LEU A 1 198 ? 10.069 -15.544 3.513 1.00 17.08 198 LEU A N 1
ATOM 1477 C CA . LEU A 1 198 ? 10.940 -15.278 2.403 1.00 19.11 198 LEU A CA 1
ATOM 1478 C C . LEU A 1 198 ? 11.908 -16.433 2.059 1.00 19.05 198 LEU A C 1
ATOM 1479 O O . LEU A 1 198 ? 12.238 -16.589 0.873 1.00 22.76 198 LEU A O 1
ATOM 1484 N N . ALA A 1 199 ? 12.337 -17.170 3.070 1.00 17.35 199 ALA A N 1
ATOM 1485 C CA . ALA A 1 199 ? 13.292 -18.234 2.847 1.00 16.93 199 ALA A CA 1
ATOM 1486 C C . ALA A 1 199 ? 13.349 -19.045 4.112 1.00 16.94 199 ALA A C 1
ATOM 1487 O O . ALA A 1 199 ? 13.162 -18.556 5.190 1.00 16.80 199 ALA A O 1
ATOM 1489 N N . THR A 1 200 ? 13.636 -20.343 3.927 1.00 16.42 200 THR A N 1
ATOM 1490 C CA . THR A 1 200 ? 13.905 -21.251 5.033 1.00 16.04 200 THR A CA 1
ATOM 1491 C C . THR A 1 200 ? 15.129 -22.100 4.741 1.00 15.26 200 THR A C 1
ATOM 1492 O O . THR A 1 200 ? 15.454 -22.328 3.584 1.00 17.47 200 THR A O 1
ATOM 1496 N N . ALA A 1 201 ? 15.696 -22.574 5.829 1.00 14.29 201 ALA A N 1
ATOM 1497 C CA . ALA A 1 201 ? 16.871 -23.488 5.707 1.00 14.24 201 ALA A CA 1
ATOM 1498 C C . ALA A 1 201 ? 16.983 -24.223 6.995 1.00 14.74 201 ALA A C 1
ATOM 1499 O O . ALA A 1 201 ? 16.212 -24.043 7.941 1.00 15.69 201 ALA A O 1
ATOM 1501 N N . GLY A 1 202 ? 17.947 -25.129 7.089 1.00 15.42 202 GLY A N 1
ATOM 1502 C CA . GLY A 1 202 ? 18.183 -25.864 8.272 1.00 15.51 202 GLY A CA 1
ATOM 1503 C C . GLY A 1 202 ? 18.381 -27.361 8.023 1.00 15.20 202 GLY A C 1
ATOM 1504 O O . GLY A 1 202 ? 18.742 -27.752 6.939 1.00 18.56 202 GLY A O 1
ATOM 1505 N N . ASP A 1 203 ? 18.181 -28.128 9.069 1.00 14.40 203 ASP A N 1
ATOM 1506 C CA . ASP A 1 203 ? 18.455 -29.596 8.992 1.00 14.14 203 ASP A CA 1
ATOM 1507 C C . ASP A 1 203 ? 17.461 -30.222 9.969 1.00 13.74 203 ASP A C 1
ATOM 1508 O O . ASP A 1 203 ? 17.493 -29.999 11.150 1.00 13.99 203 ASP A O 1
ATOM 1513 N N . ASN A 1 204 ? 16.583 -31.062 9.410 1.00 14.65 204 ASN A N 1
ATOM 1514 C CA . ASN A 1 204 ? 15.551 -31.730 10.217 1.00 15.49 204 ASN A CA 1
ATOM 1515 C C . ASN A 1 204 ? 16.068 -32.930 10.954 1.00 16.03 204 ASN A C 1
ATOM 1516 O O . ASN A 1 204 ? 15.300 -33.619 11.637 1.00 18.57 204 ASN A O 1
ATOM 1521 N N A ARG A 1 205 ? 17.362 -33.170 10.914 0.70 14.75 205 ARG A N 1
ATOM 1522 N N C ARG A 1 205 ? 17.364 -33.160 10.919 0.30 14.97 205 ARG A N 1
ATOM 1523 C CA A ARG A 1 205 ? 18.032 -34.171 11.692 0.70 15.73 205 ARG A CA 1
ATOM 1524 C CA C ARG A 1 205 ? 18.025 -34.207 11.695 0.30 16.13 205 ARG A CA 1
ATOM 1525 C C A ARG A 1 205 ? 19.051 -33.669 12.660 0.70 18.76 205 ARG A C 1
ATOM 1526 C C C ARG A 1 205 ? 19.095 -33.685 12.640 0.30 19.66 205 ARG A C 1
ATOM 1527 O O A ARG A 1 205 ? 20.070 -34.288 12.994 0.70 26.78 205 ARG A O 1
ATOM 1528 O O C ARG A 1 205 ? 20.159 -34.313 12.865 0.30 30.08 205 ARG A O 1
ATOM 1543 N N . LEU A 1 206 ? 19.012 -32.400 12.962 1.00 15.81 206 LEU A N 1
ATOM 1544 C CA . LEU A 1 206 ? 19.940 -31.751 13.872 1.00 14.44 206 LEU A CA 1
ATOM 1545 C C . LEU A 1 206 ? 19.172 -31.091 14.985 1.00 13.31 206 LEU A C 1
ATOM 1546 O O . LEU A 1 206 ? 18.343 -30.223 14.710 1.00 13.80 206 LEU A O 1
ATOM 1551 N N . GLY A 1 207 ? 19.423 -31.419 16.214 1.00 14.39 207 GLY A N 1
ATOM 1552 C CA . GLY A 1 207 ? 18.761 -30.818 17.346 1.00 14.55 207 GLY A CA 1
ATOM 1553 C C . GLY A 1 207 ? 19.438 -31.125 18.644 1.00 12.81 207 GLY A C 1
ATOM 1554 O O . GLY A 1 207 ? 20.501 -31.804 18.674 1.00 13.62 207 GLY A O 1
ATOM 1555 N N . GLY A 1 208 ? 18.909 -30.693 19.774 1.00 14.00 208 GLY A N 1
ATOM 1556 C CA . GLY A 1 208 ? 19.509 -30.860 21.067 1.00 15.38 208 GLY A CA 1
ATOM 1557 C C . GLY A 1 208 ? 19.843 -32.297 21.414 1.00 14.99 208 GLY A C 1
ATOM 1558 O O . GLY A 1 208 ? 20.788 -32.565 22.148 1.00 15.98 208 GLY A O 1
ATOM 1559 N N . ASP A 1 209 ? 19.059 -33.257 20.907 1.00 14.77 209 ASP A N 1
ATOM 1560 C CA . ASP A 1 209 ? 19.388 -34.706 21.103 1.00 14.44 209 ASP A CA 1
ATOM 1561 C C . ASP A 1 209 ? 20.819 -34.998 20.685 1.00 14.10 209 ASP A C 1
ATOM 1562 O O . ASP A 1 209 ? 21.462 -35.853 21.271 1.00 16.88 209 ASP A O 1
ATOM 1567 N N . ASP A 1 210 ? 21.284 -34.366 19.610 1.00 14.60 210 ASP A N 1
ATOM 1568 C CA . ASP A 1 210 ? 22.627 -34.585 19.121 1.00 15.67 210 ASP A CA 1
ATOM 1569 C C . ASP A 1 210 ? 23.687 -34.139 20.106 1.00 14.88 210 ASP A C 1
ATOM 1570 O O . ASP A 1 210 ? 24.748 -34.784 20.216 1.00 16.24 210 ASP A O 1
ATOM 1575 N N . TRP A 1 211 ? 23.435 -33.047 20.784 1.00 14.71 211 TRP A N 1
ATOM 1576 C CA . TRP A 1 211 ? 24.343 -32.576 21.838 1.00 16.22 211 TRP A CA 1
ATOM 1577 C C . TRP A 1 211 ? 24.335 -33.592 22.974 1.00 15.83 211 TRP A C 1
ATOM 1578 O O . TRP A 1 211 ? 25.411 -33.934 23.515 1.00 18.12 211 TRP A O 1
ATOM 1589 N N . ASP A 1 212 ? 23.168 -34.078 23.352 1.00 16.59 212 ASP A N 1
ATOM 1590 C CA . ASP A 1 212 ? 23.094 -35.166 24.375 1.00 17.34 212 ASP A CA 1
ATOM 1591 C C . ASP A 1 212 ? 23.936 -36.355 23.945 1.00 17.29 212 ASP A C 1
ATOM 1592 O O . ASP A 1 212 ? 24.684 -36.941 24.761 1.00 18.36 212 ASP A O 1
ATOM 1597 N N . ASN A 1 213 ? 23.755 -36.728 22.681 1.00 16.59 213 ASN A N 1
ATOM 1598 C CA . ASN A 1 213 ? 24.377 -37.944 22.150 1.00 18.31 213 ASN A CA 1
ATOM 1599 C C . ASN A 1 213 ? 25.892 -37.820 22.157 1.00 17.91 213 ASN A C 1
ATOM 1600 O O . ASN A 1 213 ? 26.549 -38.860 22.292 1.00 19.57 213 ASN A O 1
ATOM 1605 N N . LYS A 1 214 ? 26.442 -36.597 22.017 1.00 19.43 214 LYS A N 1
ATOM 1606 C CA . LYS A 1 214 ? 27.852 -36.375 22.131 1.00 18.64 214 LYS A CA 1
ATOM 1607 C C . LYS A 1 214 ? 28.365 -36.594 23.521 1.00 18.45 214 LYS A C 1
ATOM 1608 O O . LYS A 1 214 ? 29.445 -37.213 23.686 1.00 20.10 214 LYS A O 1
ATOM 1614 N N . ILE A 1 215 ? 27.608 -36.236 24.527 1.00 18.03 215 ILE A N 1
ATOM 1615 C CA . ILE A 1 215 ? 27.996 -36.514 25.891 1.00 18.70 215 ILE A CA 1
ATOM 1616 C C . ILE A 1 215 ? 27.956 -38.042 26.100 1.00 16.99 215 ILE A C 1
ATOM 1617 O O . ILE A 1 215 ? 28.854 -38.595 26.746 1.00 18.68 215 ILE A O 1
ATOM 1622 N N . ILE A 1 216 ? 26.923 -38.717 25.590 1.00 17.63 216 ILE A N 1
ATOM 1623 C CA . ILE A 1 216 ? 26.846 -40.200 25.671 1.00 16.17 216 ILE A CA 1
ATOM 1624 C C . ILE A 1 216 ? 28.061 -40.848 25.026 1.00 18.26 216 ILE A C 1
ATOM 1625 O O . ILE A 1 216 ? 28.679 -41.750 25.567 1.00 20.00 216 ILE A O 1
ATOM 1630 N N . GLU A 1 217 ? 28.409 -40.363 23.838 1.00 19.79 217 GLU A N 1
ATOM 1631 C CA . GLU A 1 217 ? 29.591 -40.860 23.118 1.00 21.48 217 GLU A CA 1
ATOM 1632 C C . GLU A 1 217 ? 30.819 -40.696 23.953 1.00 20.64 217 GLU A C 1
ATOM 1633 O O . GLU A 1 217 ? 31.680 -41.609 24.043 1.00 23.47 217 GLU A O 1
ATOM 1639 N N . TYR A 1 218 ? 30.963 -39.557 24.601 1.00 21.00 218 TYR A N 1
ATOM 1640 C CA . TYR A 1 218 ? 32.071 -39.211 25.440 1.00 21.21 218 TYR A CA 1
ATOM 1641 C C . TYR A 1 218 ? 32.182 -40.144 26.672 1.00 21.19 218 TYR A C 1
ATOM 1642 O O . TYR A 1 218 ? 33.257 -40.678 27.011 1.00 25.19 218 TYR A O 1
ATOM 1651 N N . ILE A 1 219 ? 31.051 -40.357 27.333 1.00 19.59 219 ILE A N 1
ATOM 1652 C CA . ILE A 1 219 ? 31.000 -41.230 28.526 1.00 19.08 219 ILE A CA 1
ATOM 1653 C C . ILE A 1 219 ? 31.385 -42.637 28.082 1.00 19.42 219 ILE A C 1
ATOM 1654 O O . ILE A 1 219 ? 32.128 -43.339 28.755 1.00 22.36 219 ILE A O 1
ATOM 1659 N N . SER A 1 220 ? 30.847 -43.045 26.950 1.00 21.01 220 SER A N 1
ATOM 1660 C CA . SER A 1 220 ? 31.142 -44.394 26.420 1.00 24.52 220 SER A CA 1
ATOM 1661 C C . SER A 1 220 ? 32.619 -44.568 26.147 1.00 26.70 220 SER A C 1
ATOM 1662 O O . SER A 1 220 ? 33.203 -45.636 26.466 1.00 30.67 220 SER A O 1
ATOM 1665 N N . ALA A 1 221 ? 33.248 -43.543 25.604 1.00 29.27 221 ALA A N 1
ATOM 1666 C CA . ALA A 1 221 ? 34.716 -43.565 25.420 1.00 33.65 221 ALA A CA 1
ATOM 1667 C C . ALA A 1 221 ? 35.457 -43.570 26.762 1.00 31.96 221 ALA A C 1
ATOM 1668 O O . ALA A 1 221 ? 36.505 -44.271 26.899 1.00 37.27 221 ALA A O 1
ATOM 1670 N N A TYR A 1 222 ? 35.004 -42.846 27.753 0.70 32.32 222 TYR A N 1
ATOM 1671 N N B TYR A 1 222 ? 35.061 -42.841 27.740 0.30 30.34 222 TYR A N 1
ATOM 1672 C CA A TYR A 1 222 ? 35.610 -42.904 29.072 0.70 28.87 222 TYR A CA 1
ATOM 1673 C CA B TYR A 1 222 ? 35.726 -42.952 29.025 0.30 33.15 222 TYR A CA 1
ATOM 1674 C C A TYR A 1 222 ? 35.606 -44.328 29.655 0.70 31.58 222 TYR A C 1
ATOM 1675 C C B TYR A 1 222 ? 35.609 -44.346 29.667 0.30 32.69 222 TYR A C 1
ATOM 1676 O O A TYR A 1 222 ? 36.645 -44.837 30.196 0.70 36.01 222 TYR A O 1
ATOM 1677 O O B TYR A 1 222 ? 36.601 -44.865 30.228 0.30 36.35 222 TYR A O 1
ATOM 1694 N N . ILE A 1 223 ? 34.423 -44.958 29.568 1.00 27.93 223 ILE A N 1
ATOM 1695 C CA . ILE A 1 223 ? 34.203 -46.373 30.045 1.00 27.50 223 ILE A CA 1
ATOM 1696 C C . ILE A 1 223 ? 35.189 -47.305 29.348 1.00 35.25 223 ILE A C 1
ATOM 1697 O O . ILE A 1 223 ? 35.846 -48.172 29.977 1.00 36.40 223 ILE A O 1
ATOM 1702 N N . ALA A 1 224 ? 35.270 -47.130 28.049 1.00 34.63 224 ALA A N 1
ATOM 1703 C CA . ALA A 1 224 ? 36.263 -47.890 27.207 1.00 37.26 224 ALA A CA 1
ATOM 1704 C C . ALA A 1 224 ? 37.728 -47.788 27.579 1.00 37.84 224 ALA A C 1
ATOM 1705 O O . ALA A 1 224 ? 38.523 -48.709 27.331 1.00 44.51 224 ALA A O 1
ATOM 1707 N N . LYS A 1 225 ? 38.136 -46.791 28.327 1.00 41.20 225 LYS A N 1
ATOM 1708 C CA . LYS A 1 225 ? 39.549 -46.700 28.767 1.00 46.78 225 LYS A CA 1
ATOM 1709 C C . LYS A 1 225 ? 39.870 -47.756 29.802 1.00 43.28 225 LYS A C 1
ATOM 1710 O O . LYS A 1 225 ? 41.009 -48.175 29.873 1.00 50.69 225 LYS A O 1
ATOM 1716 N N . GLU A 1 226 ? 38.876 -48.120 30.606 1.00 41.27 226 GLU A N 1
ATOM 1717 C CA . GLU A 1 226 ? 39.059 -49.125 31.658 1.00 42.63 226 GLU A CA 1
ATOM 1718 C C . GLU A 1 226 ? 38.373 -50.441 31.387 1.00 41.80 226 GLU A C 1
ATOM 1719 O O . GLU A 1 226 ? 38.757 -51.438 31.981 1.00 42.23 226 GLU A O 1
ATOM 1725 N N . HIS A 1 227 ? 37.397 -50.469 30.481 1.00 36.43 227 HIS A N 1
ATOM 1726 C CA . HIS A 1 227 ? 36.665 -51.724 30.165 1.00 39.31 227 HIS A CA 1
ATOM 1727 C C . HIS A 1 227 ? 36.452 -51.964 28.666 1.00 44.45 227 HIS A C 1
ATOM 1728 O O . HIS A 1 227 ? 35.948 -51.081 27.947 1.00 49.21 227 HIS A O 1
ATOM 1735 N N . GLN A 1 228 ? 36.767 -53.171 28.222 1.00 47.59 228 GLN A N 1
ATOM 1736 C CA . GLN A 1 228 ? 36.516 -53.594 26.819 1.00 47.26 228 GLN A CA 1
ATOM 1737 C C . GLN A 1 228 ? 35.523 -54.773 26.718 1.00 44.04 228 GLN A C 1
ATOM 1738 O O . GLN A 1 228 ? 35.423 -55.608 27.647 1.00 53.90 228 GLN A O 1
ATOM 1744 N N . GLY A 1 229 ? 34.788 -54.804 25.601 1.00 44.71 229 GLY A N 1
ATOM 1745 C CA . GLY A 1 229 ? 33.763 -55.858 25.341 1.00 48.85 229 GLY A CA 1
ATOM 1746 C C . GLY A 1 229 ? 32.501 -55.829 26.185 1.00 49.64 229 GLY A C 1
ATOM 1747 O O . GLY A 1 229 ? 31.861 -56.868 26.403 1.00 51.42 229 GLY A O 1
ATOM 1748 N N . LEU A 1 230 ? 32.100 -54.650 26.629 1.00 41.87 230 LEU A N 1
ATOM 1749 C CA . LEU A 1 230 ? 30.916 -54.548 27.485 1.00 35.36 230 LEU A CA 1
ATOM 1750 C C . LEU A 1 230 ? 29.554 -54.691 26.793 1.00 29.27 230 LEU A C 1
ATOM 1751 O O . LEU A 1 230 ? 28.496 -54.990 27.445 1.00 33.32 230 LEU A O 1
ATOM 1756 N N . ASN A 1 231 ? 29.544 -54.393 25.524 1.00 29.19 231 ASN A N 1
ATOM 1757 C CA . ASN A 1 231 ? 28.308 -54.386 24.746 1.00 29.80 231 ASN A CA 1
ATOM 1758 C C . ASN A 1 231 ? 27.237 -53.464 25.332 1.00 29.61 231 ASN A C 1
ATOM 1759 O O . ASN A 1 231 ? 26.061 -53.833 25.387 1.00 34.08 231 ASN A O 1
ATOM 1764 N N . LEU A 1 232 ? 27.674 -52.306 25.770 1.00 29.36 232 LEU A N 1
ATOM 1765 C CA . LEU A 1 232 ? 26.896 -51.349 26.509 1.00 25.14 232 LEU A CA 1
ATOM 1766 C C . LEU A 1 232 ? 25.509 -51.019 25.922 1.00 25.13 232 LEU A C 1
ATOM 1767 O O . LEU A 1 232 ? 24.504 -50.922 26.645 1.00 24.50 232 LEU A O 1
ATOM 1772 N N . SER A 1 233 ? 25.438 -50.893 24.600 1.00 26.48 233 SER A N 1
ATOM 1773 C CA . SER A 1 233 ? 24.105 -50.647 23.960 1.00 26.56 233 SER A CA 1
ATOM 1774 C C . SER A 1 233 ? 23.023 -51.636 24.219 1.00 30.57 233 SER A C 1
ATOM 1775 O O . SER A 1 233 ? 21.844 -51.268 24.077 1.00 34.24 233 SER A O 1
ATOM 1778 N N . LYS A 1 234 ? 23.364 -52.895 24.409 1.00 28.70 234 LYS A N 1
ATOM 1779 C CA . LYS A 1 234 ? 22.369 -53.890 24.634 1.00 35.49 234 LYS A CA 1
ATOM 1780 C C . LYS A 1 234 ? 21.785 -53.843 26.032 1.00 24.94 234 LYS A C 1
ATOM 1781 O O . LYS A 1 234 ? 20.812 -54.467 26.337 1.00 32.65 234 LYS A O 1
ATOM 1787 N N . ASP A 1 235 ? 22.339 -52.968 26.877 1.00 24.60 235 ASP A N 1
ATOM 1788 C CA . ASP A 1 235 ? 21.815 -52.821 28.205 1.00 22.20 235 ASP A CA 1
ATOM 1789 C C . ASP A 1 235 ? 20.877 -51.671 28.168 1.00 19.97 235 ASP A C 1
ATOM 1790 O O . ASP A 1 235 ? 21.294 -50.496 28.242 1.00 18.66 235 ASP A O 1
ATOM 1795 N N . LYS A 1 236 ? 19.571 -51.874 27.982 1.00 21.89 236 LYS A N 1
ATOM 1796 C CA . LYS A 1 236 ? 18.626 -50.796 27.792 1.00 20.72 236 LYS A CA 1
ATOM 1797 C C . LYS A 1 236 ? 18.474 -49.956 28.983 1.00 19.29 236 LYS A C 1
ATOM 1798 O O . LYS A 1 236 ? 18.204 -48.764 28.855 1.00 18.40 236 LYS A O 1
ATOM 1804 N N . MET A 1 237 ? 18.600 -50.494 30.130 1.00 21.03 237 MET A N 1
ATOM 1805 C CA . MET A 1 237 ? 18.503 -49.814 31.378 1.00 25.29 237 MET A CA 1
ATOM 1806 C C . MET A 1 237 ? 19.661 -48.809 31.493 1.00 20.25 237 MET A C 1
ATOM 1807 O O . MET A 1 237 ? 19.525 -47.636 31.819 1.00 20.97 237 MET A O 1
ATOM 1809 N N . ALA A 1 238 ? 20.862 -49.259 31.136 1.00 18.15 238 ALA A N 1
ATOM 1810 C CA . ALA A 1 238 ? 22.042 -48.438 31.130 1.00 15.61 238 ALA A CA 1
ATOM 1811 C C . ALA A 1 238 ? 21.834 -47.324 30.104 1.00 14.81 238 ALA A C 1
ATOM 1812 O O . ALA A 1 238 ? 22.183 -46.150 30.368 1.00 15.71 238 ALA A O 1
ATOM 1814 N N . MET A 1 239 ? 21.314 -47.636 28.956 1.00 14.36 239 MET A N 1
ATOM 1815 C CA . MET A 1 239 ? 21.091 -46.654 27.927 1.00 14.21 239 MET A CA 1
ATOM 1816 C C . MET A 1 239 ? 20.077 -45.609 28.343 1.00 13.71 239 MET A C 1
ATOM 1817 O O . MET A 1 239 ? 20.272 -44.398 28.071 1.00 14.41 239 MET A O 1
ATOM 1822 N N . GLN A 1 240 ? 18.976 -45.984 28.958 1.00 14.67 240 GLN A N 1
ATOM 1823 C CA . GLN A 1 240 ? 18.006 -45.028 29.490 1.00 13.72 240 GLN A CA 1
ATOM 1824 C C . GLN A 1 240 ? 18.704 -44.109 30.475 1.00 14.54 240 GLN A C 1
ATOM 1825 O O . GLN A 1 240 ? 18.492 -42.855 30.432 1.00 15.20 240 GLN A O 1
ATOM 1831 N N . ARG A 1 241 ? 19.492 -44.642 31.388 1.00 15.40 241 ARG A N 1
ATOM 1832 C CA . ARG A 1 241 ? 20.212 -43.802 32.353 1.00 15.91 241 ARG A CA 1
ATOM 1833 C C . ARG A 1 241 ? 21.168 -42.863 31.699 1.00 15.49 241 ARG A C 1
ATOM 1834 O O . ARG A 1 241 ? 21.315 -41.696 32.134 1.00 17.41 241 ARG A O 1
ATOM 1842 N N . LEU A 1 242 ? 21.871 -43.280 30.696 1.00 15.00 242 LEU A N 1
ATOM 1843 C CA . LEU A 1 242 ? 22.840 -42.422 29.988 1.00 15.68 242 LEU A CA 1
ATOM 1844 C C . LEU A 1 242 ? 22.122 -41.313 29.307 1.00 14.92 242 LEU A C 1
ATOM 1845 O O . LEU A 1 242 ? 22.587 -40.156 29.366 1.00 16.66 242 LEU A O 1
ATOM 1850 N N . LYS A 1 243 ? 20.985 -41.555 28.692 1.00 15.09 243 LYS A N 1
ATOM 1851 C CA . LYS A 1 243 ? 20.241 -40.487 28.019 1.00 15.35 243 LYS A CA 1
ATOM 1852 C C . LYS A 1 243 ? 19.772 -39.478 29.041 1.00 16.14 243 LYS A C 1
ATOM 1853 O O . LYS A 1 243 ? 19.890 -38.246 28.793 1.00 16.37 243 LYS A O 1
ATOM 1859 N N . GLU A 1 244 ? 19.261 -39.912 30.159 1.00 15.32 244 GLU A N 1
ATOM 1860 C CA . GLU A 1 244 ? 18.787 -38.993 31.179 1.00 17.19 244 GLU A CA 1
ATOM 1861 C C . GLU A 1 244 ? 19.960 -38.185 31.728 1.00 16.54 244 GLU A C 1
ATOM 1862 O O . GLU A 1 244 ? 19.842 -36.978 31.920 1.00 18.33 244 GLU A O 1
ATOM 1868 N N . ALA A 1 245 ? 21.075 -38.836 32.036 1.00 17.22 245 ALA A N 1
ATOM 1869 C CA . ALA A 1 245 ? 22.230 -38.140 32.586 1.00 15.94 245 ALA A CA 1
ATOM 1870 C C . ALA A 1 245 ? 22.779 -37.127 31.599 1.00 16.00 245 ALA A C 1
ATOM 1871 O O . ALA A 1 245 ? 23.227 -36.033 32.020 1.00 17.06 245 ALA A O 1
ATOM 1873 N N . ALA A 1 246 ? 22.840 -37.470 30.344 1.00 15.87 246 ALA A N 1
ATOM 1874 C CA . ALA A 1 246 ? 23.395 -36.585 29.306 1.00 17.27 246 ALA A CA 1
ATOM 1875 C C . ALA A 1 246 ? 22.575 -35.348 29.168 1.00 15.23 246 ALA A C 1
ATOM 1876 O O . ALA A 1 246 ? 23.119 -34.220 29.119 1.00 16.37 246 ALA A O 1
ATOM 1878 N N . GLU A 1 247 ? 21.263 -35.485 29.038 1.00 16.49 247 GLU A N 1
ATOM 1879 C CA . GLU A 1 247 ? 20.403 -34.324 28.897 1.00 15.05 247 GLU A CA 1
ATOM 1880 C C . GLU A 1 247 ? 20.535 -33.457 30.148 1.00 16.44 247 GLU A C 1
ATOM 1881 O O . GLU A 1 247 ? 20.621 -32.210 30.029 1.00 16.78 247 GLU A O 1
ATOM 1887 N N . ARG A 1 248 ? 20.558 -34.021 31.346 1.00 17.43 248 ARG A N 1
ATOM 1888 C CA . ARG A 1 248 ? 20.671 -33.262 32.573 1.00 17.83 248 ARG A CA 1
ATOM 1889 C C . ARG A 1 248 ? 21.997 -32.503 32.613 1.00 18.49 248 ARG A C 1
ATOM 1890 O O . ARG A 1 248 ? 22.049 -31.322 33.030 1.00 19.67 248 ARG A O 1
ATOM 1898 N N . ALA A 1 249 ? 23.108 -33.132 32.222 1.00 17.97 249 ALA A N 1
ATOM 1899 C CA . ALA A 1 249 ? 24.420 -32.509 32.247 1.00 16.79 249 ALA A CA 1
ATOM 1900 C C . ALA A 1 249 ? 24.455 -31.347 31.269 1.00 17.78 249 ALA A C 1
ATOM 1901 O O . ALA A 1 249 ? 24.915 -30.248 31.588 1.00 18.46 249 ALA A O 1
ATOM 1903 N N . LYS A 1 250 ? 23.959 -31.539 30.075 1.00 16.82 250 LYS A N 1
ATOM 1904 C CA . LYS A 1 250 ? 23.889 -30.486 29.068 1.00 16.48 250 LYS A CA 1
ATOM 1905 C C . LYS A 1 250 ? 23.139 -29.281 29.587 1.00 16.59 250 LYS A C 1
ATOM 1906 O O . LYS A 1 250 ? 23.568 -28.130 29.470 1.00 17.88 250 LYS A O 1
ATOM 1912 N N . ILE A 1 251 ? 21.966 -29.522 30.189 1.00 17.09 251 ILE A N 1
ATOM 1913 C CA . ILE A 1 251 ? 21.150 -28.441 30.687 1.00 16.77 251 ILE A CA 1
ATOM 1914 C C . ILE A 1 251 ? 21.859 -27.710 31.781 1.00 18.07 251 ILE A C 1
ATOM 1915 O O . ILE A 1 251 ? 21.845 -26.452 31.808 1.00 19.53 251 ILE A O 1
ATOM 1920 N N . GLU A 1 252 ? 22.507 -28.402 32.700 1.00 20.06 252 GLU A N 1
ATOM 1921 C CA . GLU A 1 252 ? 23.223 -27.705 33.755 1.00 20.59 252 GLU A CA 1
ATOM 1922 C C . GLU A 1 252 ? 24.344 -26.824 33.202 1.00 19.59 252 GLU A C 1
ATOM 1923 O O . GLU A 1 252 ? 24.549 -25.713 33.701 1.00 21.42 252 GLU A O 1
ATOM 1929 N N . LEU A 1 253 ? 24.974 -27.228 32.122 1.00 19.14 253 LEU A N 1
ATOM 1930 C CA . LEU A 1 253 ? 26.057 -26.460 31.490 1.00 19.28 253 LEU A CA 1
ATOM 1931 C C . LEU A 1 253 ? 25.569 -25.209 30.750 1.00 19.29 253 LEU A C 1
ATOM 1932 O O . LEU A 1 253 ? 26.408 -24.357 30.366 1.00 20.18 253 LEU A O 1
ATOM 1937 N N . SER A 1 254 ? 24.262 -25.030 30.620 1.00 18.87 254 SER A N 1
ATOM 1938 C CA . SER A 1 254 ? 23.778 -23.725 30.105 1.00 18.65 254 SER A CA 1
ATOM 1939 C C . SER A 1 254 ? 23.819 -22.675 31.166 1.00 21.63 254 SER A C 1
ATOM 1940 O O . SER A 1 254 ? 23.869 -21.482 30.833 1.00 24.36 254 SER A O 1
ATOM 1943 N N . ALA A 1 255 ? 23.830 -23.088 32.429 1.00 23.54 255 ALA A N 1
ATOM 1944 C CA . ALA A 1 255 ? 23.844 -22.173 33.581 1.00 24.98 255 ALA A CA 1
ATOM 1945 C C . ALA A 1 255 ? 25.117 -22.149 34.376 1.00 26.20 255 ALA A C 1
ATOM 1946 O O . ALA A 1 255 ? 25.383 -21.139 35.022 1.00 30.99 255 ALA A O 1
ATOM 1948 N N A GLN A 1 256 ? 25.907 -23.188 34.322 0.80 24.06 256 GLN A N 1
ATOM 1949 N N B GLN A 1 256 ? 25.942 -23.201 34.307 0.20 25.36 256 GLN A N 1
ATOM 1950 C CA A GLN A 1 256 ? 27.118 -23.355 35.162 0.80 26.30 256 GLN A CA 1
ATOM 1951 C CA B GLN A 1 256 ? 27.171 -23.397 35.127 0.20 27.84 256 GLN A CA 1
ATOM 1952 C C A GLN A 1 256 ? 28.265 -23.712 34.240 0.80 24.22 256 GLN A C 1
ATOM 1953 C C B GLN A 1 256 ? 28.314 -23.730 34.223 0.20 23.88 256 GLN A C 1
ATOM 1954 O O A GLN A 1 256 ? 28.046 -24.193 33.121 0.80 24.55 256 GLN A O 1
ATOM 1955 O O B GLN A 1 256 ? 28.122 -24.177 33.099 0.20 24.39 256 GLN A O 1
ATOM 1966 N N . LEU A 1 257 ? 29.505 -23.597 34.751 1.00 25.56 257 LEU A N 1
ATOM 1967 C CA . LEU A 1 257 ? 30.661 -23.885 33.959 1.00 24.55 257 LEU A CA 1
ATOM 1968 C C . LEU A 1 257 ? 31.137 -25.310 34.078 1.00 23.95 257 LEU A C 1
ATOM 1969 O O . LEU A 1 257 ? 32.023 -25.707 33.336 1.00 25.29 257 LEU A O 1
ATOM 1974 N N . GLU A 1 258 ? 30.549 -26.077 34.980 1.00 24.05 258 GLU A N 1
ATOM 1975 C CA . GLU A 1 258 ? 30.889 -27.497 35.095 1.00 24.19 258 GLU A CA 1
ATOM 1976 C C . GLU A 1 258 ? 29.681 -28.268 35.603 1.00 25.67 258 GLU A C 1
ATOM 1977 O O . GLU A 1 258 ? 28.768 -27.696 36.212 1.00 26.64 258 GLU A O 1
ATOM 1983 N N . THR A 1 259 ? 29.709 -29.572 35.342 1.00 23.27 259 THR A N 1
ATOM 1984 C CA . THR A 1 259 ? 28.669 -30.465 35.811 1.00 23.68 259 THR A CA 1
ATOM 1985 C C . THR A 1 259 ? 29.327 -31.819 36.084 1.00 22.87 259 THR A C 1
ATOM 1986 O O . THR A 1 259 ? 30.350 -32.162 35.476 1.00 25.19 259 THR A O 1
ATOM 1990 N N . ILE A 1 260 ? 28.774 -32.530 37.043 1.00 24.40 260 ILE A N 1
ATOM 1991 C CA . ILE A 1 260 ? 29.297 -33.856 37.418 1.00 24.32 260 ILE A CA 1
ATOM 1992 C C . ILE A 1 260 ? 28.309 -34.942 36.997 1.00 25.90 260 ILE A C 1
ATOM 1993 O O . ILE A 1 260 ? 27.131 -34.891 37.368 1.00 25.72 260 ILE A O 1
ATOM 1998 N N . ILE A 1 261 ? 28.790 -35.861 36.175 1.00 23.27 261 ILE A N 1
ATOM 1999 C CA . ILE A 1 261 ? 28.029 -37.034 35.723 1.00 20.92 261 ILE A CA 1
ATOM 2000 C C . ILE A 1 261 ? 28.375 -38.179 36.662 1.00 20.47 261 ILE A C 1
ATOM 2001 O O . ILE A 1 261 ? 29.507 -38.644 36.703 1.00 21.89 261 ILE A O 1
ATOM 2006 N N . SER A 1 262 ? 27.379 -38.691 37.404 1.00 21.85 262 SER A N 1
ATOM 2007 C CA . SER A 1 262 ? 27.619 -39.764 38.339 1.00 22.83 262 SER A CA 1
ATOM 2008 C C . SER A 1 262 ? 26.678 -40.878 38.045 1.00 20.23 262 SER A C 1
ATOM 2009 O O . SER A 1 262 ? 25.442 -40.749 38.146 1.00 23.10 262 SER A O 1
ATOM 2012 N N . LEU A 1 263 ? 27.241 -42.022 37.711 1.00 19.40 263 LEU A N 1
ATOM 2013 C CA . LEU A 1 263 ? 26.433 -43.213 37.366 1.00 18.46 263 LEU A CA 1
ATOM 2014 C C . LEU A 1 263 ? 27.042 -44.449 38.076 1.00 17.42 263 LEU A C 1
ATOM 2015 O O . LEU A 1 263 ? 27.755 -45.245 37.477 1.00 17.88 263 LEU A O 1
ATOM 2020 N N . PRO A 1 264 ? 26.777 -44.599 39.343 1.00 18.78 264 PRO A N 1
ATOM 2021 C CA . PRO A 1 264 ? 27.189 -45.808 40.038 1.00 20.11 264 PRO A CA 1
ATOM 2022 C C . PRO A 1 264 ? 26.451 -47.016 39.494 1.00 18.39 264 PRO A C 1
ATOM 2023 O O . PRO A 1 264 ? 25.270 -46.959 39.194 1.00 19.57 264 PRO A O 1
ATOM 2027 N N . PHE A 1 265 ? 27.118 -48.168 39.422 1.00 17.26 265 PHE A N 1
ATOM 2028 C CA . PHE A 1 265 ? 26.467 -49.432 39.015 1.00 16.48 265 PHE A CA 1
ATOM 2029 C C . PHE A 1 265 ? 25.752 -49.267 37.669 1.00 17.84 265 PHE A C 1
ATOM 2030 O O . PHE A 1 265 ? 24.582 -49.676 37.499 1.00 20.02 265 PHE A O 1
ATOM 2038 N N . LEU A 1 266 ? 26.422 -48.711 36.703 1.00 18.47 266 LEU A N 1
ATOM 2039 C CA . LEU A 1 266 ? 25.828 -48.484 35.372 1.00 19.39 266 LEU A CA 1
ATOM 2040 C C . LEU A 1 266 ? 25.607 -49.809 34.670 1.00 19.86 266 LEU A C 1
ATOM 2041 O O . LEU A 1 266 ? 24.554 -50.029 34.104 1.00 21.37 266 LEU A O 1
ATOM 2046 N N . THR A 1 267 ? 26.602 -50.677 34.743 1.00 20.86 267 THR A N 1
ATOM 2047 C CA . THR A 1 267 ? 26.483 -52.014 34.215 1.00 24.07 267 THR A CA 1
ATOM 2048 C C . THR A 1 267 ? 27.540 -52.882 34.916 1.00 22.69 267 THR A C 1
ATOM 2049 O O . THR A 1 267 ? 28.101 -52.483 35.924 1.00 25.15 267 THR A O 1
ATOM 2053 N N . VAL A 1 268 ? 27.595 -54.126 34.546 1.00 27.24 268 VAL A N 1
ATOM 2054 C CA . VAL A 1 268 ? 28.521 -55.034 35.235 1.00 28.89 268 VAL A CA 1
ATOM 2055 C C . VAL A 1 268 ? 29.431 -55.724 34.210 1.00 25.36 268 VAL A C 1
ATOM 2056 O O . VAL A 1 268 ? 29.106 -55.855 33.026 1.00 28.25 268 VAL A O 1
ATOM 2060 N N . THR A 1 269 ? 30.576 -56.088 34.666 1.00 20.77 269 THR A N 1
ATOM 2061 C CA . THR A 1 269 ? 31.541 -56.926 33.882 1.00 19.92 269 THR A CA 1
ATOM 2062 C C . THR A 1 269 ? 31.896 -58.048 34.822 1.00 20.04 269 THR A C 1
ATOM 2063 O O . THR A 1 269 ? 31.517 -58.105 35.988 1.00 20.51 269 THR A O 1
ATOM 2067 N N . GLN A 1 270 ? 32.758 -58.941 34.366 1.00 18.10 270 GLN A N 1
ATOM 2068 C CA . GLN A 1 270 ? 33.194 -60.059 35.153 1.00 18.64 270 GLN A CA 1
ATOM 2069 C C . GLN A 1 270 ? 34.046 -59.644 36.359 1.00 19.46 270 GLN A C 1
ATOM 2070 O O . GLN A 1 270 ? 34.283 -60.402 37.270 1.00 18.45 270 GLN A O 1
ATOM 2076 N N . LYS A 1 271 ? 34.478 -58.356 36.327 1.00 20.16 271 LYS A N 1
ATOM 2077 C CA . LYS A 1 271 ? 35.246 -57.836 37.495 1.00 22.17 271 LYS A CA 1
ATOM 2078 C C . LYS A 1 271 ? 34.375 -56.907 38.365 1.00 23.28 271 LYS A C 1
ATOM 2079 O O . LYS A 1 271 ? 34.926 -56.281 39.315 1.00 26.66 271 LYS A O 1
ATOM 2085 N N . GLY A 1 272 ? 33.113 -56.916 38.177 1.00 23.62 272 GLY A N 1
ATOM 2086 C CA . GLY A 1 272 ? 32.235 -56.117 39.038 1.00 26.15 272 GLY A CA 1
ATOM 2087 C C . GLY A 1 272 ? 31.620 -54.949 38.342 1.00 25.12 272 GLY A C 1
ATOM 2088 O O . GLY A 1 272 ? 31.642 -54.841 37.120 1.00 24.01 272 GLY A O 1
ATOM 2089 N N . PRO A 1 273 ? 31.066 -54.009 39.128 1.00 25.04 273 PRO A N 1
ATOM 2090 C CA . PRO A 1 273 ? 30.350 -52.923 38.550 1.00 23.44 273 PRO A CA 1
ATOM 2091 C C . PRO A 1 273 ? 31.184 -51.962 37.776 1.00 20.56 273 PRO A C 1
ATOM 2092 O O . PRO A 1 273 ? 32.344 -51.754 38.083 1.00 24.08 273 PRO A O 1
ATOM 2096 N N . VAL A 1 274 ? 30.578 -51.413 36.761 1.00 18.88 274 VAL A N 1
ATOM 2097 C CA . VAL A 1 274 ? 31.113 -50.314 36.004 1.00 20.22 274 VAL A CA 1
ATOM 2098 C C . VAL A 1 274 ? 30.453 -49.064 36.522 1.00 18.58 274 VAL A C 1
ATOM 2099 O O . VAL A 1 274 ? 29.253 -48.910 36.530 1.00 20.18 274 VAL A O 1
ATOM 2103 N N . ASN A 1 275 ? 31.263 -48.106 36.944 1.00 22.03 275 ASN A N 1
ATOM 2104 C CA . ASN A 1 275 ? 30.766 -46.843 37.388 1.00 23.89 275 ASN A CA 1
ATOM 2105 C C . ASN A 1 275 ? 31.263 -45.674 36.538 1.00 27.79 275 ASN A C 1
ATOM 2106 O O . ASN A 1 275 ? 32.340 -45.756 35.899 1.00 32.17 275 ASN A O 1
ATOM 2111 N N . VAL A 1 276 ? 30.592 -44.578 36.622 1.00 22.98 276 VAL A N 1
ATOM 2112 C CA . VAL A 1 276 ? 31.038 -43.325 35.983 1.00 23.42 276 VAL A CA 1
ATOM 2113 C C . VAL A 1 276 ? 31.035 -42.226 36.986 1.00 21.26 276 VAL A C 1
ATOM 2114 O O . VAL A 1 276 ? 30.020 -42.020 37.633 1.00 21.01 276 VAL A O 1
ATOM 2118 N N . GLU A 1 277 ? 32.106 -41.497 37.097 1.00 22.54 277 GLU A N 1
ATOM 2119 C CA . GLU A 1 277 ? 32.154 -40.248 37.861 1.00 22.61 277 GLU A CA 1
ATOM 2120 C C . GLU A 1 277 ? 32.995 -39.335 37.002 1.00 24.37 277 GLU A C 1
ATOM 2121 O O . GLU A 1 277 ? 34.225 -39.507 36.879 1.00 27.54 277 GLU A O 1
ATOM 2127 N N . LEU A 1 278 ? 32.362 -38.419 36.332 1.00 22.48 278 LEU A N 1
ATOM 2128 C CA . LEU A 1 278 ? 33.068 -37.564 35.362 1.00 24.65 278 LEU A CA 1
ATOM 2129 C C . LEU A 1 278 ? 32.658 -36.114 35.562 1.00 25.42 278 LEU A C 1
ATOM 2130 O O . LEU A 1 278 ? 31.491 -35.802 35.607 1.00 27.54 278 LEU A O 1
ATOM 2135 N N . LYS A 1 279 ? 33.625 -35.220 35.622 1.00 26.38 279 LYS A N 1
ATOM 2136 C CA . LYS A 1 279 ? 33.367 -33.805 35.612 1.00 26.26 279 LYS A CA 1
ATOM 2137 C C . LYS A 1 279 ? 33.484 -33.331 34.186 1.00 29.49 279 LYS A C 1
ATOM 2138 O O . LYS A 1 279 ? 34.487 -33.555 33.505 1.00 36.78 279 LYS A O 1
ATOM 2144 N N . LEU A 1 280 ? 32.435 -32.703 33.708 1.00 21.58 280 LEU A N 1
ATOM 2145 C CA . LEU A 1 280 ? 32.397 -32.166 32.329 1.00 21.71 280 LEU A CA 1
ATOM 2146 C C . LEU A 1 280 ? 32.294 -30.664 32.413 1.00 24.50 280 LEU A C 1
ATOM 2147 O O . LEU A 1 280 ? 31.352 -30.131 33.011 1.00 22.75 280 LEU A O 1
ATOM 2152 N N . THR A 1 281 ? 33.306 -29.994 31.866 1.00 22.78 281 THR A N 1
ATOM 2153 C CA . THR A 1 281 ? 33.265 -28.504 31.871 1.00 21.02 281 THR A CA 1
ATOM 2154 C C . THR A 1 281 ? 32.465 -28.029 30.644 1.00 22.30 281 THR A C 1
ATOM 2155 O O . THR A 1 281 ? 32.336 -28.712 29.625 1.00 21.09 281 THR A O 1
ATOM 2159 N N . ARG A 1 282 ? 32.036 -26.772 30.730 1.00 22.37 282 ARG A N 1
ATOM 2160 C CA . ARG A 1 282 ? 31.394 -26.133 29.586 1.00 22.83 282 ARG A CA 1
ATOM 2161 C C . ARG A 1 282 ? 32.345 -26.084 28.408 1.00 21.29 282 ARG A C 1
ATOM 2162 O O . ARG A 1 282 ? 31.972 -26.355 27.307 1.00 21.19 282 ARG A O 1
ATOM 2170 N N . ALA A 1 283 ? 33.634 -25.765 28.692 1.00 22.34 283 ALA A N 1
ATOM 2171 C CA . ALA A 1 283 ? 34.581 -25.663 27.570 1.00 24.49 283 ALA A CA 1
ATOM 2172 C C . ALA A 1 283 ? 34.743 -27.026 26.855 1.00 21.75 283 ALA A C 1
ATOM 2173 O O . ALA A 1 283 ? 34.782 -27.091 25.621 1.00 23.09 283 ALA A O 1
ATOM 2175 N N . LYS A 1 284 ? 34.870 -28.103 27.625 1.00 22.22 284 LYS A N 1
ATOM 2176 C CA . LYS A 1 284 ? 35.037 -29.435 27.002 1.00 22.50 284 LYS A CA 1
ATOM 2177 C C . LYS A 1 284 ? 33.759 -29.802 26.235 1.00 19.91 284 LYS A C 1
ATOM 2178 O O . LYS A 1 284 ? 33.817 -30.315 25.089 1.00 21.31 284 LYS A O 1
ATOM 2184 N N . PHE A 1 285 ? 32.611 -29.523 26.819 1.00 19.23 285 PHE A N 1
ATOM 2185 C CA . PHE A 1 285 ? 31.290 -29.820 26.163 1.00 19.97 285 PHE A CA 1
ATOM 2186 C C . PHE A 1 285 ? 31.244 -29.085 24.819 1.00 18.51 285 PHE A C 1
ATOM 2187 O O . PHE A 1 285 ? 30.842 -29.629 23.790 1.00 18.00 285 PHE A O 1
ATOM 2195 N N . GLU A 1 286 ? 31.641 -27.800 24.829 1.00 18.50 286 GLU A N 1
ATOM 2196 C CA . GLU A 1 286 ? 31.628 -27.030 23.605 1.00 20.66 286 GLU A CA 1
ATOM 2197 C C . GLU A 1 286 ? 32.618 -27.545 22.551 1.00 19.48 286 GLU A C 1
ATOM 2198 O O . GLU A 1 286 ? 32.330 -27.578 21.391 1.00 19.82 286 GLU A O 1
ATOM 2204 N N . GLU A 1 287 ? 33.804 -27.992 23.002 1.00 20.59 287 GLU A N 1
ATOM 2205 C CA . GLU A 1 287 ? 34.743 -28.580 22.039 1.00 22.59 287 GLU A CA 1
ATOM 2206 C C . GLU A 1 287 ? 34.163 -29.877 21.426 1.00 21.02 287 GLU A C 1
ATOM 2207 O O . GLU A 1 287 ? 34.204 -30.100 20.199 1.00 21.97 287 GLU A O 1
ATOM 2213 N N . LEU A 1 288 ? 33.578 -30.735 22.256 1.00 19.92 288 LEU A N 1
ATOM 2214 C CA . LEU A 1 288 ? 32.993 -32.001 21.802 1.00 20.23 288 LEU A CA 1
ATOM 2215 C C . LEU A 1 288 ? 31.877 -31.791 20.796 1.00 19.55 288 LEU A C 1
ATOM 2216 O O . LEU A 1 288 ? 31.766 -32.521 19.816 1.00 20.83 288 LEU A O 1
ATOM 2221 N N . THR A 1 289 ? 31.103 -30.696 20.995 1.00 18.78 289 THR A N 1
ATOM 2222 C CA . THR A 1 289 ? 29.913 -30.439 20.172 1.00 18.26 289 THR A CA 1
ATOM 2223 C C . THR A 1 289 ? 30.119 -29.430 19.097 1.00 17.53 289 THR A C 1
ATOM 2224 O O . THR A 1 289 ? 29.175 -29.020 18.439 1.00 17.22 289 THR A O 1
ATOM 2228 N N . LYS A 1 290 ? 31.367 -28.968 18.902 1.00 18.60 290 LYS A N 1
ATOM 2229 C CA . LYS A 1 290 ? 31.650 -27.908 17.888 1.00 19.03 290 LYS A CA 1
ATOM 2230 C C . LYS A 1 290 ? 31.121 -28.256 16.506 1.00 17.43 290 LYS A C 1
ATOM 2231 O O . LYS A 1 290 ? 30.551 -27.374 15.842 1.00 18.68 290 LYS A O 1
ATOM 2237 N N . PRO A 1 291 ? 31.264 -29.498 16.025 1.00 18.63 291 PRO A N 1
ATOM 2238 C CA . PRO A 1 291 ? 30.745 -29.743 14.676 1.00 17.81 291 PRO A CA 1
ATOM 2239 C C . PRO A 1 291 ? 29.204 -29.546 14.602 1.00 16.72 291 PRO A C 1
ATOM 2240 O O . PRO A 1 291 ? 28.702 -29.122 13.543 1.00 17.45 291 PRO A O 1
ATOM 2244 N N . LEU A 1 292 ? 28.476 -29.877 15.673 1.00 15.83 292 LEU A N 1
ATOM 2245 C CA . LEU A 1 292 ? 27.003 -29.676 15.695 1.00 15.14 292 LEU A CA 1
ATOM 2246 C C . LEU A 1 292 ? 26.674 -28.185 15.631 1.00 15.05 292 LEU A C 1
ATOM 2247 O O . LEU A 1 292 ? 25.838 -27.745 14.861 1.00 15.76 292 LEU A O 1
ATOM 2252 N N . LEU A 1 293 ? 27.353 -27.429 16.491 1.00 15.63 293 LEU A N 1
ATOM 2253 C CA . LEU A 1 293 ? 27.148 -25.995 16.513 1.00 16.12 293 LEU A CA 1
ATOM 2254 C C . LEU A 1 293 ? 27.420 -25.377 15.175 1.00 14.91 293 LEU A C 1
ATOM 2255 O O . LEU A 1 293 ? 26.635 -24.557 14.655 1.00 16.24 293 LEU A O 1
ATOM 2260 N N . GLU A 1 294 ? 28.565 -25.693 14.602 1.00 15.57 294 GLU A N 1
ATOM 2261 C CA . GLU A 1 294 ? 28.949 -25.096 13.341 1.00 15.55 294 GLU A CA 1
ATOM 2262 C C . GLU A 1 294 ? 28.054 -25.439 12.192 1.00 15.88 294 GLU A C 1
ATOM 2263 O O . GLU A 1 294 ? 27.905 -24.655 11.238 1.00 16.15 294 GLU A O 1
ATOM 2269 N N . ARG A 1 295 ? 27.397 -26.586 12.264 1.00 15.92 295 ARG A N 1
ATOM 2270 C CA . ARG A 1 295 ? 26.448 -26.935 11.224 1.00 14.75 295 ARG A CA 1
ATOM 2271 C C . ARG A 1 295 ? 25.208 -25.997 11.197 1.00 14.81 295 ARG A C 1
ATOM 2272 O O . ARG A 1 295 ? 24.510 -25.928 10.197 1.00 15.44 295 ARG A O 1
ATOM 2280 N N . THR A 1 296 ? 24.998 -25.262 12.288 1.00 14.85 296 THR A N 1
ATOM 2281 C CA . THR A 1 296 ? 23.890 -24.291 12.303 1.00 14.43 296 THR A CA 1
ATOM 2282 C C . THR A 1 296 ? 24.218 -22.965 11.668 1.00 13.39 296 THR A C 1
ATOM 2283 O O . THR A 1 296 ? 23.344 -22.129 11.511 1.00 15.56 296 THR A O 1
ATOM 2287 N N . ARG A 1 297 ? 25.461 -22.751 11.218 1.00 15.03 297 ARG A N 1
ATOM 2288 C CA . ARG A 1 297 ? 25.883 -21.442 10.706 1.00 15.63 297 ARG A CA 1
ATOM 2289 C C . ARG A 1 297 ? 25.476 -21.225 9.298 1.00 15.37 297 ARG A C 1
ATOM 2290 O O . ARG A 1 297 ? 24.821 -20.203 8.989 1.00 16.03 297 ARG A O 1
ATOM 2298 N N . ASN A 1 298 ? 25.781 -22.122 8.379 1.00 15.92 298 ASN A N 1
ATOM 2299 C CA . ASN A 1 298 ? 25.497 -21.922 6.970 1.00 16.93 298 ASN A CA 1
ATOM 2300 C C . ASN A 1 298 ? 24.004 -21.727 6.665 1.00 16.46 298 ASN A C 1
ATOM 2301 O O . ASN A 1 298 ? 23.695 -20.947 5.795 1.00 17.61 298 ASN A O 1
ATOM 2306 N N . PRO A 1 299 ? 23.075 -22.355 7.415 1.00 16.08 299 PRO A N 1
ATOM 2307 C CA . PRO A 1 299 ? 21.637 -22.091 7.132 1.00 15.50 299 PRO A CA 1
ATOM 2308 C C . PRO A 1 299 ? 21.277 -20.609 7.346 1.00 15.39 299 PRO A C 1
ATOM 2309 O O . PRO A 1 299 ? 20.355 -20.144 6.675 1.00 16.29 299 PRO A O 1
ATOM 2313 N N . ILE A 1 300 ? 21.930 -19.943 8.277 1.00 15.11 300 ILE A N 1
ATOM 2314 C CA . ILE A 1 300 ? 21.696 -18.508 8.407 1.00 15.01 300 ILE A CA 1
ATOM 2315 C C . ILE A 1 300 ? 22.050 -17.754 7.131 1.00 14.78 300 ILE A C 1
ATOM 2316 O O . ILE A 1 300 ? 21.279 -16.952 6.605 1.00 15.98 300 ILE A O 1
ATOM 2321 N N . SER A 1 301 ? 23.255 -18.008 6.665 1.00 15.93 301 SER A N 1
ATOM 2322 C CA . SER A 1 301 ? 23.690 -17.405 5.417 1.00 17.47 301 SER A CA 1
ATOM 2323 C C . SER A 1 301 ? 22.879 -17.818 4.197 1.00 16.72 301 SER A C 1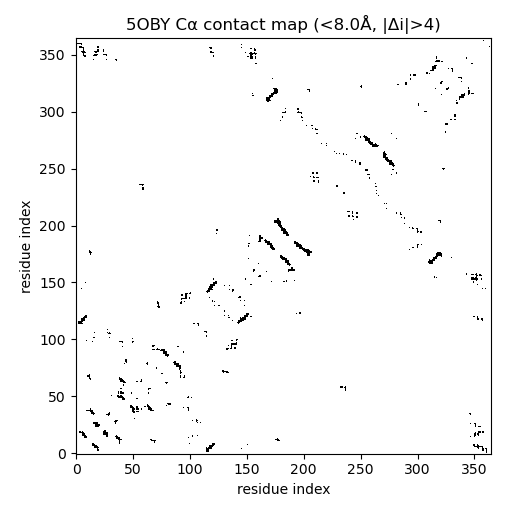
ATOM 2324 O O . SER A 1 301 ? 22.646 -17.050 3.280 1.00 18.02 301 SER A O 1
ATOM 2327 N N . ASP A 1 302 ? 22.385 -19.072 4.229 1.00 16.19 302 ASP A N 1
ATOM 2328 C CA . ASP A 1 302 ? 21.494 -19.522 3.183 1.00 17.04 302 ASP A CA 1
ATOM 2329 C C . ASP A 1 302 ? 20.219 -18.675 3.022 1.00 16.97 302 ASP A C 1
ATOM 2330 O O . ASP A 1 302 ? 19.816 -18.370 1.900 1.00 17.73 302 ASP A O 1
ATOM 2335 N N . VAL A 1 303 ? 19.571 -18.378 4.142 1.00 16.28 303 VAL A N 1
ATOM 2336 C CA . VAL A 1 303 ? 18.344 -17.590 4.045 1.00 15.66 303 VAL A CA 1
ATOM 2337 C C . VAL A 1 303 ? 18.607 -16.153 3.589 1.00 16.77 303 VAL A C 1
ATOM 2338 O O . VAL A 1 303 ? 17.857 -15.578 2.823 1.00 19.07 303 VAL A O 1
ATOM 2342 N N . ILE A 1 304 ? 19.745 -15.601 4.035 1.00 17.19 304 ILE A N 1
ATOM 2343 C CA . ILE A 1 304 ? 20.173 -14.242 3.632 1.00 18.52 304 ILE A CA 1
ATOM 2344 C C . ILE A 1 304 ? 20.372 -14.265 2.132 1.00 19.04 304 ILE A C 1
ATOM 2345 O O . ILE A 1 304 ? 19.915 -13.361 1.387 1.00 20.78 304 ILE A O 1
ATOM 2350 N N . LYS A 1 305 ? 21.097 -15.266 1.665 1.00 20.12 305 LYS A N 1
ATOM 2351 C CA . LYS A 1 305 ? 21.358 -15.390 0.216 1.00 21.01 305 LYS A CA 1
ATOM 2352 C C . LYS A 1 305 ? 20.070 -15.525 -0.618 1.00 21.32 305 LYS A C 1
ATOM 2353 O O . LYS A 1 305 ? 19.824 -14.798 -1.598 1.00 23.60 305 LYS A O 1
ATOM 2359 N N . GLU A 1 306 ? 19.218 -16.443 -0.180 1.00 20.60 306 GLU A N 1
ATOM 2360 C CA . GLU A 1 306 ? 18.043 -16.695 -0.971 1.00 21.22 306 GLU A CA 1
ATOM 2361 C C . GLU A 1 306 ? 17.087 -15.497 -1.011 1.00 23.32 306 GLU A C 1
ATOM 2362 O O . GLU A 1 306 ? 16.458 -15.227 -2.060 1.00 27.17 306 GLU A O 1
ATOM 2368 N N . ALA A 1 307 ? 16.959 -14.814 0.119 1.00 21.69 307 ALA A N 1
ATOM 2369 C CA . ALA A 1 307 ? 16.072 -13.628 0.189 1.00 24.50 307 ALA A CA 1
ATOM 2370 C C . ALA A 1 307 ? 16.703 -12.395 -0.474 1.00 25.80 307 ALA A C 1
ATOM 2371 O O . ALA A 1 307 ? 16.041 -11.355 -0.601 1.00 27.46 307 ALA A O 1
ATOM 2373 N N . LYS A 1 308 ? 17.945 -12.512 -0.903 1.00 24.84 308 LYS A N 1
ATOM 2374 C CA . LYS A 1 308 ? 18.698 -11.414 -1.542 1.00 28.52 308 LYS A CA 1
ATOM 2375 C C . LYS A 1 308 ? 18.745 -10.164 -0.705 1.00 26.81 308 LYS A C 1
ATOM 2376 O O . LYS A 1 308 ? 18.551 -9.013 -1.182 1.00 32.36 308 LYS A O 1
ATOM 2382 N N . ILE A 1 309 ? 18.957 -10.322 0.558 1.00 25.86 309 ILE A N 1
ATOM 2383 C CA . ILE A 1 309 ? 19.164 -9.232 1.499 1.00 24.34 309 ILE A CA 1
ATOM 2384 C C . ILE A 1 309 ? 20.575 -9.114 1.950 1.00 24.88 309 ILE A C 1
ATOM 2385 O O . ILE A 1 309 ? 21.342 -10.048 1.790 1.00 24.93 309 ILE A O 1
ATOM 2390 N N . LYS A 1 310 ? 20.897 -7.984 2.545 1.00 27.64 310 LYS A N 1
ATOM 2391 C CA . LYS A 1 310 ? 22.098 -7.808 3.322 1.00 26.75 310 LYS A CA 1
ATOM 2392 C C . LYS A 1 310 ? 21.819 -8.102 4.773 1.00 24.50 310 LYS A C 1
ATOM 2393 O O . LYS A 1 310 ? 20.710 -7.888 5.226 1.00 22.59 310 LYS A O 1
ATOM 2399 N N . PRO A 1 311 ? 22.822 -8.548 5.526 1.00 24.15 311 PRO A N 1
ATOM 2400 C CA . PRO A 1 311 ? 22.636 -8.814 6.964 1.00 22.95 311 PRO A CA 1
ATOM 2401 C C . PRO A 1 311 ? 22.004 -7.669 7.758 1.00 21.38 311 PRO A C 1
ATOM 2402 O O . PRO A 1 311 ? 21.185 -7.873 8.648 1.00 21.10 311 PRO A O 1
ATOM 2406 N N . GLU A 1 312 ? 22.385 -6.429 7.398 1.00 23.28 312 GLU A N 1
ATOM 2407 C CA . GLU A 1 312 ? 21.879 -5.254 8.085 1.00 23.93 312 GLU A CA 1
ATOM 2408 C C . GLU A 1 312 ? 20.379 -5.031 7.854 1.00 23.37 312 GLU A C 1
ATOM 2409 O O . GLU A 1 312 ? 19.788 -4.192 8.540 1.00 26.48 312 GLU A O 1
ATOM 2415 N N . GLU A 1 313 ? 19.808 -5.717 6.869 1.00 22.18 313 GLU A N 1
ATOM 2416 C CA . GLU A 1 313 ? 18.366 -5.613 6.619 1.00 22.95 313 GLU A CA 1
ATOM 2417 C C . GLU A 1 313 ? 17.550 -6.452 7.596 1.00 19.15 313 GLU A C 1
ATOM 2418 O O . GLU A 1 313 ? 16.317 -6.357 7.614 1.00 22.31 313 GLU A O 1
ATOM 2424 N N . ILE A 1 314 ? 18.220 -7.298 8.383 1.00 18.93 314 ILE A N 1
ATOM 2425 C CA . ILE A 1 314 ? 17.477 -8.082 9.403 1.00 17.51 314 ILE A CA 1
ATOM 2426 C C . ILE A 1 314 ? 17.206 -7.161 10.565 1.00 17.54 314 ILE A C 1
ATOM 2427 O O . ILE A 1 314 ? 18.091 -6.624 11.191 1.00 20.09 314 ILE A O 1
ATOM 2432 N N . ASN A 1 315 ? 15.921 -6.932 10.827 1.00 17.40 315 ASN A N 1
ATOM 2433 C CA . ASN A 1 315 ? 15.535 -6.007 11.883 1.00 18.67 315 ASN A CA 1
ATOM 2434 C C . ASN A 1 315 ? 15.495 -6.595 13.275 1.00 17.64 315 ASN A C 1
ATOM 2435 O O . ASN A 1 315 ? 15.745 -5.958 14.280 1.00 18.83 315 ASN A O 1
ATOM 2440 N N . GLU A 1 316 ? 15.090 -7.883 13.327 1.00 16.54 316 GLU A N 1
ATOM 2441 C CA . GLU A 1 316 ? 14.993 -8.545 14.605 1.00 16.73 316 GLU A CA 1
ATOM 2442 C C . GLU A 1 316 ? 15.370 -10.013 14.464 1.00 15.58 316 GLU A C 1
ATOM 2443 O O . GLU A 1 316 ? 15.124 -10.577 13.395 1.00 16.76 316 GLU A O 1
ATOM 2449 N N . ILE A 1 317 ? 15.923 -10.589 15.538 1.00 15.10 317 ILE A N 1
ATOM 2450 C CA . ILE A 1 317 ? 16.238 -12.035 15.571 1.00 15.05 317 ILE A CA 1
ATOM 2451 C C . ILE A 1 317 ? 15.484 -12.636 16.739 1.00 14.95 317 ILE A C 1
ATOM 2452 O O . ILE A 1 317 ? 15.535 -12.099 17.839 1.00 16.18 317 ILE A O 1
ATOM 2457 N N . LEU A 1 318 ? 14.824 -13.756 16.470 1.00 14.52 318 LEU A N 1
ATOM 2458 C CA . LEU A 1 318 ? 14.112 -14.487 17.522 1.00 14.77 318 LEU A CA 1
ATOM 2459 C C . LEU A 1 318 ? 14.853 -15.841 17.746 1.00 14.68 318 LEU A C 1
ATOM 2460 O O . LEU A 1 318 ? 15.070 -16.557 16.785 1.00 16.36 318 LEU A O 1
ATOM 2465 N N . LEU A 1 319 ? 15.145 -16.118 19.003 1.00 14.62 319 LEU A N 1
ATOM 2466 C CA . LEU A 1 319 ? 15.669 -17.437 19.397 1.00 14.57 319 LEU A CA 1
ATOM 2467 C C . LEU A 1 319 ? 14.492 -18.293 19.885 1.00 15.23 319 LEU A C 1
ATOM 2468 O O . LEU A 1 319 ? 13.803 -17.931 20.846 1.00 16.55 319 LEU A O 1
ATOM 2473 N N . VAL A 1 320 ? 14.320 -19.441 19.236 1.00 13.61 320 VAL A N 1
ATOM 2474 C CA . VAL A 1 320 ? 13.200 -20.331 19.557 1.00 13.94 320 VAL A CA 1
ATOM 2475 C C . VAL A 1 320 ? 13.827 -21.738 19.776 1.00 13.56 320 VAL A C 1
ATOM 2476 O O . VAL A 1 320 ? 14.802 -22.136 19.153 1.00 13.78 320 VAL A O 1
ATOM 2480 N N . GLY A 1 321 ? 13.208 -22.465 20.689 1.00 14.30 321 GLY A N 1
ATOM 2481 C CA . GLY A 1 321 ? 13.651 -23.840 20.935 1.00 14.88 321 GLY A CA 1
ATOM 2482 C C . GLY A 1 321 ? 14.482 -23.924 22.211 1.00 14.31 321 GLY A C 1
ATOM 2483 O O . GLY A 1 321 ? 15.309 -23.026 22.478 1.00 14.95 321 GLY A O 1
ATOM 2484 N N . GLY A 1 322 ? 14.342 -25.017 22.944 1.00 15.42 322 GLY A N 1
ATOM 2485 C CA . GLY A 1 322 ? 15.075 -25.124 24.167 1.00 16.40 322 GLY A CA 1
ATOM 2486 C C . GLY A 1 322 ? 16.592 -25.047 24.056 1.00 15.33 322 GLY A C 1
ATOM 2487 O O . GLY A 1 322 ? 17.246 -24.575 24.953 1.00 16.99 322 GLY A O 1
ATOM 2488 N N . SER A 1 323 ? 17.110 -25.506 22.924 1.00 14.23 323 SER A N 1
ATOM 2489 C CA . SER A 1 323 ? 18.572 -25.581 22.737 1.00 14.05 323 SER A CA 1
ATOM 2490 C C . SER A 1 323 ? 19.179 -24.182 22.616 1.00 14.40 323 SER A C 1
ATOM 2491 O O . SER A 1 323 ? 20.382 -24.046 22.792 1.00 15.75 323 SER A O 1
ATOM 2494 N N . THR A 1 324 ? 18.385 -23.140 22.339 1.00 14.56 324 THR A N 1
ATOM 2495 C CA . THR A 1 324 ? 18.899 -21.787 22.210 1.00 14.17 324 THR A CA 1
ATOM 2496 C C . THR A 1 324 ? 19.231 -21.221 23.560 1.00 15.32 324 THR A C 1
ATOM 2497 O O . THR A 1 324 ? 19.830 -20.122 23.626 1.00 17.90 324 THR A O 1
ATOM 2501 N N . ARG A 1 325 ? 18.971 -21.915 24.653 1.00 15.77 325 ARG A N 1
ATOM 2502 C CA . ARG A 1 325 ? 19.498 -21.572 25.953 1.00 18.26 325 ARG A CA 1
ATOM 2503 C C . ARG A 1 325 ? 20.986 -21.783 26.097 1.00 17.83 325 ARG A C 1
ATOM 2504 O O . ARG A 1 325 ? 21.610 -21.276 27.020 1.00 19.32 325 ARG A O 1
ATOM 2512 N N . MET A 1 326 ? 21.578 -22.543 25.196 1.00 16.58 326 MET A N 1
ATOM 2513 C CA . MET A 1 326 ? 23.032 -22.790 25.289 1.00 16.12 326 MET A CA 1
ATOM 2514 C C . MET A 1 326 ? 23.833 -21.500 24.930 1.00 18.07 326 MET A C 1
ATOM 2515 O O . MET A 1 326 ? 23.616 -20.921 23.870 1.00 17.48 326 MET A O 1
ATOM 2520 N N . PRO A 1 327 ? 24.769 -21.093 25.803 1.00 17.53 327 PRO A N 1
ATOM 2521 C CA . PRO A 1 327 ? 25.521 -19.868 25.520 1.00 18.85 327 PRO A CA 1
ATOM 2522 C C . PRO A 1 327 ? 26.186 -19.858 24.176 1.00 17.33 327 PRO A C 1
ATOM 2523 O O . PRO A 1 327 ? 26.259 -18.811 23.508 1.00 19.89 327 PRO A O 1
ATOM 2527 N N . ALA A 1 328 ? 26.798 -20.992 23.782 1.00 18.02 328 ALA A N 1
ATOM 2528 C CA . ALA A 1 328 ? 27.459 -21.013 22.486 1.00 17.92 328 ALA A CA 1
ATOM 2529 C C . ALA A 1 328 ? 26.569 -20.760 21.282 1.00 17.36 328 ALA A C 1
ATOM 2530 O O . ALA A 1 328 ? 26.985 -20.230 20.264 1.00 17.99 328 ALA A O 1
ATOM 2532 N N . VAL A 1 329 ? 25.317 -21.225 21.412 1.00 16.39 329 VAL A N 1
ATOM 2533 C CA . VAL A 1 329 ? 24.341 -20.979 20.356 1.00 16.53 329 VAL A CA 1
ATOM 2534 C C . VAL A 1 329 ? 24.029 -19.491 20.244 1.00 16.79 329 VAL A C 1
ATOM 2535 O O . VAL A 1 329 ? 24.013 -18.937 19.155 1.00 17.58 329 VAL A O 1
ATOM 2539 N N . GLN A 1 330 ? 23.807 -18.853 21.382 1.00 17.55 330 GLN A N 1
ATOM 2540 C CA . GLN A 1 330 ? 23.547 -17.427 21.405 1.00 19.61 330 GLN A CA 1
ATOM 2541 C C . GLN A 1 330 ? 24.692 -16.668 20.720 1.00 18.69 330 GLN A C 1
ATOM 2542 O O . GLN A 1 330 ? 24.502 -15.750 19.895 1.00 19.78 330 GLN A O 1
ATOM 2548 N N . LYS A 1 331 ? 25.903 -17.043 21.091 1.00 18.88 331 LYS A N 1
ATOM 2549 C CA . LYS A 1 331 ? 27.104 -16.365 20.560 1.00 20.20 331 LYS A CA 1
ATOM 2550 C C . LYS A 1 331 ? 27.211 -16.543 19.058 1.00 18.92 331 LYS A C 1
ATOM 2551 O O . LYS A 1 331 ? 27.582 -15.622 18.328 1.00 19.40 331 LYS A O 1
ATOM 2557 N N . LEU A 1 332 ? 26.917 -17.761 18.588 1.00 17.71 332 LEU A N 1
ATOM 2558 C CA . LEU A 1 332 ? 26.985 -18.011 17.167 1.00 17.44 332 LEU A CA 1
ATOM 2559 C C . LEU A 1 332 ? 25.998 -17.106 16.413 1.00 17.42 332 LEU A C 1
ATOM 2560 O O . LEU A 1 332 ? 26.306 -16.514 15.371 1.00 17.53 332 LEU A O 1
ATOM 2565 N N . VAL A 1 333 ? 24.766 -17.020 16.898 1.00 16.50 333 VAL A N 1
ATOM 2566 C CA . VAL A 1 333 ? 23.756 -16.205 16.230 1.00 16.71 333 VAL A CA 1
ATOM 2567 C C . VAL A 1 333 ? 24.193 -14.719 16.198 1.00 18.23 333 VAL A C 1
ATOM 2568 O O . VAL A 1 333 ? 24.100 -14.062 15.161 1.00 19.27 333 VAL A O 1
ATOM 2572 N N . GLU A 1 334 ? 24.673 -14.239 17.333 1.00 18.03 334 GLU A N 1
ATOM 2573 C CA . GLU A 1 334 ? 25.202 -12.840 17.422 1.00 19.22 334 GLU A CA 1
ATOM 2574 C C . GLU A 1 334 ? 26.273 -12.607 16.386 1.00 19.75 334 GLU A C 1
ATOM 2575 O O . GLU A 1 334 ? 26.332 -11.551 15.742 1.00 22.59 334 GLU A O 1
ATOM 2581 N N . SER A 1 335 ? 27.163 -13.613 16.209 1.00 19.76 335 SER A N 1
ATOM 2582 C CA . SER A 1 335 ? 28.257 -13.460 15.244 1.00 19.70 335 SER A CA 1
ATOM 2583 C C . SER A 1 335 ? 27.811 -13.326 13.787 1.00 20.63 335 SER A C 1
ATOM 2584 O O . SER A 1 335 ? 28.496 -12.734 12.978 1.00 22.36 335 SER A O 1
ATOM 2587 N N . MET A 1 336 ? 26.626 -13.875 13.483 1.00 18.85 336 MET A N 1
ATOM 2588 C CA . MET A 1 336 ? 26.127 -13.875 12.146 1.00 19.04 336 MET A CA 1
ATOM 2589 C C . MET A 1 336 ? 25.233 -12.684 11.797 1.00 20.39 336 MET A C 1
ATOM 2590 O O . MET A 1 336 ? 24.891 -12.489 10.644 1.00 21.92 336 MET A O 1
ATOM 2595 N N . VAL A 1 337 ? 24.821 -11.933 12.781 1.00 18.21 337 VAL A N 1
ATOM 2596 C CA . VAL A 1 337 ? 24.010 -10.712 12.555 1.00 19.26 337 VAL A CA 1
ATOM 2597 C C . VAL A 1 337 ? 24.578 -9.614 13.408 1.00 21.28 337 VAL A C 1
ATOM 2598 O O . VAL A 1 337 ? 24.057 -9.233 14.440 1.00 21.88 337 VAL A O 1
ATOM 2602 N N . PRO A 1 338 ? 25.710 -9.126 13.032 1.00 22.73 338 PRO A N 1
ATOM 2603 C CA . PRO A 1 338 ? 26.398 -8.191 13.890 1.00 22.63 338 PRO A CA 1
ATOM 2604 C C . PRO A 1 338 ? 25.598 -6.968 14.230 1.00 24.08 338 PRO A C 1
ATOM 2605 O O . PRO A 1 338 ? 24.911 -6.413 13.367 1.00 24.70 338 PRO A O 1
ATOM 2609 N N . GLY A 1 339 ? 25.683 -6.568 15.483 1.00 22.60 339 GLY A N 1
ATOM 2610 C CA . GLY A 1 339 ? 25.002 -5.357 15.942 1.00 22.44 339 GLY A CA 1
ATOM 2611 C C . GLY A 1 339 ? 23.681 -5.576 16.605 1.00 23.04 339 GLY A C 1
ATOM 2612 O O . GLY A 1 339 ? 23.196 -4.699 17.322 1.00 25.06 339 GLY A O 1
ATOM 2613 N N . LYS A 1 340 ? 23.010 -6.697 16.299 1.00 21.11 340 LYS A N 1
ATOM 2614 C CA . LYS A 1 340 ? 21.687 -6.977 16.782 1.00 20.58 340 LYS A CA 1
ATOM 2615 C C . LYS A 1 340 ? 21.695 -7.854 18.015 1.00 22.17 340 LYS A C 1
ATOM 2616 O O . LYS A 1 340 ? 22.421 -8.892 18.042 1.00 26.21 340 LYS A O 1
ATOM 2622 N N . LYS A 1 341 ? 20.841 -7.573 18.950 1.00 22.25 341 LYS A N 1
ATOM 2623 C CA . LYS A 1 341 ? 20.708 -8.360 20.151 1.00 23.01 341 LYS A CA 1
ATOM 2624 C C . LYS A 1 341 ? 19.579 -9.277 19.881 1.00 20.75 341 LYS A C 1
ATOM 2625 O O . LYS A 1 341 ? 18.422 -8.812 19.690 1.00 23.58 341 LYS A O 1
ATOM 2631 N N . PRO A 1 342 ? 19.780 -10.651 19.926 1.00 21.29 342 PRO A N 1
ATOM 2632 C CA . PRO A 1 342 ? 18.689 -11.548 19.704 1.00 24.55 342 PRO A CA 1
ATOM 2633 C C . PRO A 1 342 ? 17.649 -11.460 20.831 1.00 25.21 342 PRO A C 1
ATOM 2634 O O . PRO A 1 342 ? 17.889 -11.091 22.005 1.00 26.54 342 PRO A O 1
ATOM 2638 N N . ASN A 1 343 ? 16.467 -11.882 20.486 1.00 22.77 343 ASN A N 1
ATOM 2639 C CA . ASN A 1 343 ? 15.390 -11.907 21.438 1.00 22.01 343 ASN A CA 1
ATOM 2640 C C . ASN A 1 343 ? 15.296 -13.333 22.055 1.00 19.67 343 ASN A C 1
ATOM 2641 O O . ASN A 1 343 ? 15.058 -14.319 21.338 1.00 19.31 343 ASN A O 1
ATOM 2646 N N . ARG A 1 344 ? 15.378 -13.421 23.368 1.00 21.44 344 ARG A N 1
ATOM 2647 C CA . ARG A 1 344 ? 15.155 -14.664 24.114 1.00 19.91 344 ARG A CA 1
ATOM 2648 C C . ARG A 1 344 ? 14.420 -14.405 25.421 1.00 20.96 344 ARG A C 1
ATOM 2649 O O . ARG A 1 344 ? 14.433 -15.196 26.331 1.00 23.05 344 ARG A O 1
ATOM 2657 N N . SER A 1 345 ? 13.757 -13.250 25.498 1.00 20.75 345 SER A N 1
ATOM 2658 C CA . SER A 1 345 ? 13.036 -12.874 26.698 1.00 21.54 345 SER A CA 1
ATOM 2659 C C . SER A 1 345 ? 11.780 -13.681 26.956 1.00 22.17 345 SER A C 1
ATOM 2660 O O . SER A 1 345 ? 11.401 -13.813 28.113 1.00 25.53 345 SER A O 1
ATOM 2663 N N . ILE A 1 346 ? 11.184 -14.221 25.906 1.00 18.53 346 ILE A N 1
ATOM 2664 C CA . ILE A 1 346 ? 10.046 -15.105 26.084 1.00 18.73 346 ILE A CA 1
ATOM 2665 C C . ILE A 1 346 ? 10.660 -16.525 26.056 1.00 18.01 346 ILE A C 1
ATOM 2666 O O . ILE A 1 346 ? 11.433 -16.885 25.158 1.00 19.17 346 ILE A O 1
ATOM 2671 N N . ASN A 1 347 ? 10.375 -17.293 27.086 1.00 18.49 347 ASN A N 1
ATOM 2672 C CA A ASN A 1 347 ? 10.905 -18.657 27.241 0.60 19.88 347 ASN A CA 1
ATOM 2673 C CA B ASN A 1 347 ? 10.943 -18.674 27.244 0.40 19.50 347 ASN A CA 1
ATOM 2674 C C . ASN A 1 347 ? 10.925 -19.363 25.888 1.00 18.64 347 ASN A C 1
ATOM 2675 O O . ASN A 1 347 ? 9.871 -19.578 25.300 1.00 17.80 347 ASN A O 1
ATOM 2684 N N . PRO A 1 348 ? 12.111 -19.774 25.356 1.00 17.45 348 PRO A N 1
ATOM 2685 C CA . PRO A 1 348 ? 12.144 -20.220 23.987 1.00 16.69 348 PRO A CA 1
ATOM 2686 C C . PRO A 1 348 ? 11.462 -21.553 23.741 1.00 18.01 348 PRO A C 1
ATOM 2687 O O . PRO A 1 348 ? 11.163 -21.823 22.608 1.00 20.71 348 PRO A O 1
ATOM 2691 N N . ASP A 1 349 ? 11.238 -22.294 24.800 1.00 18.17 349 ASP A N 1
ATOM 2692 C CA A ASP A 1 349 ? 10.469 -23.549 24.532 0.50 15.38 349 ASP A CA 1
ATOM 2693 C CA B ASP A 1 349 ? 10.470 -23.560 24.931 0.40 18.14 349 ASP A CA 1
ATOM 2694 C C . ASP A 1 349 ? 8.945 -23.362 24.777 1.00 17.61 349 ASP A C 1
ATOM 2695 O O . ASP A 1 349 ? 8.220 -24.303 24.472 1.00 17.73 349 ASP A O 1
ATOM 2704 N N . GLU A 1 350 ? 8.481 -22.127 25.048 1.00 17.25 350 GLU A N 1
ATOM 2705 C CA . GLU A 1 350 ? 7.071 -21.808 25.164 1.00 16.26 350 GLU A CA 1
ATOM 2706 C C . GLU A 1 350 ? 6.586 -20.840 24.100 1.00 16.38 350 GLU A C 1
ATOM 2707 O O . GLU A 1 350 ? 5.382 -20.696 23.913 1.00 16.98 350 GLU A O 1
ATOM 2713 N N . VAL A 1 351 ? 7.498 -20.146 23.458 1.00 16.16 351 VAL A N 1
ATOM 2714 C CA . VAL A 1 351 ? 7.135 -19.045 22.583 1.00 15.98 351 VAL A CA 1
ATOM 2715 C C . VAL A 1 351 ? 6.212 -19.415 21.425 1.00 15.75 351 VAL A C 1
ATOM 2716 O O . VAL A 1 351 ? 5.304 -18.630 21.091 1.00 16.02 351 VAL A O 1
ATOM 2720 N N . VAL A 1 352 ? 6.351 -20.604 20.867 1.00 15.33 352 VAL A N 1
ATOM 2721 C CA . VAL A 1 352 ? 5.501 -21.026 19.771 1.00 15.17 352 VAL A CA 1
ATOM 2722 C C . VAL A 1 352 ? 4.047 -21.270 20.249 1.00 14.67 352 VAL A C 1
ATOM 2723 O O . VAL A 1 352 ? 3.104 -20.761 19.646 1.00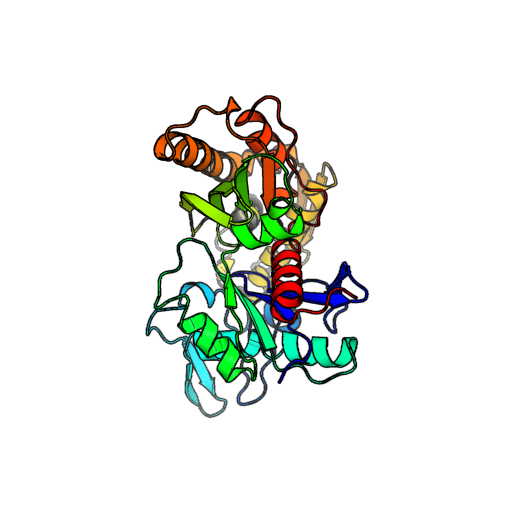 16.28 352 VAL A O 1
ATOM 2727 N N . ALA A 1 353 ? 3.896 -21.944 21.376 1.00 15.22 353 ALA A N 1
ATOM 2728 C CA . ALA A 1 353 ? 2.556 -22.119 21.940 1.00 15.34 353 ALA A CA 1
ATOM 2729 C C . ALA A 1 353 ? 1.919 -20.796 22.310 1.00 16.23 353 ALA A C 1
ATOM 2730 O O . ALA A 1 353 ? 0.707 -20.609 22.125 1.00 17.21 353 ALA A O 1
ATOM 2732 N N . ILE A 1 354 ? 2.679 -19.880 22.866 1.00 17.24 354 ILE A N 1
ATOM 2733 C CA . ILE A 1 354 ? 2.160 -18.565 23.227 1.00 16.77 354 ILE A CA 1
ATOM 2734 C C . ILE A 1 354 ? 1.656 -17.902 22.000 1.00 16.49 354 ILE A C 1
ATOM 2735 O O . ILE A 1 354 ? 0.561 -17.272 22.032 1.00 17.69 354 ILE A O 1
ATOM 2740 N N . GLY A 1 355 ? 2.391 -17.889 20.895 1.00 16.82 355 GLY A N 1
ATOM 2741 C CA . GLY A 1 355 ? 1.933 -17.318 19.643 1.00 17.12 355 GLY A CA 1
ATOM 2742 C C . GLY A 1 355 ? 0.664 -17.971 19.137 1.00 16.67 355 GLY A C 1
ATOM 2743 O O . GLY A 1 355 ? -0.238 -17.274 18.641 1.00 17.72 355 GLY A O 1
ATOM 2744 N N . ALA A 1 356 ? 0.588 -19.288 19.226 1.00 16.14 356 ALA A N 1
ATOM 2745 C CA . ALA A 1 356 ? -0.628 -20.004 18.845 1.00 15.91 356 ALA A CA 1
ATOM 2746 C C . ALA A 1 356 ? -1.818 -19.552 19.688 1.00 16.28 356 ALA A C 1
ATOM 2747 O O . ALA A 1 356 ? -2.932 -19.413 19.163 1.00 17.43 356 ALA A O 1
ATOM 2749 N N . ALA A 1 357 ? -1.628 -19.332 20.961 1.00 16.24 357 ALA A N 1
ATOM 2750 C CA . ALA A 1 357 ? -2.712 -18.887 21.838 1.00 18.51 357 ALA A CA 1
ATOM 2751 C C . ALA A 1 357 ? -3.155 -17.483 21.442 1.00 18.34 357 ALA A C 1
ATOM 2752 O O . ALA A 1 357 ? -4.340 -17.167 21.452 1.00 18.83 357 ALA A O 1
ATOM 2754 N N . ILE A 1 358 ? -2.211 -16.582 21.121 1.00 18.29 358 ILE A N 1
ATOM 2755 C CA . ILE A 1 358 ? -2.543 -15.222 20.662 1.00 17.61 358 ILE A CA 1
ATOM 2756 C C . ILE A 1 358 ? -3.349 -15.339 19.382 1.00 19.11 358 ILE A C 1
ATOM 2757 O O . ILE A 1 358 ? -4.397 -14.684 19.230 1.00 19.50 358 ILE A O 1
ATOM 2762 N N . GLN A 1 359 ? -2.966 -16.203 18.464 1.00 17.97 359 GLN A N 1
ATOM 2763 C CA . GLN A 1 359 ? -3.709 -16.429 17.217 1.00 18.14 359 GLN A CA 1
ATOM 2764 C C . GLN A 1 359 ? -5.127 -16.924 17.526 1.00 18.79 359 GLN A C 1
ATOM 2765 O O . GLN A 1 359 ? -6.101 -16.468 16.903 1.00 18.51 359 GLN A O 1
ATOM 2771 N N . GLY A 1 360 ? -5.248 -17.813 18.497 1.00 17.75 360 GLY A N 1
ATOM 2772 C CA . GLY A 1 360 ? -6.564 -18.284 18.911 1.00 17.75 360 GLY A CA 1
ATOM 2773 C C . GLY A 1 360 ? -7.431 -17.156 19.411 1.00 19.38 360 GLY A C 1
ATOM 2774 O O . GLY A 1 360 ? -8.623 -17.045 19.075 1.00 19.87 360 GLY A O 1
ATOM 2775 N N . GLY A 1 361 ? -6.898 -16.270 20.271 1.00 21.18 361 GLY A N 1
ATOM 2776 C CA . GLY A 1 361 ? -7.655 -15.126 20.780 1.00 20.98 361 GLY A CA 1
ATOM 2777 C C . GLY A 1 361 ? -8.108 -14.261 19.653 1.00 21.13 361 GLY A C 1
ATOM 2778 O O . GLY A 1 361 ? -9.253 -13.746 19.641 1.00 23.48 361 GLY A O 1
ATOM 2779 N N . VAL A 1 362 ? -7.239 -13.959 18.707 1.00 20.51 362 VAL A N 1
ATOM 2780 C CA . VAL A 1 362 ? -7.595 -13.151 17.560 1.00 21.56 362 VAL A CA 1
ATOM 2781 C C . VAL A 1 362 ? -8.743 -13.801 16.788 1.00 20.27 362 VAL A C 1
ATOM 2782 O O . VAL A 1 362 ? -9.709 -13.123 16.406 1.00 22.69 362 VAL A O 1
ATOM 2786 N N . LEU A 1 363 ? -8.698 -15.111 16.563 1.00 20.58 363 LEU A N 1
ATOM 2787 C CA . LEU A 1 363 ? -9.744 -15.792 15.793 1.00 20.40 363 LEU A CA 1
ATOM 2788 C C . LEU A 1 363 ? -11.084 -15.804 16.529 1.00 20.53 363 LEU A C 1
ATOM 2789 O O . LEU A 1 363 ? -12.132 -15.713 15.919 1.00 22.20 363 LEU A O 1
ATOM 2794 N N . ARG A 1 364 ? -11.034 -15.886 17.842 1.00 19.99 364 ARG A N 1
ATOM 2795 C CA . ARG A 1 364 ? -12.293 -15.897 18.617 1.00 22.39 364 ARG A CA 1
ATOM 2796 C C . ARG A 1 364 ? -12.941 -14.547 18.615 1.00 23.14 364 ARG A C 1
ATOM 2797 O O . ARG A 1 364 ? -14.164 -14.457 18.698 1.00 23.58 364 ARG A O 1
ATOM 2805 N N . GLY A 1 365 ? -12.177 -13.450 18.493 1.00 23.12 365 GLY A N 1
ATOM 2806 C CA . GLY A 1 365 ? -12.725 -12.094 18.514 1.00 24.67 365 GLY A CA 1
ATOM 2807 C C . GLY A 1 365 ? -12.990 -11.713 19.950 1.00 28.98 365 GLY A C 1
ATOM 2808 O O . GLY A 1 365 ? -12.723 -12.502 20.925 1.00 31.50 365 GLY A O 1
ATOM 2809 N N . ASP A 1 366 ? -13.486 -10.529 20.076 1.00 29.49 366 ASP A N 1
ATOM 2810 C CA . ASP A 1 366 ? -13.693 -9.953 21.435 1.00 31.76 366 ASP A CA 1
ATOM 2811 C C . ASP A 1 366 ? -12.400 -9.372 22.009 1.00 33.43 366 ASP A C 1
ATOM 2812 O O . ASP A 1 366 ? -11.440 -10.011 22.539 1.00 30.04 366 ASP A O 1
ATOM 2817 N N . LEU A 1 367 ? -12.435 -8.081 21.871 1.00 32.10 367 LEU A N 1
ATOM 2818 C CA . LEU A 1 367 ? -11.512 -7.106 22.344 1.00 40.47 367 LEU A CA 1
ATOM 2819 C C . LEU A 1 367 ? -11.853 -6.577 23.762 1.00 44.45 367 LEU A C 1
ATOM 2820 O O . LEU A 1 367 ? -11.816 -5.390 23.954 1.00 56.48 367 LEU A O 1
ATOM 2825 N N . GLU A 1 368 ? -12.211 -7.468 24.686 1.00 33.84 368 GLU A N 1
ATOM 2826 C CA . GLU A 1 368 ? -12.180 -7.357 26.225 1.00 49.08 368 GLU A CA 1
ATOM 2827 C C . GLU A 1 368 ? -13.459 -7.739 26.900 1.00 39.56 368 GLU A C 1
ATOM 2828 O O . GLU A 1 368 ? -13.529 -7.769 28.159 1.00 58.68 368 GLU A O 1
#